Protein AF-0000000072269799 (afdb_homodimer)

Foldseek 3Di:
DPPLQAFDPCQLVLLLVLLCCLLPQDAEEEEWEFPPDDLLNQLLLQLLLVLSVLVVHHYAYADDHDPLCVVQDDPPSHDHADPDDDPSYEYEYEAYLQPDQVRIPRYRVVPDDHFYEYQHQGSSHPPPGPGYHYHVLDLGSLLSSVSSSVSNVGDFALSNLQSSLSRLCVSCVNVPHPSRDPSSVVSVVVSVVRPHDNVVSCVSNVDDDQLLVQLVVVFVVQWDQDDPNQEIETEDEPVSCVRSVHDPVSQVVCQVVRCPGPNHFKGWYWYFDQQKIKIKMAGHPPFFPQQLQVQQVWGDGRGITMHMHGHGPVVSVVSSVVSRVVRVVVRVVVVVVD/DPPLQAFDPCQLVLLLVLLVVLLPQDAEEEEWEFAPDDLLNQLLLQLLLVLSVLVVHHYAYADDHDPLCVVQDDPPSYDHADPDDDPSYEYEYFAYLDLDLVGITRYRVVPDDHFYEYQHQGSSHPPDGPGYHYHVLDLGSLLSSVSSSVSNVGDFAQSNLQSSLSRLCVSCVNVPHPSRDPSSVVSVVVSVVRPHDNVVSVVSNVDDDQLLVQLVVVFVVQWDQDDPNQEIETEDEPVSCVRSVHDPVSQVVCQVVRCPGPNHQKGWYWYFDQQKIKIKMAGHPPFFPQQLQVQQVWGDGRGITMHMHGHGPVVSVVSSVVSRVVRVVVRVVVVVVD

Structure (mmCIF, N/CA/C/O backbone):
data_AF-0000000072269799-model_v1
#
loop_
_entity.id
_entity.type
_entity.pdbx_description
1 polymer 'Uncharacterized protein'
#
loop_
_atom_site.group_PDB
_atom_site.id
_atom_site.type_symbol
_atom_site.label_atom_id
_atom_site.label_alt_id
_atom_site.label_comp_id
_atom_site.label_asym_id
_atom_site.label_entity_id
_atom_site.label_seq_id
_atom_site.pdbx_PDB_ins_code
_atom_site.Cartn_x
_atom_site.Cartn_y
_atom_site.Cartn_z
_atom_site.occupancy
_atom_site.B_iso_or_equiv
_atom_site.auth_seq_id
_atom_site.auth_comp_id
_atom_site.auth_asym_id
_atom_site.auth_atom_id
_atom_site.pdbx_PDB_model_num
ATOM 1 N N . MET A 1 1 ? 5.895 14.289 -19.797 1 28.48 1 MET A N 1
ATOM 2 C CA . MET A 1 1 ? 6.48 15.117 -18.734 1 28.48 1 MET A CA 1
ATOM 3 C C . MET A 1 1 ? 6.516 16.578 -19.141 1 28.48 1 MET A C 1
ATOM 5 O O . MET A 1 1 ? 7.148 16.938 -20.141 1 28.48 1 MET A O 1
ATOM 9 N N . THR A 1 2 ? 5.469 17.297 -18.812 1 33.81 2 THR A N 1
ATOM 10 C CA . THR A 1 2 ? 5.625 18.703 -19.109 1 33.81 2 THR A CA 1
ATOM 11 C C . THR A 1 2 ? 6.953 19.234 -18.562 1 33.81 2 THR A C 1
ATOM 13 O O . THR A 1 2 ? 7.508 18.672 -17.625 1 33.81 2 THR A O 1
ATOM 16 N N . ALA A 1 3 ? 7.602 20.25 -19.094 1 40.06 3 ALA A N 1
ATOM 17 C CA . ALA A 1 3 ? 8.773 21.062 -18.781 1 40.06 3 ALA A CA 1
ATOM 18 C C . ALA A 1 3 ? 8.844 21.359 -17.281 1 40.06 3 ALA A C 1
ATOM 20 O O . ALA A 1 3 ? 9.93 21.609 -16.75 1 40.06 3 ALA A O 1
ATOM 21 N N . GLU A 1 4 ? 7.695 21.375 -16.391 1 47.56 4 GLU A N 1
ATOM 22 C CA . GLU A 1 4 ? 7.469 21.906 -15.047 1 47.56 4 GLU A CA 1
ATOM 23 C C . GLU A 1 4 ? 7.934 20.906 -13.984 1 47.56 4 GLU A C 1
ATOM 25 O O . GLU A 1 4 ? 8.164 21.281 -12.828 1 47.56 4 GLU A O 1
ATOM 30 N N . ASN A 1 5 ? 8.117 19.594 -14.25 1 58.75 5 ASN A N 1
ATOM 31 C CA . ASN A 1 5 ? 8.555 18.594 -13.289 1 58.75 5 ASN A CA 1
ATOM 32 C C . ASN A 1 5 ? 10.023 18.219 -13.492 1 58.75 5 ASN A C 1
ATOM 34 O O . ASN A 1 5 ? 10.438 17.109 -13.148 1 58.75 5 ASN A O 1
ATOM 38 N N . SER A 1 6 ? 10.828 19.203 -13.977 1 69 6 SER A N 1
ATOM 39 C CA . SER A 1 6 ? 12.211 18.844 -14.273 1 69 6 SER A CA 1
ATOM 40 C C . SER A 1 6 ? 13.102 19 -13.047 1 69 6 SER A C 1
ATOM 42 O O . SER A 1 6 ? 12.844 19.844 -12.188 1 69 6 SER A O 1
ATOM 44 N N . ALA A 1 7 ? 14.172 18.188 -13.023 1 72.81 7 ALA A N 1
ATOM 45 C CA . ALA A 1 7 ? 15.18 18.25 -11.969 1 72.81 7 ALA A CA 1
ATOM 46 C C . ALA A 1 7 ? 15.93 19.578 -11.992 1 72.81 7 ALA A C 1
ATOM 48 O O . ALA A 1 7 ? 16.125 20.172 -13.055 1 72.81 7 ALA A O 1
ATOM 49 N N . THR A 1 8 ? 16.203 20.047 -10.766 1 76.94 8 THR A N 1
ATOM 50 C CA . THR A 1 8 ? 17.016 21.266 -10.68 1 76.94 8 THR A CA 1
ATOM 51 C C . THR A 1 8 ? 18.5 20.938 -10.844 1 76.94 8 THR A C 1
ATOM 53 O O . THR A 1 8 ? 19 20.016 -10.211 1 76.94 8 THR A O 1
ATOM 56 N N . PRO A 1 9 ? 19.203 21.594 -11.742 1 78.19 9 PRO A N 1
ATOM 57 C CA . PRO A 1 9 ? 20.625 21.297 -11.992 1 78.19 9 PRO A CA 1
ATOM 58 C C . PRO A 1 9 ? 21.516 21.625 -10.797 1 78.19 9 PRO A C 1
ATOM 60 O O . PRO A 1 9 ? 22.594 21.062 -10.656 1 78.19 9 PRO A O 1
ATOM 63 N N . ASP A 1 10 ? 21.109 22.469 -9.906 1 91.12 10 ASP A N 1
ATOM 64 C CA . ASP A 1 10 ? 21.922 22.906 -8.781 1 91.12 10 ASP A CA 1
ATOM 65 C C . ASP A 1 10 ? 21.422 22.297 -7.469 1 91.12 10 ASP A C 1
ATOM 67 O O . ASP A 1 10 ? 21.516 22.938 -6.418 1 91.12 10 ASP A O 1
ATOM 71 N N . TYR A 1 11 ? 21.031 21.141 -7.566 1 94.75 11 TYR A N 1
ATOM 72 C CA . TYR A 1 11 ? 20.359 20.516 -6.438 1 94.75 11 TYR A CA 1
ATOM 73 C C . TYR A 1 11 ? 21.281 20.422 -5.227 1 94.75 11 TYR A C 1
ATOM 75 O O . TYR A 1 11 ? 20.938 20.922 -4.148 1 94.75 11 TYR A O 1
ATOM 83 N N . ARG A 1 12 ? 22.469 19.844 -5.398 1 95.06 12 ARG A N 1
ATOM 84 C CA . ARG A 1 12 ? 23.391 19.656 -4.281 1 95.06 12 ARG A CA 1
ATOM 85 C C . ARG A 1 12 ? 23.828 20.984 -3.693 1 95.06 12 ARG A C 1
ATOM 87 O O . ARG A 1 12 ? 23.938 21.141 -2.475 1 95.06 12 ARG A O 1
ATOM 94 N N . ARG A 1 13 ? 24.062 21.891 -4.539 1 96.69 13 ARG A N 1
ATOM 95 C CA . ARG A 1 13 ? 24.453 23.234 -4.094 1 96.69 13 ARG A CA 1
ATOM 96 C C . ARG A 1 13 ? 23.328 23.891 -3.293 1 96.69 13 ARG A C 1
ATOM 98 O O . ARG A 1 13 ? 23.578 24.484 -2.24 1 96.69 13 ARG A O 1
ATOM 105 N N . ASN A 1 14 ? 22.141 23.781 -3.789 1 96.62 14 ASN A N 1
ATOM 106 C CA . ASN A 1 14 ? 20.984 24.391 -3.123 1 96.62 14 ASN A CA 1
ATOM 107 C C . ASN A 1 14 ? 20.719 23.734 -1.767 1 96.62 14 ASN A C 1
ATOM 109 O O . ASN A 1 14 ? 20.406 24.422 -0.795 1 96.62 14 ASN A O 1
ATOM 113 N N . VAL A 1 15 ? 20.875 22.422 -1.742 1 97.88 15 VAL A N 1
ATOM 114 C CA . VAL A 1 15 ? 20.734 21.703 -0.483 1 97.88 15 VAL A CA 1
ATOM 115 C C . VAL A 1 15 ? 21.781 22.203 0.517 1 97.88 15 VAL A C 1
ATOM 117 O O . VAL A 1 15 ? 21.453 22.484 1.673 1 97.88 15 VAL A O 1
ATOM 120 N N . GLY A 1 16 ? 22.953 22.328 0.044 1 98 16 GLY A N 1
ATOM 121 C CA . GLY A 1 16 ? 24.016 22.844 0.887 1 98 16 GLY A CA 1
ATOM 122 C C . GLY A 1 16 ? 23.734 24.25 1.393 1 98 16 GLY A C 1
ATOM 123 O O . GLY A 1 16 ? 24.016 24.562 2.555 1 98 16 GLY A O 1
ATOM 124 N N . ALA A 1 17 ? 23.203 25.078 0.55 1 97.81 17 ALA A N 1
ATOM 125 C CA . ALA A 1 17 ? 22.891 26.469 0.917 1 97.81 17 ALA A CA 1
ATOM 126 C C . ALA A 1 17 ? 21.844 26.516 2.016 1 97.81 17 ALA A C 1
ATOM 128 O O . ALA A 1 17 ? 21.938 27.328 2.945 1 97.81 17 ALA A O 1
ATOM 129 N N . VAL A 1 18 ? 20.875 25.719 1.897 1 98 18 VAL A N 1
ATOM 130 C CA . VAL A 1 18 ? 19.828 25.641 2.914 1 98 18 VAL A CA 1
ATOM 131 C C . VAL A 1 18 ? 20.422 25.203 4.242 1 98 18 VAL A C 1
ATOM 133 O O . VAL A 1 18 ? 20.203 25.828 5.281 1 98 18 VAL A O 1
ATOM 136 N N . ALA A 1 19 ? 21.219 24.141 4.18 1 98.69 19 ALA A N 1
ATOM 137 C CA . ALA A 1 19 ? 21.859 23.609 5.383 1 98.69 19 ALA A CA 1
ATOM 138 C C . ALA A 1 19 ? 22.75 24.672 6.035 1 98.69 19 ALA A C 1
ATOM 140 O O . ALA A 1 19 ? 22.688 24.875 7.254 1 98.69 19 ALA A O 1
ATOM 141 N N . ASP A 1 20 ? 23.484 25.391 5.211 1 98.5 20 ASP A N 1
ATOM 142 C CA . ASP A 1 20 ? 24.391 26.422 5.715 1 98.5 20 ASP A CA 1
ATOM 143 C C . ASP A 1 20 ? 23.609 27.547 6.406 1 98.5 20 ASP A C 1
ATOM 145 O O . ASP A 1 20 ? 24.016 28.016 7.469 1 98.5 20 ASP A O 1
ATOM 149 N N . ALA A 1 21 ? 22.547 27.922 5.781 1 98.44 21 ALA A N 1
ATOM 150 C CA . ALA A 1 21 ? 21.719 28.984 6.352 1 98.44 21 ALA A CA 1
ATOM 151 C C . ALA A 1 21 ? 21.172 28.578 7.719 1 98.44 21 ALA A C 1
ATOM 153 O O . ALA A 1 21 ? 21.203 29.375 8.656 1 98.44 21 ALA A O 1
ATOM 154 N N . LEU A 1 22 ? 20.734 27.375 7.832 1 98.62 22 LEU A N 1
ATOM 155 C CA . LEU A 1 22 ? 20.188 26.859 9.086 1 98.62 22 LEU A CA 1
ATOM 156 C C . LEU A 1 22 ? 21.266 26.75 10.156 1 98.62 22 LEU A C 1
ATOM 158 O O . LEU A 1 22 ? 21.047 27.172 11.297 1 98.62 22 LEU A O 1
ATOM 162 N N . LEU A 1 23 ? 22.406 26.297 9.742 1 98.12 23 LEU A N 1
ATOM 163 C CA . LEU A 1 23 ? 23.5 26.094 10.688 1 98.12 23 LEU A CA 1
ATOM 164 C C . LEU A 1 23 ? 24.016 27.422 11.219 1 98.12 23 LEU A C 1
ATOM 166 O O . LEU A 1 23 ? 24.344 27.547 12.406 1 98.12 23 LEU A O 1
ATOM 170 N N . ALA A 1 24 ? 24.047 28.359 10.344 1 98 24 ALA A N 1
ATOM 171 C CA . ALA A 1 24 ? 24.688 29.625 10.672 1 98 24 ALA A CA 1
ATOM 172 C C . ALA A 1 24 ? 23.75 30.516 11.492 1 98 24 ALA A C 1
ATOM 174 O O . ALA A 1 24 ? 24.188 31.469 12.125 1 98 24 ALA A O 1
ATOM 175 N N . HIS A 1 25 ? 22.516 30.203 11.438 1 98.12 25 HIS A N 1
ATOM 176 C CA . HIS A 1 25 ? 21.547 31.109 12.055 1 98.12 25 HIS A CA 1
ATOM 177 C C . HIS A 1 25 ? 21.625 31.047 13.578 1 98.12 25 HIS A C 1
ATOM 179 O O . HIS A 1 25 ? 21.469 29.969 14.156 1 98.12 25 HIS A O 1
ATOM 185 N N . PRO A 1 26 ? 21.734 32.125 14.258 1 97.19 26 PRO A N 1
ATOM 186 C CA . PRO A 1 26 ? 21.938 32.125 15.703 1 97.19 26 PRO A CA 1
ATOM 187 C C . PRO A 1 26 ? 20.625 32.094 16.484 1 97.19 26 PRO A C 1
ATOM 189 O O . PRO A 1 26 ? 20.594 31.734 17.656 1 97.19 26 PRO A O 1
ATOM 192 N N . GLY A 1 27 ? 19.547 32.594 15.883 1 97.81 27 GLY A N 1
ATOM 193 C CA . GLY A 1 27 ? 18.266 32.719 16.578 1 97.81 27 GLY A CA 1
ATOM 194 C C . GLY A 1 27 ? 17.375 31.5 16.406 1 97.81 27 GLY A C 1
ATOM 195 O O . GLY A 1 27 ? 17.828 30.438 15.977 1 97.81 27 GLY A O 1
ATOM 196 N N . PRO A 1 28 ? 16.156 31.672 16.875 1 98.31 28 PRO A N 1
ATOM 197 C CA . PRO A 1 28 ? 15.188 30.578 16.734 1 98.31 28 PRO A CA 1
ATOM 198 C C . PRO A 1 28 ? 14.859 30.281 15.273 1 98.31 28 PRO A C 1
ATOM 200 O O . PRO A 1 28 ? 14.844 31.188 14.438 1 98.31 28 PRO A O 1
ATOM 203 N N . ILE A 1 29 ? 14.688 29 15.008 1 98.56 29 ILE A N 1
ATOM 204 C CA . ILE A 1 29 ? 14.242 28.562 13.688 1 98.56 29 ILE A CA 1
ATOM 205 C C . ILE A 1 29 ? 12.781 28.109 13.758 1 98.56 29 ILE A C 1
ATOM 207 O O . ILE A 1 29 ? 12.438 27.234 14.547 1 98.56 29 ILE A O 1
ATOM 211 N N . VAL A 1 30 ? 11.938 28.781 12.969 1 97.88 30 VAL A N 1
ATOM 212 C CA . VAL A 1 30 ? 10.531 28.422 12.891 1 97.88 30 VAL A CA 1
ATOM 213 C C . VAL A 1 30 ? 10.281 27.578 11.648 1 97.88 30 VAL A C 1
ATOM 215 O O . VAL A 1 30 ? 10.43 28.047 10.523 1 97.88 30 VAL A O 1
ATOM 218 N N . VAL A 1 31 ? 9.922 26.297 11.883 1 97.69 31 VAL A N 1
ATOM 219 C CA . VAL A 1 31 ? 9.703 25.359 10.781 1 97.69 31 VAL A CA 1
ATOM 220 C C . VAL A 1 31 ? 8.219 25.297 10.445 1 97.69 31 VAL A C 1
ATOM 222 O O . VAL A 1 31 ? 7.395 24.953 11.305 1 97.69 31 VAL A O 1
ATOM 225 N N . LEU A 1 32 ? 7.91 25.594 9.18 1 94.94 32 LEU A N 1
ATOM 226 C CA . LEU A 1 32 ? 6.527 25.766 8.758 1 94.94 32 LEU A CA 1
ATOM 227 C C . LEU A 1 32 ? 6.215 24.875 7.559 1 94.94 32 LEU A C 1
ATOM 229 O O . LEU A 1 32 ? 7.121 24.453 6.836 1 94.94 32 LEU A O 1
ATOM 233 N N . SER A 1 33 ? 4.965 24.5 7.43 1 93.19 33 SER A N 1
ATOM 234 C CA . SER A 1 33 ? 4.418 23.844 6.246 1 93.19 33 SER A CA 1
ATOM 235 C C . SER A 1 33 ? 3.045 24.406 5.887 1 93.19 33 SER A C 1
ATOM 237 O O . SER A 1 33 ? 2.639 25.453 6.402 1 93.19 33 SER A O 1
ATOM 239 N N . HIS A 1 34 ? 2.436 23.859 4.953 1 88.81 34 HIS A N 1
ATOM 240 C CA . HIS A 1 34 ? 1.171 24.375 4.449 1 88.81 34 HIS A CA 1
ATOM 241 C C . HIS A 1 34 ? 0.022 24.047 5.395 1 88.81 34 HIS A C 1
ATOM 243 O O . HIS A 1 34 ? 0.169 23.203 6.285 1 88.81 34 HIS A O 1
ATOM 249 N N . GLU A 1 35 ? -1.068 24.734 5.238 1 87.31 35 GLU A N 1
ATOM 250 C CA . GLU A 1 35 ? -2.291 24.438 5.977 1 87.31 35 GLU A CA 1
ATOM 251 C C . GLU A 1 35 ? -2.807 23.047 5.664 1 87.31 35 GLU A C 1
ATOM 253 O O . GLU A 1 35 ? -2.529 22.5 4.59 1 87.31 35 GLU A O 1
ATOM 258 N N . ASN A 1 36 ? -3.482 22.391 6.621 1 85.75 36 ASN A N 1
ATOM 259 C CA . ASN A 1 36 ? -3.994 21.031 6.477 1 85.75 36 ASN A CA 1
ATOM 260 C C . ASN A 1 36 ? -2.887 20.047 6.098 1 85.75 36 ASN A C 1
ATOM 262 O O . ASN A 1 36 ? -2.953 19.406 5.047 1 85.75 36 ASN A O 1
ATOM 266 N N . PRO A 1 37 ? -1.962 20.016 6.988 1 91.56 37 PRO A N 1
ATOM 267 C CA . PRO A 1 37 ? -0.767 19.219 6.68 1 91.56 37 PRO A CA 1
ATOM 268 C C . PRO A 1 37 ? -1.08 17.75 6.43 1 91.56 37 PRO A C 1
ATOM 270 O O . PRO A 1 37 ? -1.953 17.172 7.09 1 91.56 37 PRO A O 1
ATOM 273 N N . ASP A 1 38 ? -0.414 17.203 5.422 1 91.94 38 ASP A N 1
ATOM 274 C CA . ASP A 1 38 ? -0.456 15.766 5.172 1 91.94 38 ASP A CA 1
ATOM 275 C C . ASP A 1 38 ? 0.775 15.07 5.746 1 91.94 38 ASP A C 1
ATOM 277 O O . ASP A 1 38 ? 1.5 15.648 6.559 1 91.94 38 ASP A O 1
ATOM 281 N N . GLY A 1 39 ? 0.956 13.844 5.398 1 95.44 39 GLY A N 1
ATOM 282 C CA . GLY A 1 39 ? 2.07 13.078 5.934 1 95.44 39 GLY A CA 1
ATOM 283 C C . GLY A 1 39 ? 3.424 13.641 5.551 1 95.44 39 GLY A C 1
ATOM 284 O O . GLY A 1 39 ? 4.367 13.602 6.34 1 95.44 39 GLY A O 1
ATOM 285 N N . ASP A 1 40 ? 3.547 14.125 4.336 1 96.38 40 ASP A N 1
ATOM 286 C CA . ASP A 1 40 ? 4.809 14.703 3.885 1 96.38 40 ASP A CA 1
ATOM 287 C C . ASP A 1 40 ? 5.125 15.992 4.641 1 96.38 40 ASP A C 1
ATOM 289 O O . ASP A 1 40 ? 6.266 16.203 5.062 1 96.38 40 ASP A O 1
ATOM 293 N N . ALA A 1 41 ? 4.094 16.781 4.801 1 95.19 41 ALA A N 1
ATOM 294 C CA . ALA A 1 41 ? 4.273 18.016 5.562 1 95.19 41 ALA A CA 1
ATOM 295 C C . ALA A 1 41 ? 4.719 17.703 6.992 1 95.19 41 ALA A C 1
ATOM 297 O O . ALA A 1 41 ? 5.754 18.203 7.445 1 95.19 41 ALA A O 1
ATOM 298 N N . LEU A 1 42 ? 3.963 16.906 7.684 1 96.94 42 LEU A N 1
ATOM 299 C CA . LEU A 1 42 ? 4.293 16.562 9.062 1 96.94 42 LEU A CA 1
ATOM 300 C C . LEU A 1 42 ? 5.656 15.891 9.141 1 96.94 42 LEU A C 1
ATOM 302 O O . LEU A 1 42 ? 6.473 16.234 10 1 96.94 42 LEU A O 1
ATOM 306 N N . GLY A 1 43 ? 5.867 14.922 8.258 1 98.19 43 GLY A N 1
ATOM 307 C CA . GLY A 1 43 ? 7.129 14.203 8.25 1 98.19 43 GLY A CA 1
ATOM 308 C C . GLY A 1 43 ? 8.336 15.109 8.07 1 98.19 43 GLY A C 1
ATOM 309 O O . GLY A 1 43 ? 9.344 14.961 8.758 1 98.19 43 GLY A O 1
ATOM 310 N N . SER A 1 44 ? 8.219 15.992 7.145 1 97.94 44 SER A N 1
ATOM 311 C CA . SER A 1 44 ? 9.297 16.938 6.867 1 97.94 44 SER A CA 1
ATOM 312 C C . SER A 1 44 ? 9.547 17.859 8.055 1 97.94 44 SER A C 1
ATOM 314 O O . SER A 1 44 ? 10.695 18.062 8.453 1 97.94 44 SER A O 1
ATOM 316 N N . VAL A 1 45 ? 8.484 18.391 8.633 1 97.88 45 VAL A N 1
ATOM 317 C CA . VAL A 1 45 ? 8.602 19.328 9.758 1 97.88 45 VAL A CA 1
ATOM 318 C C . VAL A 1 45 ? 9.219 18.609 10.961 1 97.88 45 VAL A C 1
ATOM 320 O O . VAL A 1 45 ? 10.172 19.109 11.562 1 97.88 45 VAL A O 1
ATOM 323 N N . LEU A 1 46 ? 8.711 17.422 11.289 1 98.56 46 LEU A N 1
ATOM 324 C CA . LEU A 1 46 ? 9.219 16.688 12.438 1 98.56 46 LEU A CA 1
ATOM 325 C C . LEU A 1 46 ? 10.664 16.25 12.203 1 98.56 46 LEU A C 1
ATOM 327 O O . LEU A 1 46 ? 11.508 16.406 13.094 1 98.56 46 LEU A O 1
ATOM 331 N N . GLY A 1 47 ? 10.922 15.695 10.984 1 98.56 47 GLY A N 1
ATOM 332 C CA . GLY A 1 47 ? 12.273 15.258 10.68 1 98.56 47 GLY A CA 1
ATOM 333 C C . GLY A 1 47 ? 13.305 16.359 10.828 1 98.56 47 GLY A C 1
ATOM 334 O O . GLY A 1 47 ? 14.312 16.188 11.516 1 98.56 47 GLY A O 1
ATOM 335 N N . LEU A 1 48 ? 13.031 17.5 10.227 1 98.69 48 LEU A N 1
ATOM 336 C CA . LEU A 1 48 ? 13.984 18.609 10.289 1 98.69 48 LEU A CA 1
ATOM 337 C C . LEU A 1 48 ? 14.086 19.156 11.703 1 98.69 48 LEU A C 1
ATOM 339 O O . LEU A 1 48 ? 15.188 19.422 12.195 1 98.69 48 LEU A O 1
ATOM 343 N N . SER A 1 49 ? 12.93 19.375 12.344 1 98.69 49 SER A N 1
ATOM 344 C CA . SER A 1 49 ? 12.922 19.922 13.695 1 98.69 49 SER A CA 1
ATOM 345 C C . SER A 1 49 ? 13.742 19.062 14.648 1 98.69 49 SER A C 1
ATOM 347 O O . SER A 1 49 ? 14.562 19.578 15.406 1 98.69 49 SER A O 1
ATOM 349 N N . ARG A 1 50 ? 13.516 17.766 14.609 1 98.69 50 ARG A N 1
ATOM 350 C CA . ARG A 1 50 ? 14.242 16.859 15.484 1 98.69 50 ARG A CA 1
ATOM 351 C C . ARG A 1 50 ? 15.742 16.891 15.195 1 98.69 50 ARG A C 1
ATOM 353 O O . ARG A 1 50 ? 16.562 16.922 16.109 1 98.69 50 ARG A O 1
ATOM 360 N N . ALA A 1 51 ? 16.094 16.906 13.914 1 98.75 51 ALA A N 1
ATOM 361 C CA . ALA A 1 51 ? 17.5 16.969 13.523 1 98.75 51 ALA A CA 1
ATOM 362 C C . ALA A 1 51 ? 18.156 18.25 14.031 1 98.75 51 ALA A C 1
ATOM 364 O O . ALA A 1 51 ? 19.234 18.203 14.609 1 98.75 51 ALA A O 1
ATOM 365 N N . LEU A 1 52 ? 17.484 19.375 13.852 1 98.75 52 LEU A N 1
ATOM 366 C CA . LEU A 1 52 ? 18.031 20.656 14.266 1 98.75 52 LEU A CA 1
ATOM 367 C C . LEU A 1 52 ? 18.203 20.719 15.781 1 98.75 52 LEU A C 1
ATOM 369 O O . LEU A 1 52 ? 19.172 21.266 16.281 1 98.75 52 LEU A O 1
ATOM 373 N N . ARG A 1 53 ? 17.25 20.156 16.484 1 98.25 53 ARG A N 1
ATOM 374 C CA . ARG A 1 53 ? 17.328 20.141 17.938 1 98.25 53 ARG A CA 1
ATOM 375 C C . ARG A 1 53 ? 18.531 19.344 18.422 1 98.25 53 ARG A C 1
ATOM 377 O O . ARG A 1 53 ? 19.156 19.688 19.422 1 98.25 53 ARG A O 1
ATOM 384 N N . THR A 1 54 ? 18.875 18.266 17.734 1 98 54 THR A N 1
ATOM 385 C CA . THR A 1 54 ? 20.062 17.5 18.094 1 98 54 THR A CA 1
ATOM 386 C C . THR A 1 54 ? 21.328 18.328 17.906 1 98 54 THR A C 1
ATOM 388 O O . THR A 1 54 ? 22.375 18.016 18.484 1 98 54 THR A O 1
ATOM 391 N N . LEU A 1 55 ? 21.266 19.359 17.078 1 98.12 55 LEU A N 1
ATOM 392 C CA . LEU A 1 55 ? 22.406 20.234 16.828 1 98.12 55 LEU A CA 1
ATOM 393 C C . LEU A 1 55 ? 22.391 21.422 17.781 1 98.12 55 LEU A C 1
ATOM 395 O O . LEU A 1 55 ? 23.203 22.344 17.625 1 98.12 55 LEU A O 1
ATOM 399 N N . GLY A 1 56 ? 21.453 21.484 18.609 1 97.88 56 GLY A N 1
ATOM 400 C CA . GLY A 1 56 ? 21.406 22.516 19.641 1 97.88 56 GLY A CA 1
ATOM 401 C C . GLY A 1 56 ? 20.625 23.75 19.219 1 97.88 56 GLY A C 1
ATOM 402 O O . GLY A 1 56 ? 20.672 24.781 19.891 1 97.88 56 GLY A O 1
ATOM 403 N N . LYS A 1 57 ? 19.938 23.656 18.156 1 98.31 57 LYS A N 1
ATOM 404 C CA . LYS A 1 57 ? 19.156 24.797 17.672 1 98.31 57 LYS A CA 1
ATOM 405 C C . LYS A 1 57 ? 17.859 24.938 18.453 1 98.31 57 LYS A C 1
ATOM 407 O O . LYS A 1 57 ? 17.281 23.938 18.891 1 98.31 57 LYS A O 1
ATOM 412 N N . THR A 1 58 ? 17.469 26.172 18.641 1 98.19 58 THR A N 1
ATOM 413 C CA . THR A 1 58 ? 16.125 26.453 19.125 1 98.19 58 THR A CA 1
ATOM 414 C C . THR A 1 58 ? 15.102 26.406 17.984 1 98.19 58 THR A C 1
ATOM 416 O O . THR A 1 58 ? 15.18 27.203 17.062 1 98.19 58 THR A O 1
ATOM 419 N N . VAL A 1 59 ? 14.164 25.438 18.109 1 98.44 59 VAL A N 1
ATOM 420 C CA . VAL A 1 59 ? 13.242 25.203 17 1 98.44 59 VAL A CA 1
ATOM 421 C C . VAL A 1 59 ? 11.805 25.328 17.484 1 98.44 59 VAL A C 1
ATOM 423 O O . VAL A 1 59 ? 11.445 24.781 18.531 1 98.44 59 VAL A O 1
ATOM 426 N N . LEU A 1 60 ? 11.055 26.125 16.797 1 98.25 60 LEU A N 1
ATOM 427 C CA . LEU A 1 60 ? 9.602 26.156 16.938 1 98.25 60 LEU A CA 1
ATOM 428 C C . LEU A 1 60 ? 8.922 25.562 15.703 1 98.25 60 LEU A C 1
ATOM 430 O O . LEU A 1 60 ? 9.289 25.891 14.57 1 98.25 60 LEU A O 1
ATOM 434 N N . ALA A 1 61 ? 7.992 24.656 15.938 1 97.94 61 ALA A N 1
ATOM 435 C CA . ALA A 1 61 ? 7.273 24 14.844 1 97.94 61 ALA A CA 1
ATOM 436 C C . ALA A 1 61 ? 5.766 24.094 15.039 1 97.94 61 ALA A C 1
ATOM 438 O O . ALA A 1 61 ? 5.125 23.141 15.477 1 97.94 61 ALA A O 1
ATOM 439 N N . PRO A 1 62 ? 5.207 25.25 14.695 1 97.25 62 PRO A N 1
ATOM 440 C CA . PRO A 1 62 ? 3.758 25.391 14.836 1 97.25 62 PRO A CA 1
ATOM 441 C C . PRO A 1 62 ? 2.982 24.594 13.781 1 97.25 62 PRO A C 1
ATOM 443 O O . PRO A 1 62 ? 3.158 24.828 12.578 1 97.25 62 PRO A O 1
ATOM 446 N N . MET A 1 63 ? 2.145 23.719 14.25 1 95.5 63 MET A N 1
ATOM 447 C CA . MET A 1 63 ? 1.344 22.906 13.336 1 95.5 63 MET A CA 1
ATOM 448 C C . MET A 1 63 ? 0.147 22.297 14.055 1 95.5 63 MET A C 1
ATOM 450 O O . MET A 1 63 ? 0.285 21.766 15.164 1 95.5 63 MET A O 1
ATOM 454 N N . THR A 1 64 ? -1.001 22.375 13.391 1 93.81 64 THR A N 1
ATOM 455 C CA . THR A 1 64 ? -2.172 21.609 13.812 1 93.81 64 THR A CA 1
ATOM 456 C C . THR A 1 64 ? -2.266 20.297 13.039 1 93.81 64 THR A C 1
ATOM 458 O O . THR A 1 64 ? -2.545 20.297 11.836 1 93.81 64 THR A O 1
ATOM 461 N N . VAL A 1 65 ? -2.084 19.234 13.742 1 93.94 65 VAL A N 1
ATOM 462 C CA . VAL A 1 65 ? -1.959 17.922 13.102 1 93.94 65 VAL A CA 1
ATOM 463 C C . VAL A 1 65 ? -3.33 17.25 13.016 1 93.94 65 VAL A C 1
ATOM 465 O O . VAL A 1 65 ? -4.066 17.203 14 1 93.94 65 VAL A O 1
ATOM 468 N N . PRO A 1 66 ? -3.709 16.797 11.844 1 90.44 66 PRO A N 1
ATOM 469 C CA . PRO A 1 66 ? -4.953 16.016 11.766 1 90.44 66 PRO A CA 1
ATOM 470 C C . PRO A 1 66 ? -4.902 14.742 12.602 1 90.44 66 PRO A C 1
ATOM 472 O O . PRO A 1 66 ? -3.816 14.219 12.867 1 90.44 66 PRO A O 1
ATOM 475 N N . HIS A 1 67 ? -6.055 14.25 12.922 1 87.62 67 HIS A N 1
ATOM 476 C CA . HIS A 1 67 ? -6.199 13.125 13.836 1 87.62 67 HIS A CA 1
ATOM 477 C C . HIS A 1 67 ? -5.441 11.898 13.328 1 87.62 67 HIS A C 1
ATOM 479 O O . HIS A 1 67 ? -4.734 11.242 14.094 1 87.62 67 HIS A O 1
ATOM 485 N N . TYR A 1 68 ? -5.48 11.641 12.047 1 88.5 68 TYR A N 1
ATOM 486 C CA . TYR A 1 68 ? -4.93 10.406 11.5 1 88.5 68 TYR A CA 1
ATOM 487 C C . TYR A 1 68 ? -3.406 10.438 11.516 1 88.5 68 TYR A C 1
ATOM 489 O O . TYR A 1 68 ? -2.756 9.414 11.312 1 88.5 68 TYR A O 1
ATOM 497 N N . LEU A 1 69 ? -2.781 11.594 11.852 1 95.19 69 LEU A N 1
ATOM 498 C CA . LEU A 1 69 ? -1.329 11.711 11.914 1 95.19 69 LEU A CA 1
ATOM 499 C C . LEU A 1 69 ? -0.862 11.953 13.344 1 95.19 69 LEU A C 1
ATOM 501 O O . LEU A 1 69 ? 0.341 12.031 13.602 1 95.19 69 LEU A O 1
ATOM 505 N N . SER A 1 70 ? -1.779 12.023 14.258 1 94.62 70 SER A N 1
ATOM 506 C CA . SER A 1 70 ? -1.482 12.469 15.617 1 94.62 70 SER A CA 1
ATOM 507 C C . SER A 1 70 ? -0.649 11.438 16.359 1 94.62 70 SER A C 1
ATOM 509 O O . SER A 1 70 ? -0.097 11.727 17.422 1 94.62 70 SER A O 1
ATOM 511 N N . PHE A 1 71 ? -0.488 10.273 15.797 1 94.5 71 PHE A N 1
ATOM 512 C CA . PHE A 1 71 ? 0.233 9.188 16.453 1 94.5 71 PHE A CA 1
ATOM 513 C C . PHE A 1 71 ? 1.734 9.445 16.438 1 94.5 71 PHE A C 1
ATOM 515 O O . PHE A 1 71 ? 2.488 8.812 17.188 1 94.5 71 PHE A O 1
ATOM 522 N N . LEU A 1 72 ? 2.236 10.391 15.656 1 97.25 72 LEU A N 1
ATOM 523 C CA . LEU A 1 72 ? 3.664 10.484 15.367 1 97.25 72 LEU A CA 1
ATOM 524 C C . LEU A 1 72 ? 4.324 11.547 16.234 1 97.25 72 LEU A C 1
ATOM 526 O O . LEU A 1 72 ? 5.383 11.312 16.828 1 97.25 72 LEU A O 1
ATOM 530 N N . PRO A 1 73 ? 3.709 12.773 16.391 1 97.75 73 PRO A N 1
ATOM 531 C CA . PRO A 1 73 ? 4.355 13.797 17.219 1 97.75 73 PRO A CA 1
ATOM 532 C C . PRO A 1 73 ? 4.395 13.414 18.703 1 97.75 73 PRO A C 1
ATOM 534 O O . PRO A 1 73 ? 3.463 12.781 19.203 1 97.75 73 PRO A O 1
ATOM 537 N N . GLN A 1 74 ? 5.43 13.789 19.297 1 96.44 74 GLN A N 1
ATOM 538 C CA . GLN A 1 74 ? 5.52 13.656 20.75 1 96.44 74 GLN A CA 1
ATOM 539 C C . GLN A 1 74 ? 4.863 14.844 21.453 1 96.44 74 GLN A C 1
ATOM 541 O O . GLN A 1 74 ? 4.754 15.93 20.875 1 96.44 74 GLN A O 1
ATOM 546 N N . PRO A 1 75 ? 4.422 14.57 22.656 1 94 75 PRO A N 1
ATOM 547 C CA . PRO A 1 75 ? 3.832 15.688 23.391 1 94 75 PRO A CA 1
ATOM 548 C C . PRO A 1 75 ? 4.773 16.875 23.516 1 94 75 PRO A C 1
ATOM 550 O O . PRO A 1 75 ? 5.949 16.719 23.844 1 94 75 PRO A O 1
ATOM 553 N N . GLY A 1 76 ? 4.316 18.062 23.172 1 93.31 76 GLY A N 1
ATOM 554 C CA . GLY A 1 76 ? 5.074 19.281 23.344 1 93.31 76 GLY A CA 1
ATOM 555 C C . GLY A 1 76 ? 6.023 19.578 22.188 1 93.31 76 GLY A C 1
ATOM 556 O O . GLY A 1 76 ? 6.68 20.609 22.172 1 93.31 76 GLY A O 1
ATOM 557 N N . GLU A 1 77 ? 6.098 18.625 21.266 1 95 77 GLU A N 1
ATOM 558 C CA . GLU A 1 77 ? 7.035 18.75 20.156 1 95 77 GLU A CA 1
ATOM 559 C C . GLU A 1 77 ? 6.578 19.812 19.156 1 95 77 GLU A C 1
ATOM 561 O O . GLU A 1 77 ? 7.398 20.531 18.578 1 95 77 GLU A O 1
ATOM 566 N N . LEU A 1 78 ? 5.309 19.891 18.922 1 96.81 78 LEU A N 1
ATOM 567 C CA . LEU A 1 78 ? 4.668 20.875 18.062 1 96.81 78 LEU A CA 1
ATOM 568 C C . LEU A 1 78 ? 4 21.969 18.891 1 96.81 78 LEU A C 1
ATOM 570 O O . LEU A 1 78 ? 3.645 21.75 20.047 1 96.81 78 LEU A O 1
ATOM 574 N N . THR A 1 79 ? 3.992 23.172 18.328 1 95.88 79 THR A N 1
ATOM 575 C CA . THR A 1 79 ? 3.398 24.281 19.047 1 95.88 79 THR A CA 1
ATOM 576 C C . THR A 1 79 ? 2.146 24.797 18.344 1 95.88 79 THR A C 1
ATOM 578 O O . THR A 1 79 ? 1.9 24.438 17.188 1 95.88 79 THR A O 1
ATOM 581 N N . ALA A 1 80 ? 1.339 25.547 19.078 1 94.88 80 ALA A N 1
ATOM 582 C CA . ALA A 1 80 ? 0.226 26.281 18.469 1 94.88 80 ALA A CA 1
ATOM 583 C C . ALA A 1 80 ? 0.73 27.359 17.516 1 94.88 80 ALA A C 1
ATOM 585 O O . ALA A 1 80 ? 1.902 27.734 17.562 1 94.88 80 ALA A O 1
ATOM 586 N N . PRO A 1 81 ? -0.176 27.797 16.609 1 95 81 PRO A N 1
ATOM 587 C CA . PRO A 1 81 ? 0.23 28.891 15.719 1 95 81 PRO A CA 1
ATOM 588 C C . PRO A 1 81 ? 0.806 30.078 16.469 1 95 81 PRO A C 1
ATOM 590 O O . PRO A 1 81 ? 0.316 30.438 17.547 1 95 81 PRO A O 1
ATOM 593 N N . LEU A 1 82 ? 1.848 30.656 15.844 1 95.44 82 LEU A N 1
ATOM 594 C CA . LEU A 1 82 ? 2.512 31.797 16.469 1 95.44 82 LEU A CA 1
ATOM 595 C C . LEU A 1 82 ? 1.71 33.062 16.266 1 95.44 82 LEU A C 1
ATOM 597 O O . LEU A 1 82 ? 1.311 33.375 15.141 1 95.44 82 LEU A O 1
ATOM 601 N N . GLU A 1 83 ? 1.51 33.75 17.328 1 93.69 83 GLU A N 1
ATOM 602 C CA . GLU A 1 83 ? 0.847 35.062 17.25 1 93.69 83 GLU A CA 1
ATOM 603 C C . GLU A 1 83 ? 1.806 36.125 16.75 1 93.69 83 GLU A C 1
ATOM 605 O O . GLU A 1 83 ? 1.386 37.094 16.094 1 93.69 83 GLU A O 1
ATOM 610 N N . SER A 1 84 ? 3.018 36.062 17.141 1 94.88 84 SER A N 1
ATOM 611 C CA . SER A 1 84 ? 4.09 36.938 16.719 1 94.88 84 SER A CA 1
ATOM 612 C C . SER A 1 84 ? 5.387 36.188 16.484 1 94.88 84 SER A C 1
ATOM 614 O O . SER A 1 84 ? 5.59 35.094 17.047 1 94.88 84 SER A O 1
ATOM 616 N N . TRP A 1 85 ? 6.172 36.688 15.641 1 96.56 85 TRP A N 1
ATOM 617 C CA . TRP A 1 85 ? 7.453 36.062 15.344 1 96.56 85 TRP A CA 1
ATOM 618 C C . TRP A 1 85 ? 8.445 36.281 16.484 1 96.56 85 TRP A C 1
ATOM 620 O O . TRP A 1 85 ? 8.523 37.375 17.047 1 96.56 85 TRP A O 1
ATOM 630 N N . PRO A 1 86 ? 9.18 35.25 16.812 1 96.12 86 PRO A N 1
ATOM 631 C CA . PRO A 1 86 ? 10.281 35.469 17.75 1 96.12 86 PRO A CA 1
ATOM 632 C C . PRO A 1 86 ? 11.344 36.406 17.203 1 96.12 86 PRO A C 1
ATOM 634 O O . PRO A 1 86 ? 11.609 36.406 15.992 1 96.12 86 PRO A O 1
ATOM 637 N N . GLN A 1 87 ? 11.961 37.125 18.125 1 96.44 87 GLN A N 1
ATOM 638 C CA . GLN A 1 87 ? 13.031 38.031 17.719 1 96.44 87 GLN A CA 1
ATOM 639 C C . GLN A 1 87 ? 14.203 37.281 17.109 1 96.44 87 GLN A C 1
ATOM 641 O O . GLN A 1 87 ? 14.641 36.25 17.672 1 96.44 87 GLN A O 1
ATOM 646 N N . GLY A 1 88 ? 14.633 37.719 15.93 1 97.38 88 GLY A N 1
ATOM 647 C CA . GLY A 1 88 ? 15.805 37.125 15.289 1 97.38 88 GLY A CA 1
ATOM 648 C C . GLY A 1 88 ? 15.531 35.781 14.672 1 97.38 88 GLY A C 1
ATOM 649 O O . GLY A 1 88 ? 16.453 35 14.445 1 97.38 88 GLY A O 1
ATOM 650 N N . ALA A 1 89 ? 14.32 35.5 14.344 1 98.06 89 ALA A N 1
ATOM 651 C CA . ALA A 1 89 ? 13.945 34.188 13.859 1 98.06 89 ALA A CA 1
ATOM 652 C C . ALA A 1 89 ? 14.344 34 12.398 1 98.06 89 ALA A C 1
ATOM 654 O O . ALA A 1 89 ? 14.547 34.969 11.672 1 98.06 89 ALA A O 1
ATOM 655 N N . LEU A 1 90 ? 14.555 32.781 11.977 1 98.06 90 LEU A N 1
ATOM 656 C CA . LEU A 1 90 ? 14.594 32.281 10.602 1 98.06 90 LEU A CA 1
ATOM 657 C C . LEU A 1 90 ? 13.383 31.406 10.305 1 98.06 90 LEU A C 1
ATOM 659 O O . LEU A 1 90 ? 12.992 30.594 11.133 1 98.06 90 LEU A O 1
ATOM 663 N N . ALA A 1 91 ? 12.734 31.656 9.133 1 96.06 91 ALA A N 1
ATOM 664 C CA . ALA A 1 91 ? 11.617 30.812 8.711 1 96.06 91 ALA A CA 1
ATOM 665 C C . ALA A 1 91 ? 12.086 29.719 7.766 1 96.06 91 ALA A C 1
ATOM 667 O O . ALA A 1 91 ? 12.703 30 6.73 1 96.06 91 ALA A O 1
ATOM 668 N N . ALA A 1 92 ? 11.906 28.484 8.203 1 96.56 92 ALA A N 1
ATOM 669 C CA . ALA A 1 92 ? 12.102 27.344 7.312 1 96.56 92 ALA A CA 1
ATOM 670 C C . ALA A 1 92 ? 10.758 26.812 6.793 1 96.56 92 ALA A C 1
ATOM 672 O O . ALA A 1 92 ? 10.008 26.172 7.527 1 96.56 92 ALA A O 1
ATOM 673 N N . VAL A 1 93 ? 10.461 27.047 5.543 1 94.38 93 VAL A N 1
ATOM 674 C CA . VAL A 1 93 ? 9.18 26.672 4.945 1 94.38 93 VAL A CA 1
ATOM 675 C C . VAL A 1 93 ? 9.344 25.406 4.113 1 94.38 93 VAL A C 1
ATOM 677 O O . VAL A 1 93 ? 10.039 25.406 3.092 1 94.38 93 VAL A O 1
ATOM 680 N N . LEU A 1 94 ? 8.641 24.375 4.668 1 93.69 94 LEU A N 1
ATOM 681 C CA . LEU A 1 94 ? 8.742 23.062 4.023 1 93.69 94 LEU A CA 1
ATOM 682 C C . LEU A 1 94 ? 7.465 22.75 3.252 1 93.69 94 LEU A C 1
ATOM 684 O O . LEU A 1 94 ? 6.367 22.828 3.801 1 93.69 94 LEU A O 1
ATOM 688 N N . ASP A 1 95 ? 7.574 22.234 1.96 1 77.38 95 ASP A N 1
ATOM 689 C CA . ASP A 1 95 ? 6.504 21.719 1.115 1 77.38 95 ASP A CA 1
ATOM 690 C C . ASP A 1 95 ? 5.418 22.766 0.9 1 77.38 95 ASP A C 1
ATOM 692 O O . ASP A 1 95 ? 4.23 22.484 1.066 1 77.38 95 ASP A O 1
ATOM 696 N N . VAL A 1 96 ? 5.676 23.969 0.64 1 63.72 96 VAL A N 1
ATOM 697 C CA . VAL A 1 96 ? 4.645 24.969 0.37 1 63.72 96 VAL A CA 1
ATOM 698 C C . VAL A 1 96 ? 4.523 25.188 -1.136 1 63.72 96 VAL A C 1
ATOM 700 O O . VAL A 1 96 ? 5.523 25.172 -1.854 1 63.72 96 VAL A O 1
ATOM 703 N N . ASP A 1 97 ? 3.465 24.656 -1.662 1 57.22 97 ASP A N 1
ATOM 704 C CA . ASP A 1 97 ? 3.166 25.062 -3.031 1 57.22 97 ASP A CA 1
ATOM 705 C C . ASP A 1 97 ? 3.266 26.578 -3.18 1 57.22 97 ASP A C 1
ATOM 707 O O . ASP A 1 97 ? 2.285 27.297 -2.967 1 57.22 97 ASP A O 1
ATOM 711 N N . ASN A 1 98 ? 4.383 27.141 -2.729 1 54 98 ASN A N 1
ATOM 712 C CA . ASN A 1 98 ? 4.859 28.469 -2.326 1 54 98 ASN A CA 1
ATOM 713 C C . ASN A 1 98 ? 4.215 29.578 -3.158 1 54 98 ASN A C 1
ATOM 715 O O . ASN A 1 98 ? 4.594 30.734 -3.043 1 54 98 ASN A O 1
ATOM 719 N N . ASN A 1 99 ? 3.377 29.297 -4.082 1 56.09 99 ASN A N 1
ATOM 720 C CA . ASN A 1 99 ? 3.049 30.531 -4.789 1 56.09 99 ASN A CA 1
ATOM 721 C C . ASN A 1 99 ? 2.139 31.438 -3.953 1 56.09 99 ASN A C 1
ATOM 723 O O . ASN A 1 99 ? 1.851 32.562 -4.344 1 56.09 99 ASN A O 1
ATOM 727 N N . ASP A 1 100 ? 1.94 30.875 -2.658 1 64.81 100 ASP A N 1
ATOM 728 C CA . ASP A 1 100 ? 0.981 31.688 -1.911 1 64.81 100 ASP A CA 1
ATOM 729 C C . ASP A 1 100 ? 1.287 31.656 -0.416 1 64.81 100 ASP A C 1
ATOM 731 O O . ASP A 1 100 ? 0.91 30.719 0.283 1 64.81 100 ASP A O 1
ATOM 735 N N . PRO A 1 101 ? 1.971 32.719 0.023 1 69.25 101 PRO A N 1
ATOM 736 C CA . PRO A 1 101 ? 2.285 32.781 1.452 1 69.25 101 PRO A CA 1
ATOM 737 C C . PRO A 1 101 ? 1.06 32.562 2.336 1 69.25 101 PRO A C 1
ATOM 739 O O . PRO A 1 101 ? 1.19 32.125 3.482 1 69.25 101 PRO A O 1
ATOM 742 N N . VAL A 1 102 ? -0.113 32.75 1.765 1 69.06 102 VAL A N 1
ATOM 743 C CA . VAL A 1 102 ? -1.349 32.656 2.533 1 69.06 102 VAL A CA 1
ATOM 744 C C . VAL A 1 102 ? -1.647 31.188 2.82 1 69.06 102 VAL A C 1
ATOM 746 O O . VAL A 1 102 ? -2.377 30.859 3.764 1 69.06 102 VAL A O 1
ATOM 749 N N . ARG A 1 103 ? -0.913 30.312 2.17 1 77.38 103 ARG A N 1
ATOM 750 C CA . ARG A 1 103 ? -1.179 28.891 2.35 1 77.38 103 ARG A CA 1
ATOM 751 C C . ARG A 1 103 ? -0.223 28.281 3.369 1 77.38 103 ARG A C 1
ATOM 753 O O . ARG A 1 103 ? -0.354 27.109 3.727 1 77.38 103 ARG A O 1
ATOM 760 N N . VAL A 1 104 ? 0.68 29.109 3.789 1 80.81 104 VAL A N 1
ATOM 761 C CA . VAL A 1 104 ? 1.556 28.672 4.871 1 80.81 104 VAL A CA 1
ATOM 762 C C . VAL A 1 104 ? 0.835 28.812 6.207 1 80.81 104 VAL A C 1
ATOM 764 O O . VAL A 1 104 ? 0.248 29.859 6.5 1 80.81 104 VAL A O 1
ATOM 767 N N . ALA A 1 105 ? 0.802 27.75 6.984 1 84.56 105 ALA A N 1
ATOM 768 C CA . ALA A 1 105 ? 0.114 27.781 8.273 1 84.56 105 ALA A CA 1
ATOM 769 C C . ALA A 1 105 ? 1.112 27.812 9.422 1 84.56 105 ALA A C 1
ATOM 771 O O . ALA A 1 105 ? 2.303 27.547 9.227 1 84.56 105 ALA A O 1
ATOM 772 N N . GLY A 1 106 ? 0.676 28.281 10.562 1 89.94 106 GLY A N 1
ATOM 773 C CA . GLY A 1 106 ? 1.454 28.25 11.797 1 89.94 106 GLY A CA 1
ATOM 774 C C . GLY A 1 106 ? 1.989 29.609 12.188 1 89.94 106 GLY A C 1
ATOM 775 O O . GLY A 1 106 ? 2.246 29.859 13.367 1 89.94 106 GLY A O 1
ATOM 776 N N . ALA A 1 107 ? 2.373 30.438 11.148 1 90.44 107 ALA A N 1
ATOM 777 C CA . ALA A 1 107 ? 2.82 31.812 11.375 1 90.44 107 ALA A CA 1
ATOM 778 C C . ALA A 1 107 ? 2.537 32.688 10.164 1 90.44 107 ALA A C 1
ATOM 780 O O . ALA A 1 107 ? 2.447 32.188 9.039 1 90.44 107 ALA A O 1
ATOM 781 N N . ASP A 1 108 ? 2.41 33.906 10.391 1 89.75 108 ASP A N 1
ATOM 782 C CA . ASP A 1 108 ? 2.102 34.844 9.297 1 89.75 108 ASP A CA 1
ATOM 783 C C . ASP A 1 108 ? 3.375 35.281 8.578 1 89.75 108 ASP A C 1
ATOM 785 O O . ASP A 1 108 ? 4.043 36.219 9.016 1 89.75 108 ASP A O 1
ATOM 789 N N . LEU A 1 109 ? 3.57 34.688 7.484 1 88.62 109 LEU A N 1
ATOM 790 C CA . LEU A 1 109 ? 4.785 34.969 6.723 1 88.62 109 LEU A CA 1
ATOM 791 C C . LEU A 1 109 ? 4.734 36.375 6.109 1 88.62 109 LEU A C 1
ATOM 793 O O . LEU A 1 109 ? 5.773 36.938 5.75 1 88.62 109 LEU A O 1
ATOM 797 N N . THR A 1 110 ? 3.559 36.875 5.922 1 85.62 110 THR A N 1
ATOM 798 C CA . THR A 1 110 ? 3.43 38.188 5.297 1 85.62 110 THR A CA 1
ATOM 799 C C . THR A 1 110 ? 4 39.281 6.199 1 85.62 110 THR A C 1
ATOM 801 O O . THR A 1 110 ? 4.352 40.375 5.727 1 85.62 110 THR A O 1
ATOM 804 N N . GLN A 1 111 ? 4.113 38.969 7.457 1 87.31 111 GLN A N 1
ATOM 805 C CA . GLN A 1 111 ? 4.613 39.969 8.422 1 87.31 111 GLN A CA 1
ATOM 806 C C . GLN A 1 111 ? 6.055 39.656 8.82 1 87.31 111 GLN A C 1
ATOM 808 O O . GLN A 1 111 ? 6.609 40.281 9.719 1 87.31 111 GLN A O 1
ATOM 813 N N . PHE A 1 112 ? 6.57 38.688 8.188 1 91.94 112 PHE A N 1
ATOM 814 C CA . PHE A 1 112 ? 7.91 38.25 8.562 1 91.94 112 PHE A CA 1
ATOM 815 C C . PHE A 1 112 ? 8.969 38.938 7.719 1 91.94 112 PHE A C 1
ATOM 817 O O . PHE A 1 112 ? 8.844 39.031 6.496 1 91.94 112 PHE A O 1
ATOM 824 N N . ASP A 1 113 ? 10.047 39.469 8.383 1 92 113 ASP A N 1
ATOM 825 C CA . ASP A 1 113 ? 11.078 40.219 7.672 1 92 113 ASP A CA 1
ATOM 826 C C . ASP A 1 113 ? 12.453 39.594 7.859 1 92 113 ASP A C 1
ATOM 828 O O . ASP A 1 113 ? 13.461 40.156 7.445 1 92 113 ASP A O 1
ATOM 832 N N . GLY A 1 114 ? 12.531 38.406 8.508 1 94.56 114 GLY A N 1
ATOM 833 C CA . GLY A 1 114 ? 13.789 37.719 8.688 1 94.56 114 GLY A CA 1
ATOM 834 C C . GLY A 1 114 ? 14.133 36.812 7.516 1 94.56 114 GLY A C 1
ATOM 835 O O . GLY A 1 114 ? 13.484 36.844 6.473 1 94.56 114 GLY A O 1
ATOM 836 N N . PRO A 1 115 ? 15.234 36.062 7.602 1 96.38 115 PRO A N 1
ATOM 837 C CA . PRO A 1 115 ? 15.641 35.156 6.531 1 96.38 115 PRO A CA 1
ATOM 838 C C . PRO A 1 115 ? 14.688 33.969 6.363 1 96.38 115 PRO A C 1
ATOM 840 O O . PRO A 1 115 ? 14.156 33.469 7.348 1 96.38 115 PRO A O 1
ATOM 843 N N . VAL A 1 116 ? 14.516 33.594 5.078 1 94.44 116 VAL A N 1
ATOM 844 C CA . VAL A 1 116 ? 13.633 32.469 4.746 1 94.44 116 VAL A CA 1
ATOM 845 C C . VAL A 1 116 ? 14.406 31.422 3.961 1 94.44 116 VAL A C 1
ATOM 847 O O . VAL A 1 116 ? 15.133 31.734 3.02 1 94.44 116 VAL A O 1
ATOM 850 N N . VAL A 1 117 ? 14.352 30.156 4.441 1 95.38 117 VAL A N 1
ATOM 851 C CA . VAL A 1 117 ? 14.781 29.031 3.619 1 95.38 117 VAL A CA 1
ATOM 852 C C . VAL A 1 117 ? 13.562 28.234 3.17 1 95.38 117 VAL A C 1
ATOM 854 O O . VAL A 1 117 ? 12.547 28.188 3.869 1 95.38 117 VAL A O 1
ATOM 857 N N . ASN A 1 118 ? 13.641 27.625 1.976 1 93.88 118 ASN A N 1
ATOM 858 C CA . ASN A 1 118 ? 12.5 26.922 1.389 1 93.88 118 ASN A CA 1
ATOM 859 C C . ASN A 1 118 ? 12.914 25.594 0.767 1 93.88 118 ASN A C 1
ATOM 861 O O . ASN A 1 118 ? 13.922 25.516 0.063 1 93.88 118 ASN A O 1
ATOM 865 N N . VAL A 1 119 ? 12.234 24.5 1.179 1 94.38 119 VAL A N 1
ATOM 866 C CA . VAL A 1 119 ? 12.367 23.188 0.564 1 94.38 119 VAL A CA 1
ATOM 867 C C . VAL A 1 119 ? 11.016 22.734 0.016 1 94.38 119 VAL A C 1
ATOM 869 O O . VAL A 1 119 ? 10.047 22.594 0.768 1 94.38 119 VAL A O 1
ATOM 872 N N . ASP A 1 120 ? 10.969 22.469 -1.268 1 89.75 120 ASP A N 1
ATOM 873 C CA . ASP A 1 120 ? 9.688 22.172 -1.887 1 89.75 120 ASP A CA 1
ATOM 874 C C . ASP A 1 120 ? 9.867 21.312 -3.137 1 89.75 120 ASP A C 1
ATOM 876 O O . ASP A 1 120 ? 10.906 21.375 -3.801 1 89.75 120 ASP A O 1
ATOM 880 N N . HIS A 1 121 ? 8.82 20.484 -3.418 1 87.94 121 HIS A N 1
ATOM 881 C CA . HIS A 1 121 ? 8.891 19.672 -4.629 1 87.94 121 HIS A CA 1
ATOM 882 C C . HIS A 1 121 ? 7.789 20.062 -5.613 1 87.94 121 HIS A C 1
ATOM 884 O O . HIS A 1 121 ? 7.641 19.422 -6.66 1 87.94 121 HIS A O 1
ATOM 890 N N . HIS A 1 122 ? 7.113 21.094 -5.363 1 80.88 122 HIS A N 1
ATOM 891 C CA . HIS A 1 122 ? 6.074 21.531 -6.289 1 80.88 122 HIS A CA 1
ATOM 892 C C . HIS A 1 122 ? 6.645 22.453 -7.367 1 80.88 122 HIS A C 1
ATOM 894 O O . HIS A 1 122 ? 7.359 23.406 -7.059 1 80.88 122 HIS A O 1
ATOM 900 N N . GLY A 1 123 ? 6.203 22.219 -8.57 1 77.38 123 GLY A N 1
ATOM 901 C CA . GLY A 1 123 ? 6.676 23.016 -9.688 1 77.38 123 GLY A CA 1
ATOM 902 C C . GLY A 1 123 ? 6.133 24.422 -9.688 1 77.38 123 GLY A C 1
ATOM 903 O O . GLY A 1 123 ? 6.723 25.328 -10.297 1 77.38 123 GLY A O 1
ATOM 904 N N . THR A 1 124 ? 5.066 24.703 -8.953 1 75.38 124 THR A N 1
ATOM 905 C CA . THR A 1 124 ? 4.398 26 -8.922 1 75.38 124 THR A CA 1
ATOM 906 C C . THR A 1 124 ? 5.07 26.938 -7.914 1 75.38 124 THR A C 1
ATOM 908 O O . THR A 1 124 ? 4.703 28.109 -7.801 1 75.38 124 THR A O 1
ATOM 911 N N . ASN A 1 125 ? 6.074 26.438 -7.23 1 79.5 125 ASN A N 1
ATOM 912 C CA . ASN A 1 125 ? 6.793 27.234 -6.238 1 79.5 125 ASN A CA 1
ATOM 913 C C . ASN A 1 125 ? 7.441 28.469 -6.867 1 79.5 125 ASN A C 1
ATOM 915 O O . ASN A 1 125 ? 8.055 28.375 -7.93 1 79.5 125 ASN A O 1
ATOM 919 N N . LEU A 1 126 ? 7.328 29.688 -6.184 1 77.81 126 LEU A N 1
ATOM 920 C CA . LEU A 1 126 ? 7.793 30.953 -6.727 1 77.81 126 LEU A CA 1
ATOM 921 C C . LEU A 1 126 ? 9.273 31.156 -6.43 1 77.81 126 LEU A C 1
ATOM 923 O O . LEU A 1 126 ? 9.891 32.094 -6.941 1 77.81 126 LEU A O 1
ATOM 927 N N . ARG A 1 127 ? 9.812 30.344 -5.648 1 77.69 127 ARG A N 1
ATOM 928 C CA . ARG A 1 127 ? 11.25 30.344 -5.371 1 77.69 127 ARG A CA 1
ATOM 929 C C . ARG A 1 127 ? 11.695 31.688 -4.785 1 77.69 127 ARG A C 1
ATOM 931 O O . ARG A 1 127 ? 12.68 32.281 -5.238 1 77.69 127 ARG A O 1
ATOM 938 N N . ARG A 1 128 ? 10.867 32.188 -3.771 1 81.69 128 ARG A N 1
ATOM 939 C CA . ARG A 1 128 ? 11.156 33.438 -3.1 1 81.69 128 ARG A CA 1
ATOM 940 C C . ARG A 1 128 ? 11.758 33.188 -1.718 1 81.69 128 ARG A C 1
ATOM 942 O O . ARG A 1 128 ? 11.023 33 -0.746 1 81.69 128 ARG A O 1
ATOM 949 N N . ALA A 1 129 ? 12.914 32.656 -1.601 1 89.56 129 ALA A N 1
ATOM 950 C CA . ALA A 1 129 ? 13.578 32.438 -0.319 1 89.56 129 ALA A CA 1
ATOM 951 C C . ALA A 1 129 ? 15.039 32.875 -0.371 1 89.56 129 ALA A C 1
ATOM 953 O O . ALA A 1 129 ? 15.594 33.094 -1.453 1 89.56 129 ALA A O 1
ATOM 954 N N . ASP A 1 130 ? 15.562 33.188 0.754 1 93.44 130 ASP A N 1
ATOM 955 C CA . ASP A 1 130 ? 16.984 33.531 0.822 1 93.44 130 ASP A CA 1
ATOM 956 C C . ASP A 1 130 ? 17.859 32.344 0.413 1 93.44 130 ASP A C 1
ATOM 958 O O . ASP A 1 130 ? 18.875 32.531 -0.254 1 93.44 130 ASP A O 1
ATOM 962 N N . ALA A 1 131 ? 17.5 31.203 0.76 1 94.12 131 ALA A N 1
ATOM 963 C CA . ALA A 1 131 ? 18.047 29.922 0.309 1 94.12 131 ALA A CA 1
ATOM 964 C C . ALA A 1 131 ? 16.938 28.906 0.109 1 94.12 131 ALA A C 1
ATOM 966 O O . ALA A 1 131 ? 15.984 28.859 0.882 1 94.12 131 ALA A O 1
ATOM 967 N N . GLY A 1 132 ? 17.047 28.188 -1.024 1 93.31 132 GLY A N 1
ATOM 968 C CA . GLY A 1 132 ? 15.984 27.234 -1.254 1 93.31 132 GLY A CA 1
ATOM 969 C C . GLY A 1 132 ? 16.375 26.125 -2.215 1 93.31 132 GLY A C 1
ATOM 970 O O . GLY A 1 132 ? 17.312 26.281 -3.004 1 93.31 132 GLY A O 1
ATOM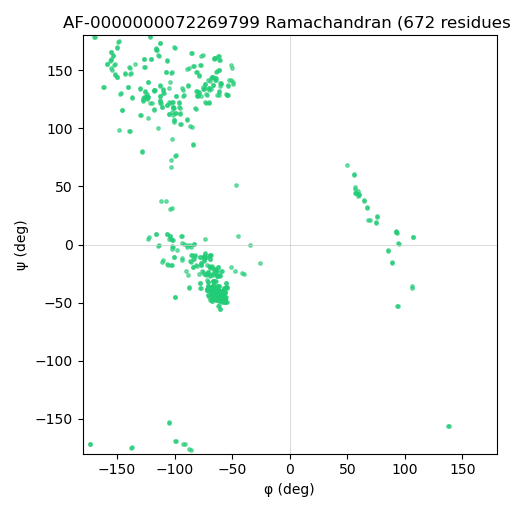 971 N N . VAL A 1 133 ? 15.711 25.016 -2.088 1 93.56 133 VAL A N 1
ATOM 972 C CA . VAL A 1 133 ? 15.812 23.906 -3.023 1 93.56 133 VAL A CA 1
ATOM 973 C C . VAL A 1 133 ? 14.414 23.469 -3.459 1 93.56 133 VAL A C 1
ATOM 975 O O . VAL A 1 133 ? 13.609 23.031 -2.635 1 93.56 133 VAL A O 1
ATOM 978 N N . VAL A 1 134 ? 14.094 23.703 -4.676 1 90.62 134 VAL A N 1
ATOM 979 C CA . VAL A 1 134 ? 12.828 23.312 -5.293 1 90.62 134 VAL A CA 1
ATOM 980 C C . VAL A 1 134 ? 13.086 22.344 -6.438 1 90.62 134 VAL A C 1
ATOM 982 O O . VAL A 1 134 ? 13.797 22.672 -7.391 1 90.62 134 VAL A O 1
ATOM 985 N N . ASP A 1 135 ? 12.609 21.141 -6.309 1 92.19 135 ASP A N 1
ATOM 986 C CA . ASP A 1 135 ? 12.828 20.109 -7.328 1 92.19 135 ASP A CA 1
ATOM 987 C C . ASP A 1 135 ? 11.562 19.281 -7.559 1 92.19 135 ASP A C 1
ATOM 989 O O . ASP A 1 135 ? 11.312 18.312 -6.848 1 92.19 135 ASP A O 1
ATOM 993 N N . PRO A 1 136 ? 10.797 19.594 -8.555 1 89.56 136 PRO A N 1
ATOM 994 C CA . PRO A 1 136 ? 9.523 18.922 -8.82 1 89.56 136 PRO A CA 1
ATOM 995 C C . PRO A 1 136 ? 9.695 17.469 -9.266 1 89.56 136 PRO A C 1
ATOM 997 O O . PRO A 1 136 ? 8.719 16.719 -9.336 1 89.56 136 PRO A O 1
ATOM 1000 N N . SER A 1 137 ? 10.93 17.047 -9.539 1 90.38 137 SER A N 1
ATOM 1001 C CA . SER A 1 137 ? 11.156 15.656 -9.93 1 90.38 137 SER A CA 1
ATOM 1002 C C . SER A 1 137 ? 11.109 14.727 -8.719 1 90.38 137 SER A C 1
ATOM 1004 O O . SER A 1 137 ? 11.016 13.508 -8.875 1 90.38 137 SER A O 1
ATOM 1006 N N . LYS A 1 138 ? 11.242 15.328 -7.531 1 94.19 138 LYS A N 1
ATOM 1007 C CA . LYS A 1 138 ? 11.125 14.547 -6.305 1 94.19 138 LYS A CA 1
ATOM 1008 C C . LYS A 1 138 ? 9.656 14.336 -5.93 1 94.19 138 LYS A C 1
ATOM 1010 O O . LYS A 1 138 ? 8.875 15.289 -5.906 1 94.19 138 LYS A O 1
ATOM 1015 N N . PRO A 1 139 ? 9.328 13.148 -5.637 1 93.62 139 PRO A N 1
ATOM 1016 C CA . PRO A 1 139 ? 7.91 12.906 -5.363 1 93.62 139 PRO A CA 1
ATOM 1017 C C . PRO A 1 139 ? 7.488 13.359 -3.971 1 93.62 139 PRO A C 1
ATOM 1019 O O . PRO A 1 139 ? 6.293 13.422 -3.674 1 93.62 139 PRO A O 1
ATOM 1022 N N . ALA A 1 140 ? 8.445 13.688 -3.131 1 95.06 140 ALA A N 1
ATOM 1023 C CA . ALA A 1 140 ? 8.133 14.102 -1.764 1 95.06 140 ALA A CA 1
ATOM 1024 C C . ALA A 1 140 ? 9.172 15.086 -1.235 1 95.06 140 ALA A C 1
ATOM 1026 O O . ALA A 1 140 ? 10.367 14.922 -1.486 1 95.06 140 ALA A O 1
ATOM 1027 N N . ALA A 1 141 ? 8.711 16.016 -0.459 1 95.62 141 ALA A N 1
ATOM 1028 C CA . ALA A 1 141 ? 9.617 16.969 0.175 1 95.62 141 ALA A CA 1
ATOM 1029 C C . ALA A 1 141 ? 10.531 16.266 1.178 1 95.62 141 ALA A C 1
ATOM 1031 O O . ALA A 1 141 ? 11.688 16.672 1.353 1 95.62 141 ALA A O 1
ATOM 1032 N N . ALA A 1 142 ? 10.023 15.219 1.788 1 97.62 142 ALA A N 1
ATOM 1033 C CA . ALA A 1 142 ? 10.766 14.469 2.799 1 97.62 142 ALA A CA 1
ATOM 1034 C C . ALA A 1 142 ? 12.109 13.992 2.252 1 97.62 142 ALA A C 1
ATOM 1036 O O . ALA A 1 142 ? 13.102 13.922 2.988 1 97.62 142 ALA A O 1
ATOM 1037 N N . MET A 1 143 ? 12.172 13.68 0.986 1 97.75 143 MET A N 1
ATOM 1038 C CA . MET A 1 143 ? 13.43 13.258 0.372 1 97.75 143 MET A CA 1
ATOM 1039 C C . MET A 1 143 ? 14.461 14.375 0.415 1 97.75 143 MET A C 1
ATOM 1041 O O . MET A 1 143 ? 15.633 14.133 0.727 1 97.75 143 MET A O 1
ATOM 1045 N N . MET A 1 144 ? 14.008 15.539 0.115 1 97.62 144 MET A N 1
ATOM 1046 C CA . MET A 1 144 ? 14.891 16.703 0.081 1 97.62 144 MET A CA 1
ATOM 1047 C C . MET A 1 144 ? 15.305 17.109 1.49 1 97.62 144 MET A C 1
ATOM 1049 O O . MET A 1 144 ? 16.453 17.5 1.717 1 97.62 144 MET A O 1
ATOM 1053 N N . VAL A 1 145 ? 14.367 17.016 2.414 1 98.44 145 VAL A N 1
ATOM 1054 C CA . VAL A 1 145 ? 14.688 17.312 3.809 1 98.44 145 VAL A CA 1
ATOM 1055 C C . VAL A 1 145 ? 15.742 16.328 4.32 1 98.44 145 VAL A C 1
ATOM 1057 O O . VAL A 1 145 ? 16.641 16.719 5.062 1 98.44 145 VAL A O 1
ATOM 1060 N N . ALA A 1 146 ? 15.641 15.062 3.926 1 98.69 146 ALA A N 1
ATOM 1061 C CA . ALA A 1 146 ? 16.656 14.078 4.289 1 98.69 146 ALA A CA 1
ATOM 1062 C C . ALA A 1 146 ? 18.031 14.508 3.793 1 98.69 146 ALA A C 1
ATOM 1064 O O . ALA A 1 146 ? 19.031 14.391 4.516 1 98.69 146 ALA A O 1
ATOM 1065 N N . ASP A 1 147 ? 18.094 15 2.605 1 98.5 147 ASP A N 1
ATOM 1066 C CA . ASP A 1 147 ? 19.359 15.469 2.045 1 98.5 147 ASP A CA 1
ATOM 1067 C C . ASP A 1 147 ? 19.891 16.688 2.812 1 98.5 147 ASP A C 1
ATOM 1069 O O . ASP A 1 147 ? 21.094 16.812 3.031 1 98.5 147 ASP A O 1
ATOM 1073 N N . VAL A 1 148 ? 18.984 17.594 3.182 1 98.62 148 VAL A N 1
ATOM 1074 C CA . VAL A 1 148 ? 19.359 18.75 3.982 1 98.62 148 VAL A CA 1
ATOM 1075 C C . VAL A 1 148 ? 19.953 18.281 5.316 1 98.62 148 VAL A C 1
ATOM 1077 O O . VAL A 1 148 ? 20.953 18.812 5.777 1 98.62 148 VAL A O 1
ATOM 1080 N N . ILE A 1 149 ? 19.344 17.297 5.926 1 98.75 149 ILE A N 1
ATOM 1081 C CA . ILE A 1 149 ? 19.781 16.781 7.211 1 98.75 149 ILE A CA 1
ATOM 1082 C C . ILE A 1 149 ? 21.188 16.188 7.066 1 98.75 149 ILE A C 1
ATOM 1084 O O . ILE A 1 149 ? 22.047 16.375 7.934 1 98.75 149 ILE A O 1
ATOM 1088 N N . ASP A 1 150 ? 21.422 15.461 5.973 1 98.56 150 ASP A N 1
ATOM 1089 C CA . ASP A 1 150 ? 22.766 14.977 5.68 1 98.56 150 ASP A CA 1
ATOM 1090 C C . ASP A 1 150 ? 23.766 16.141 5.602 1 98.56 150 ASP A C 1
ATOM 1092 O O . ASP A 1 150 ? 24.844 16.078 6.191 1 98.56 150 ASP A O 1
ATOM 1096 N N . ALA A 1 151 ? 23.359 17.156 4.883 1 98.44 151 ALA A N 1
ATOM 1097 C CA . ALA A 1 151 ? 24.234 18.312 4.68 1 98.44 151 ALA A CA 1
ATOM 1098 C C . ALA A 1 151 ? 24.484 19.047 5.992 1 98.44 151 ALA A C 1
ATOM 1100 O O . ALA A 1 151 ? 25.547 19.641 6.184 1 98.44 151 ALA A O 1
ATOM 1101 N N . LEU A 1 152 ? 23.531 19.047 6.891 1 98.44 152 LEU A N 1
ATOM 1102 C CA . LEU A 1 152 ? 23.672 19.641 8.219 1 98.44 152 LEU A CA 1
ATOM 1103 C C . LEU A 1 152 ? 24.719 18.891 9.047 1 98.44 152 LEU A C 1
ATOM 1105 O O . LEU A 1 152 ? 25.25 19.438 10.008 1 98.44 152 LEU A O 1
ATOM 1109 N N . GLY A 1 153 ? 24.906 17.609 8.672 1 98.12 153 GLY A N 1
ATOM 1110 C CA . GLY A 1 153 ? 25.734 16.75 9.5 1 98.12 153 GLY A CA 1
ATOM 1111 C C . GLY A 1 153 ? 25.047 16.312 10.781 1 98.12 153 GLY A C 1
ATOM 1112 O O . GLY A 1 153 ? 25.719 15.977 11.766 1 98.12 153 GLY A O 1
ATOM 1113 N N . ALA A 1 154 ? 23.75 16.391 10.844 1 98.19 154 ALA A N 1
ATOM 1114 C CA . ALA A 1 154 ? 23 15.961 12.016 1 98.19 154 ALA A CA 1
ATOM 1115 C C . ALA A 1 154 ? 23.016 14.445 12.156 1 98.19 154 ALA A C 1
ATOM 1117 O O . ALA A 1 154 ? 22.953 13.719 11.156 1 98.19 154 ALA A O 1
ATOM 1118 N N . PRO A 1 155 ? 23.125 13.969 13.398 1 98.06 155 PRO A N 1
ATOM 1119 C CA . PRO A 1 155 ? 23.094 12.516 13.57 1 98.06 155 PRO A CA 1
ATOM 1120 C C . PRO A 1 155 ? 21.734 11.906 13.227 1 98.06 155 PRO A C 1
ATOM 1122 O O . PRO A 1 155 ? 20.703 12.438 13.617 1 98.06 155 PRO A O 1
ATOM 1125 N N . TRP A 1 156 ? 21.781 10.82 12.539 1 98.44 156 TRP A N 1
ATOM 1126 C CA . TRP A 1 156 ? 20.562 10.078 12.227 1 98.44 156 TRP A CA 1
ATOM 1127 C C . TRP A 1 156 ? 20.141 9.211 13.406 1 98.44 156 TRP A C 1
ATOM 1129 O O . TRP A 1 156 ? 20.969 8.797 14.219 1 98.44 156 TRP A O 1
ATOM 1139 N N . SER A 1 157 ? 18.875 9.039 13.531 1 98.5 157 SER A N 1
ATOM 1140 C CA . SER A 1 157 ? 18.234 8.172 14.508 1 98.5 157 SER A CA 1
ATOM 1141 C C . SER A 1 157 ? 16.859 7.723 14.023 1 98.5 157 SER A C 1
ATOM 1143 O O . SER A 1 157 ? 16.344 8.242 13.031 1 98.5 157 SER A O 1
ATOM 1145 N N . GLU A 1 158 ? 16.344 6.723 14.695 1 98.62 158 GLU A N 1
ATOM 1146 C CA . GLU A 1 158 ? 14.977 6.293 14.414 1 98.62 158 GLU A CA 1
ATOM 1147 C C . GLU A 1 158 ? 14 7.461 14.531 1 98.62 158 GLU A C 1
ATOM 1149 O O . GLU A 1 158 ? 13.102 7.602 13.703 1 98.62 158 GLU A O 1
ATOM 1154 N N . ALA A 1 159 ? 14.242 8.32 15.469 1 98.38 159 ALA A N 1
ATOM 1155 C CA . ALA A 1 159 ? 13.352 9.445 15.75 1 98.38 159 ALA A CA 1
ATOM 1156 C C . ALA A 1 159 ? 13.344 10.445 14.602 1 98.38 159 ALA A C 1
ATOM 1158 O O . ALA A 1 159 ? 12.328 11.078 14.32 1 98.38 159 ALA A O 1
ATOM 1159 N N . VAL A 1 160 ? 14.484 10.57 13.883 1 98.75 160 VAL A N 1
ATOM 1160 C CA . VAL A 1 160 ? 14.609 11.508 12.773 1 98.75 160 VAL A CA 1
ATOM 1161 C C . VAL A 1 160 ? 14.141 10.836 11.484 1 98.75 160 VAL A C 1
ATOM 1163 O O . VAL A 1 160 ? 13.43 11.445 10.68 1 98.75 160 VAL A O 1
ATOM 1166 N N . ALA A 1 161 ? 14.43 9.547 11.352 1 98.88 161 ALA A N 1
ATOM 1167 C CA . ALA A 1 161 ? 14.203 8.836 10.102 1 98.88 161 ALA A CA 1
ATOM 1168 C C . ALA A 1 161 ? 12.727 8.484 9.938 1 98.88 161 ALA A C 1
ATOM 1170 O O . ALA A 1 161 ? 12.195 8.516 8.82 1 98.88 161 ALA A O 1
ATOM 1171 N N . THR A 1 162 ? 12.008 8.203 11 1 98.88 162 THR A N 1
ATOM 1172 C CA . THR A 1 162 ? 10.656 7.668 10.945 1 98.88 162 THR A CA 1
ATOM 1173 C C . THR A 1 162 ? 9.688 8.703 10.383 1 98.88 162 THR A C 1
ATOM 1175 O O . THR A 1 162 ? 8.914 8.406 9.469 1 98.88 162 THR A O 1
ATOM 1178 N N . PRO A 1 163 ? 9.766 9.969 10.82 1 98.75 163 PRO A N 1
ATOM 1179 C CA . PRO A 1 163 ? 8.844 10.945 10.227 1 98.75 163 PRO A CA 1
ATOM 1180 C C . PRO A 1 163 ? 9.125 11.195 8.75 1 98.75 163 PRO A C 1
ATOM 1182 O O . PRO A 1 163 ? 8.195 11.414 7.973 1 98.75 163 PRO A O 1
ATOM 1185 N N . LEU A 1 164 ? 10.375 11.18 8.391 1 98.81 164 LEU A N 1
ATOM 1186 C CA . LEU A 1 164 ? 10.695 11.375 6.984 1 98.81 164 LEU A CA 1
ATOM 1187 C C . LEU A 1 164 ? 10.18 10.211 6.145 1 98.81 164 LEU A C 1
ATOM 1189 O O . LEU A 1 164 ? 9.695 10.414 5.027 1 98.81 164 LEU A O 1
ATOM 1193 N N . MET A 1 165 ? 10.219 9.008 6.672 1 98.81 165 MET A N 1
ATOM 1194 C CA . MET A 1 165 ? 9.633 7.855 5.996 1 98.81 165 MET A CA 1
ATOM 1195 C C . MET A 1 165 ? 8.133 8.031 5.832 1 98.81 165 MET A C 1
ATOM 1197 O O . MET A 1 165 ? 7.566 7.656 4.801 1 98.81 165 MET A O 1
ATOM 1201 N N . LEU A 1 166 ? 7.48 8.578 6.84 1 98.38 166 LEU A N 1
ATOM 1202 C CA . LEU A 1 166 ? 6.055 8.875 6.727 1 98.38 166 LEU A CA 1
ATOM 1203 C C . LEU A 1 166 ? 5.781 9.781 5.527 1 98.38 166 LEU A C 1
ATOM 1205 O O . LEU A 1 166 ? 4.855 9.523 4.754 1 98.38 166 LEU A O 1
ATOM 1209 N N . GLY A 1 167 ? 6.566 10.828 5.426 1 97.69 167 GLY A N 1
ATOM 1210 C CA . GLY A 1 167 ? 6.395 11.734 4.305 1 97.69 167 GLY A CA 1
ATOM 1211 C C . GLY A 1 167 ? 6.562 11.062 2.955 1 97.69 167 GLY A C 1
ATOM 1212 O O . GLY A 1 167 ? 5.719 11.211 2.07 1 97.69 167 GLY A O 1
ATOM 1213 N N . LEU A 1 168 ? 7.641 10.32 2.85 1 97.44 168 LEU A N 1
ATOM 1214 C CA . LEU A 1 168 ? 7.91 9.578 1.621 1 97.44 168 LEU A CA 1
ATOM 1215 C C . LEU A 1 168 ? 6.773 8.602 1.316 1 97.44 168 LEU A C 1
ATOM 1217 O O . LEU A 1 168 ? 6.281 8.555 0.187 1 97.44 168 LEU A O 1
ATOM 1221 N N . ASN A 1 169 ? 6.363 7.91 2.266 1 96.81 169 ASN A N 1
ATOM 1222 C CA . ASN A 1 169 ? 5.316 6.902 2.162 1 96.81 169 ASN A CA 1
ATOM 1223 C C . ASN A 1 169 ? 4 7.508 1.687 1 96.81 169 ASN A C 1
ATOM 1225 O O . ASN A 1 169 ? 3.395 7.016 0.732 1 96.81 169 ASN A O 1
ATOM 1229 N N . THR A 1 170 ? 3.596 8.562 2.264 1 95.12 170 THR A N 1
ATOM 1230 C CA . THR A 1 170 ? 2.287 9.141 1.979 1 95.12 170 THR A CA 1
ATOM 1231 C C . THR A 1 170 ? 2.26 9.758 0.583 1 95.12 170 THR A C 1
ATOM 1233 O O . THR A 1 170 ? 1.351 9.484 -0.203 1 95.12 170 THR A O 1
ATOM 1236 N N . ASP A 1 171 ? 3.289 10.469 0.195 1 94.06 171 ASP A N 1
ATOM 1237 C CA . ASP A 1 171 ? 3.268 11.188 -1.076 1 94.06 171 ASP A CA 1
ATOM 1238 C C . ASP A 1 171 ? 3.506 10.234 -2.248 1 94.06 171 ASP A C 1
ATOM 1240 O O . ASP A 1 171 ? 3.254 10.594 -3.4 1 94.06 171 ASP A O 1
ATOM 1244 N N . THR A 1 172 ? 4.004 9.062 -1.938 1 95.62 172 THR A N 1
ATOM 1245 C CA . THR A 1 172 ? 4.23 8.094 -3.004 1 95.62 172 THR A CA 1
ATOM 1246 C C . THR A 1 172 ? 3.152 7.012 -2.99 1 95.62 172 THR A C 1
ATOM 1248 O O . THR A 1 172 ? 3.26 6.012 -3.703 1 95.62 172 THR A O 1
ATOM 1251 N N . GLY A 1 173 ? 2.123 7.176 -2.148 1 94 173 GLY A N 1
ATOM 1252 C CA . GLY A 1 173 ? 1.103 6.148 -2.033 1 94 173 GLY A CA 1
ATOM 1253 C C . GLY A 1 173 ? 1.652 4.812 -1.574 1 94 173 GLY A C 1
ATOM 1254 O O . GLY A 1 173 ? 1.321 3.77 -2.145 1 94 173 GLY A O 1
ATOM 1255 N N . ASN A 1 174 ? 2.529 4.91 -0.579 1 96 174 ASN A N 1
ATOM 1256 C CA . ASN A 1 174 ? 3.242 3.717 -0.138 1 96 174 ASN A CA 1
ATOM 1257 C C . ASN A 1 174 ? 4.004 3.062 -1.287 1 96 174 ASN A C 1
ATOM 1259 O O . ASN A 1 174 ? 3.879 1.859 -1.518 1 96 174 ASN A O 1
ATOM 1263 N N . PHE A 1 175 ? 4.652 3.84 -2.057 1 97.38 175 PHE A N 1
ATOM 1264 C CA . PHE A 1 175 ? 5.535 3.463 -3.152 1 97.38 175 PHE A CA 1
ATOM 1265 C C . PHE A 1 175 ? 4.75 2.814 -4.285 1 97.38 175 PHE A C 1
ATOM 1267 O O . PHE A 1 175 ? 5.27 1.95 -4.996 1 97.38 175 PHE A O 1
ATOM 1274 N N . ALA A 1 176 ? 3.523 3.242 -4.445 1 95.56 176 ALA A N 1
ATOM 1275 C CA . ALA A 1 176 ? 2.664 2.584 -5.426 1 95.56 176 ALA A CA 1
ATOM 1276 C C . ALA A 1 176 ? 2.551 3.416 -6.699 1 95.56 176 ALA A C 1
ATOM 1278 O O . ALA A 1 176 ? 2.092 2.92 -7.73 1 95.56 176 ALA A O 1
ATOM 1279 N N . PHE A 1 177 ? 2.881 4.672 -6.652 1 92.25 177 PHE A N 1
ATOM 1280 C CA . PHE A 1 177 ? 2.596 5.582 -7.754 1 92.25 177 PHE A CA 1
ATOM 1281 C C . PHE A 1 177 ? 3.699 5.523 -8.805 1 92.25 177 PHE A C 1
ATOM 1283 O O . PHE A 1 177 ? 4.816 5.09 -8.516 1 92.25 177 PHE A O 1
ATOM 1290 N N . ASP A 1 178 ? 3.416 6.035 -9.953 1 90.19 178 ASP A N 1
ATOM 1291 C CA . ASP A 1 178 ? 4.359 6.062 -11.07 1 90.19 178 ASP A CA 1
ATOM 1292 C C . ASP A 1 178 ? 5.516 7.02 -10.789 1 90.19 178 ASP A C 1
ATOM 1294 O O . ASP A 1 178 ? 6.582 6.91 -11.391 1 90.19 178 ASP A O 1
ATOM 1298 N N . SER A 1 179 ? 5.301 7.914 -9.875 1 91.62 179 SER A N 1
ATOM 1299 C CA . SER A 1 179 ? 6.309 8.922 -9.547 1 91.62 179 SER A CA 1
ATOM 1300 C C . SER A 1 179 ? 7.461 8.312 -8.758 1 91.62 179 SER A C 1
ATOM 1302 O O . SER A 1 179 ? 8.508 8.945 -8.586 1 91.62 179 SER A O 1
ATOM 1304 N N . VAL A 1 180 ? 7.289 7.094 -8.297 1 96.62 180 VAL A N 1
ATOM 1305 C CA . VAL A 1 180 ? 8.328 6.414 -7.531 1 96.62 180 VAL A CA 1
ATOM 1306 C C . VAL A 1 180 ? 9.492 6.051 -8.445 1 96.62 180 VAL A C 1
ATOM 1308 O O . VAL A 1 180 ? 9.312 5.371 -9.453 1 96.62 180 VAL A O 1
ATOM 1311 N N . SER A 1 181 ? 10.664 6.523 -8.109 1 97.25 181 SER A N 1
ATOM 1312 C CA . SER A 1 181 ? 11.875 6.277 -8.883 1 97.25 181 SER A CA 1
ATOM 1313 C C . SER A 1 181 ? 12.859 5.41 -8.109 1 97.25 181 SER A C 1
ATOM 1315 O O . SER A 1 181 ? 12.609 5.059 -6.953 1 97.25 181 SER A O 1
ATOM 1317 N N . ALA A 1 182 ? 13.945 5.027 -8.836 1 98.19 182 ALA A N 1
ATOM 1318 C CA . ALA A 1 182 ? 15.023 4.324 -8.141 1 98.19 182 ALA A CA 1
ATOM 1319 C C . ALA A 1 182 ? 15.555 5.148 -6.973 1 98.19 182 ALA A C 1
ATOM 1321 O O . ALA A 1 182 ? 15.812 4.609 -5.895 1 98.19 182 ALA A O 1
ATOM 1322 N N . GLU A 1 183 ? 15.617 6.426 -7.168 1 97.69 183 GLU A N 1
ATOM 1323 C CA . GLU A 1 183 ? 16.094 7.336 -6.133 1 97.69 183 GLU A CA 1
ATOM 1324 C C . GLU A 1 183 ? 15.164 7.34 -4.926 1 97.69 183 GLU A C 1
ATOM 1326 O O . GLU A 1 183 ? 15.609 7.453 -3.785 1 97.69 183 GLU A O 1
ATOM 1331 N N . THR A 1 184 ? 13.844 7.262 -5.188 1 98.25 184 THR A N 1
ATOM 1332 C CA . THR A 1 184 ? 12.867 7.191 -4.109 1 98.25 184 THR A CA 1
ATOM 1333 C C . THR A 1 184 ? 13.141 5.988 -3.207 1 98.25 184 THR A C 1
ATOM 1335 O O . THR A 1 184 ? 13.195 6.125 -1.983 1 98.25 184 THR A O 1
ATOM 1338 N N . PHE A 1 185 ? 13.391 4.867 -3.854 1 98.69 185 PHE A N 1
ATOM 1339 C CA . PHE A 1 185 ? 13.664 3.652 -3.1 1 98.69 185 PHE A CA 1
ATOM 1340 C C . PHE A 1 185 ? 15.008 3.758 -2.379 1 98.69 185 PHE A C 1
ATOM 1342 O O . PHE A 1 185 ? 15.164 3.24 -1.271 1 98.69 185 PHE A O 1
ATOM 1349 N N . GLU A 1 186 ? 16 4.367 -3.002 1 98.62 186 GLU A N 1
ATOM 1350 C CA . GLU A 1 186 ? 17.297 4.574 -2.344 1 98.62 186 GLU A CA 1
ATOM 1351 C C . GLU A 1 186 ? 17.141 5.418 -1.083 1 98.62 186 GLU A C 1
ATOM 1353 O O . GLU A 1 186 ? 17.75 5.129 -0.057 1 98.62 186 GLU A O 1
ATOM 1358 N N . CYS A 1 187 ? 16.297 6.449 -1.211 1 98.62 187 CYS A N 1
ATOM 1359 C CA . CYS A 1 187 ? 16.016 7.27 -0.04 1 98.62 187 CYS A CA 1
ATOM 1360 C C . CYS A 1 187 ? 15.344 6.449 1.056 1 98.62 187 CYS A C 1
ATOM 1362 O O . CYS A 1 187 ? 15.734 6.535 2.225 1 98.62 187 CYS A O 1
ATOM 1364 N N . ALA A 1 188 ? 14.383 5.637 0.646 1 98.81 188 ALA A N 1
ATOM 1365 C CA . ALA A 1 188 ? 13.703 4.773 1.608 1 98.81 188 ALA A CA 1
ATOM 1366 C C . ALA A 1 188 ? 14.688 3.812 2.273 1 98.81 188 ALA A C 1
ATOM 1368 O O . ALA A 1 188 ? 14.602 3.568 3.479 1 98.81 188 ALA A O 1
ATOM 1369 N N . ALA A 1 189 ? 15.609 3.27 1.463 1 98.75 189 ALA A N 1
ATOM 1370 C CA . ALA A 1 189 ? 16.625 2.381 2 1 98.75 189 ALA A CA 1
ATOM 1371 C C . ALA A 1 189 ? 17.469 3.09 3.055 1 98.75 189 ALA A C 1
ATOM 1373 O O . ALA A 1 189 ? 17.75 2.535 4.125 1 98.75 189 ALA A O 1
ATOM 1374 N N . ARG A 1 190 ? 17.859 4.297 2.729 1 98.69 190 ARG A N 1
ATOM 1375 C CA . ARG A 1 190 ? 18.641 5.105 3.648 1 98.69 190 ARG A CA 1
ATOM 1376 C C . ARG A 1 190 ? 17.906 5.336 4.957 1 98.69 190 ARG A C 1
ATOM 1378 O O . ARG A 1 190 ? 18.438 5.102 6.039 1 98.69 190 ARG A O 1
ATOM 1385 N N . LEU A 1 191 ? 16.656 5.723 4.867 1 98.88 191 LEU A N 1
ATOM 1386 C CA . LEU A 1 191 ? 15.852 5.992 6.059 1 98.88 191 LEU A CA 1
ATOM 1387 C C . LEU A 1 191 ? 15.648 4.719 6.875 1 98.88 191 LEU A C 1
ATOM 1389 O O . LEU A 1 191 ? 15.742 4.742 8.102 1 98.88 191 LEU A O 1
ATOM 1393 N N . ARG A 1 192 ? 15.359 3.635 6.18 1 98.75 192 ARG A N 1
ATOM 1394 C CA . ARG A 1 192 ? 15.172 2.357 6.859 1 98.75 192 ARG A CA 1
ATOM 1395 C C . ARG A 1 192 ? 16.453 1.923 7.566 1 98.75 192 ARG A C 1
ATOM 1397 O O . ARG A 1 192 ? 16.406 1.396 8.68 1 98.75 192 ARG A O 1
ATOM 1404 N N . ALA A 1 193 ? 17.594 2.125 6.91 1 98.5 193 ALA A N 1
ATOM 1405 C CA . ALA A 1 193 ? 18.875 1.782 7.5 1 98.5 193 ALA A CA 1
ATOM 1406 C C . ALA A 1 193 ? 19.125 2.561 8.789 1 98.5 193 ALA A C 1
ATOM 1408 O O . ALA A 1 193 ? 19.828 2.09 9.688 1 98.5 193 ALA A O 1
ATOM 1409 N N . HIS A 1 194 ? 18.516 3.699 8.891 1 98.56 194 HIS A N 1
ATOM 1410 C CA . HIS A 1 194 ? 18.656 4.527 10.086 1 98.56 194 HIS A CA 1
ATOM 1411 C C . HIS A 1 194 ? 17.531 4.266 11.07 1 98.56 194 HIS A C 1
ATOM 1413 O O . HIS A 1 194 ? 17.328 5.047 12 1 98.56 194 HIS A O 1
ATOM 1419 N N . GLY A 1 195 ? 16.703 3.271 10.805 1 98.25 195 GLY A N 1
ATOM 1420 C CA . GLY A 1 195 ? 15.789 2.781 11.828 1 98.25 195 GLY A CA 1
ATOM 1421 C C . GLY A 1 195 ? 14.352 3.178 11.586 1 98.25 195 GLY A C 1
ATOM 1422 O O . GLY A 1 195 ? 13.477 2.92 12.422 1 98.25 195 GLY A O 1
ATOM 1423 N N . ALA A 1 196 ? 14.039 3.795 10.445 1 98.69 196 ALA A N 1
ATOM 1424 C CA . ALA A 1 196 ? 12.656 4.191 10.188 1 98.69 196 ALA A CA 1
ATOM 1425 C C . ALA A 1 196 ? 11.703 3.008 10.352 1 98.69 196 ALA A C 1
ATOM 1427 O O . ALA A 1 196 ? 11.977 1.91 9.859 1 98.69 196 ALA A O 1
ATOM 1428 N N . ARG A 1 197 ? 10.602 3.207 10.969 1 97.94 197 ARG A N 1
ATOM 1429 C CA . ARG A 1 197 ? 9.672 2.141 11.32 1 97.94 197 ARG A CA 1
ATOM 1430 C C . ARG A 1 197 ? 8.523 2.061 10.32 1 97.94 197 ARG A C 1
ATOM 1432 O O . ARG A 1 197 ? 7.371 2.326 10.664 1 97.94 197 ARG A O 1
ATOM 1439 N N . ILE A 1 198 ? 8.805 1.524 9.219 1 97.12 198 ILE A N 1
ATOM 1440 C CA . ILE A 1 198 ? 7.855 1.536 8.109 1 97.12 198 ILE A CA 1
ATOM 1441 C C . ILE A 1 198 ? 6.652 0.659 8.453 1 97.12 198 ILE A C 1
ATOM 1443 O O . ILE A 1 198 ? 5.508 1.029 8.18 1 97.12 198 ILE A O 1
ATOM 1447 N N . GLY A 1 199 ? 6.805 -0.546 9.023 1 95.31 199 GLY A N 1
ATOM 1448 C CA . GLY A 1 199 ? 5.688 -1.386 9.43 1 95.31 199 GLY A CA 1
ATOM 1449 C C . GLY A 1 199 ? 4.75 -0.703 10.406 1 95.31 199 GLY A C 1
ATOM 1450 O O . GLY A 1 199 ? 3.529 -0.729 10.227 1 95.31 199 GLY A O 1
ATOM 1451 N N . TRP A 1 200 ? 5.316 -0.082 11.406 1 94.88 200 TRP A N 1
ATOM 1452 C CA . TRP A 1 200 ? 4.543 0.633 12.414 1 94.88 200 TRP A CA 1
ATOM 1453 C C . TRP A 1 200 ? 3.773 1.792 11.789 1 94.88 200 TRP A C 1
ATOM 1455 O O . TRP A 1 200 ? 2.592 1.991 12.086 1 94.88 200 TRP A O 1
ATOM 1465 N N . LEU A 1 201 ? 4.461 2.588 10.93 1 97.25 201 LEU A N 1
ATOM 1466 C CA . LEU A 1 201 ? 3.807 3.699 10.25 1 97.25 201 LEU A CA 1
ATOM 1467 C C . LEU A 1 201 ? 2.574 3.219 9.484 1 97.25 201 LEU A C 1
ATOM 1469 O O . LEU A 1 201 ? 1.497 3.805 9.609 1 97.25 201 LEU A O 1
ATOM 1473 N N . ASN A 1 202 ? 2.746 2.188 8.727 1 95.69 202 ASN A N 1
ATOM 1474 C CA . ASN A 1 202 ? 1.647 1.702 7.898 1 95.69 202 ASN A CA 1
ATOM 1475 C C . ASN A 1 202 ? 0.521 1.118 8.75 1 95.69 202 ASN A C 1
ATOM 1477 O O . ASN A 1 202 ? -0.655 1.26 8.406 1 95.69 202 ASN A O 1
ATOM 1481 N N . ASP A 1 203 ? 0.856 0.451 9.805 1 91.81 203 ASP A N 1
ATOM 1482 C CA . ASP A 1 203 ? -0.165 -0.054 10.719 1 91.81 203 ASP A CA 1
ATOM 1483 C C . ASP A 1 203 ? -0.992 1.089 11.305 1 91.81 203 ASP A C 1
ATOM 1485 O O . ASP A 1 203 ? -2.219 0.991 11.391 1 91.81 203 ASP A O 1
ATOM 1489 N N . GLN A 1 204 ? -0.342 2.174 11.688 1 93.38 204 GLN A N 1
ATOM 1490 C CA . GLN A 1 204 ? -1.033 3.332 12.25 1 93.38 204 GLN A CA 1
ATOM 1491 C C . GLN A 1 204 ? -1.89 4.023 11.188 1 93.38 204 GLN A C 1
ATOM 1493 O O . GLN A 1 204 ? -3.041 4.379 11.453 1 93.38 204 GLN A O 1
ATOM 1498 N N . MET A 1 205 ? -1.336 4.137 10.008 1 93.81 205 MET A N 1
ATOM 1499 C CA . MET A 1 205 ? -1.979 4.898 8.945 1 93.81 205 MET A CA 1
ATOM 1500 C C . MET A 1 205 ? -3.195 4.156 8.398 1 93.81 205 MET A C 1
ATOM 1502 O O . MET A 1 205 ? -4.094 4.77 7.824 1 93.81 205 MET A O 1
ATOM 1506 N N . ARG A 1 206 ? -3.238 2.869 8.508 1 91.94 206 ARG A N 1
ATOM 1507 C CA . ARG A 1 206 ? -4.297 2.064 7.906 1 91.94 206 ARG A CA 1
ATOM 1508 C C . ARG A 1 206 ? -5.539 2.045 8.797 1 91.94 206 ARG A C 1
ATOM 1510 O O . ARG A 1 206 ? -6.602 1.585 8.375 1 91.94 206 ARG A O 1
ATOM 1517 N N . GLN A 1 207 ? -5.438 2.543 9.961 1 92.75 207 GLN A N 1
ATOM 1518 C CA . GLN A 1 207 ? -6.543 2.455 10.906 1 92.75 207 GLN A CA 1
ATOM 1519 C C . GLN A 1 207 ? -7.652 3.441 10.555 1 92.75 207 GLN A C 1
ATOM 1521 O O . GLN A 1 207 ? -7.375 4.582 10.172 1 92.75 207 GLN A O 1
ATOM 1526 N N . ASN A 1 208 ? -8.852 2.955 10.578 1 93.19 208 ASN A N 1
ATOM 1527 C CA . ASN A 1 208 ? -10.039 3.764 10.328 1 93.19 208 ASN A CA 1
ATOM 1528 C C . ASN A 1 208 ? -11.016 3.701 11.5 1 93.19 208 ASN A C 1
ATOM 1530 O O . ASN A 1 208 ? -11.164 2.654 12.133 1 93.19 208 ASN A O 1
ATOM 1534 N N . PRO A 1 209 ? -11.617 4.867 11.828 1 93.44 209 PRO A N 1
ATOM 1535 C CA . PRO A 1 209 ? -12.648 4.812 12.867 1 93.44 209 PRO A CA 1
ATOM 1536 C C . PRO A 1 209 ? -13.828 3.93 12.477 1 93.44 209 PRO A C 1
ATOM 1538 O O . PRO A 1 209 ? -13.992 3.596 11.297 1 93.44 209 PRO A O 1
ATOM 1541 N N . GLN A 1 210 ? -14.625 3.533 13.484 1 95.44 210 GLN A N 1
ATOM 1542 C CA . GLN A 1 210 ? -15.797 2.697 13.242 1 95.44 210 GLN A CA 1
ATOM 1543 C C . GLN A 1 210 ? -16.719 3.34 12.219 1 95.44 210 GLN A C 1
ATOM 1545 O O . GLN A 1 210 ? -17.297 2.65 11.375 1 95.44 210 GLN A O 1
ATOM 1550 N N . SER A 1 211 ? -16.828 4.656 12.273 1 96 211 SER A N 1
ATOM 1551 C CA . SER A 1 211 ? -17.734 5.379 11.383 1 96 211 SER A CA 1
ATOM 1552 C C . SER A 1 211 ? -17.328 5.203 9.922 1 96 211 SER A C 1
ATOM 1554 O O . SER A 1 211 ? -18.156 5.289 9.023 1 96 211 SER A O 1
ATOM 1556 N N . TYR A 1 212 ? -16.094 4.977 9.672 1 95.06 212 TYR A N 1
ATOM 1557 C CA . TYR A 1 212 ? -15.609 4.723 8.32 1 95.06 212 TYR A CA 1
ATOM 1558 C C . TYR A 1 212 ? -16.328 3.531 7.699 1 95.06 212 TYR A C 1
ATOM 1560 O O . TYR A 1 212 ? -16.812 3.607 6.566 1 95.06 212 TYR A O 1
ATOM 1568 N N . TYR A 1 213 ? -16.438 2.412 8.375 1 96.81 213 TYR A N 1
ATOM 1569 C CA . TYR A 1 213 ? -17.016 1.174 7.887 1 96.81 213 TYR A CA 1
ATOM 1570 C C . TYR A 1 213 ? -18.531 1.302 7.77 1 96.81 213 TYR A C 1
ATOM 1572 O O . TYR A 1 213 ? -19.141 0.797 6.82 1 96.81 213 TYR A O 1
ATOM 1580 N N . LEU A 1 214 ? -19.078 1.982 8.75 1 97.38 214 LEU A N 1
ATOM 1581 C CA . LEU A 1 214 ? -20.516 2.182 8.719 1 97.38 214 LEU A CA 1
ATOM 1582 C C . LEU A 1 214 ? -20.922 3.07 7.547 1 97.38 214 LEU A C 1
ATOM 1584 O O . LEU A 1 214 ? -21.922 2.797 6.871 1 97.38 214 LEU A O 1
ATOM 1588 N N . LEU A 1 215 ? -20.141 4.098 7.324 1 97.69 215 LEU A N 1
ATOM 1589 C CA . LEU A 1 215 ? -20.438 4.961 6.18 1 97.69 215 LEU A CA 1
ATOM 1590 C C . LEU A 1 215 ? -20.172 4.227 4.871 1 97.69 215 LEU A C 1
ATOM 1592 O O . LEU A 1 215 ? -20.906 4.41 3.895 1 97.69 215 LEU A O 1
ATOM 1596 N N . LEU A 1 216 ? -19.094 3.447 4.848 1 97.31 216 LEU A N 1
ATOM 1597 C CA . LEU A 1 216 ? -18.812 2.662 3.652 1 97.31 216 LEU A CA 1
ATOM 1598 C C . LEU A 1 216 ? -20 1.771 3.291 1 97.31 216 LEU A C 1
ATOM 1600 O O . LEU A 1 216 ? -20.328 1.628 2.113 1 97.31 216 LEU A O 1
ATOM 1604 N N . ARG A 1 217 ? -20.609 1.189 4.262 1 97.31 217 ARG A N 1
ATOM 1605 C CA . ARG A 1 217 ? -21.812 0.384 4.039 1 97.31 217 ARG A CA 1
ATOM 1606 C C . ARG A 1 217 ? -22.891 1.193 3.328 1 97.31 217 ARG A C 1
ATOM 1608 O O . ARG A 1 217 ? -23.469 0.728 2.35 1 97.31 217 ARG A O 1
ATOM 1615 N N . GLU A 1 218 ? -23.109 2.412 3.818 1 97.69 218 GLU A N 1
ATOM 1616 C CA . GLU A 1 218 ? -24.094 3.295 3.207 1 97.69 218 GLU A CA 1
ATOM 1617 C C . GLU A 1 218 ? -23.719 3.645 1.773 1 97.69 218 GLU A C 1
ATOM 1619 O O . GLU A 1 218 ? -24.562 3.607 0.873 1 97.69 218 GLU A O 1
ATOM 1624 N N . VAL A 1 219 ? -22.469 3.979 1.567 1 97.88 219 VAL A N 1
ATOM 1625 C CA . VAL A 1 219 ? -21.938 4.375 0.27 1 97.88 219 VAL A CA 1
ATOM 1626 C C . VAL A 1 219 ? -22.125 3.244 -0.737 1 97.88 219 VAL A C 1
ATOM 1628 O O . VAL A 1 219 ? -22.625 3.467 -1.841 1 97.88 219 VAL A O 1
ATOM 1631 N N . LEU A 1 220 ? -21.797 2.051 -0.339 1 97.69 220 LEU A N 1
ATOM 1632 C CA . LEU A 1 220 ? -21.906 0.895 -1.222 1 97.69 220 LEU A CA 1
ATOM 1633 C C . LEU A 1 220 ? -23.375 0.553 -1.493 1 97.69 220 LEU A C 1
ATOM 1635 O O . LEU A 1 220 ? -23.688 -0.025 -2.533 1 97.69 220 LEU A O 1
ATOM 1639 N N . GLY A 1 221 ? -24.219 0.912 -0.559 1 97.25 221 GLY A N 1
ATOM 1640 C CA . GLY A 1 221 ? -25.641 0.721 -0.752 1 97.25 221 GLY A CA 1
ATOM 1641 C C . GLY A 1 221 ? -26.203 1.54 -1.898 1 97.25 221 GLY A C 1
ATOM 1642 O O . GLY A 1 221 ? -27.25 1.202 -2.455 1 97.25 221 GLY A O 1
ATOM 1643 N N . LYS A 1 222 ? -25.531 2.598 -2.256 1 97.56 222 LYS A N 1
ATOM 1644 C CA . LYS A 1 222 ? -25.969 3.488 -3.324 1 97.56 222 LYS A CA 1
ATOM 1645 C C . LYS A 1 222 ? -25.125 3.311 -4.578 1 97.56 222 LYS A C 1
ATOM 1647 O O . LYS A 1 222 ? -25.281 4.039 -5.555 1 97.56 222 LYS A O 1
ATOM 1652 N N . LEU A 1 223 ? -24.312 2.328 -4.574 1 97.69 223 LEU A N 1
ATOM 1653 C CA . LEU A 1 223 ? -23.328 2.123 -5.633 1 97.69 223 LEU A CA 1
ATOM 1654 C C . LEU A 1 223 ? -24.016 1.718 -6.934 1 97.69 223 LEU A C 1
ATOM 1656 O O . LEU A 1 223 ? -24.922 0.878 -6.934 1 97.69 223 LEU A O 1
ATOM 1660 N N . GLU A 1 224 ? -23.578 2.355 -8.039 1 97.75 224 GLU A N 1
ATOM 1661 C CA . GLU A 1 224 ? -24.047 2.02 -9.383 1 97.75 224 GLU A CA 1
ATOM 1662 C C . GLU A 1 224 ? -22.891 1.816 -10.344 1 97.75 224 GLU A C 1
ATOM 1664 O O . GLU A 1 224 ? -21.906 2.564 -10.312 1 97.75 224 GLU A O 1
ATOM 1669 N N . PHE A 1 225 ? -23.016 0.764 -11.07 1 97.81 225 PHE A N 1
ATOM 1670 C CA . PHE A 1 225 ? -22.125 0.551 -12.203 1 97.81 225 PHE A CA 1
ATOM 1671 C C . PHE A 1 225 ? -22.828 0.922 -13.508 1 97.81 225 PHE A C 1
ATOM 1673 O O . PHE A 1 225 ? -23.828 0.309 -13.883 1 97.81 225 PHE A O 1
ATOM 1680 N N . LEU A 1 226 ? -22.234 1.928 -14.164 1 98 226 LEU A N 1
ATOM 1681 C CA . LEU A 1 226 ? -22.906 2.488 -15.336 1 98 226 LEU A CA 1
ATOM 1682 C C . LEU A 1 226 ? -22.031 2.354 -16.578 1 98 226 LEU A C 1
ATOM 1684 O O . LEU A 1 226 ? -20.812 2.125 -16.469 1 98 226 LEU A O 1
ATOM 1688 N N . HIS A 1 227 ? -22.719 2.438 -17.797 1 97.75 227 HIS A N 1
ATOM 1689 C CA . HIS A 1 227 ? -22.016 2.424 -19.078 1 97.75 227 HIS A CA 1
ATOM 1690 C C . HIS A 1 227 ? -21.156 1.173 -19.234 1 97.75 227 HIS A C 1
ATOM 1692 O O . HIS A 1 227 ? -19.969 1.264 -19.547 1 97.75 227 HIS A O 1
ATOM 1698 N N . GLY A 1 228 ? -21.766 0.052 -18.938 1 95.75 228 GLY A N 1
ATOM 1699 C CA . GLY A 1 228 ? -21.078 -1.223 -19.078 1 95.75 228 GLY A CA 1
ATOM 1700 C C . GLY A 1 228 ? -19.969 -1.418 -18.062 1 95.75 228 GLY A C 1
ATOM 1701 O O . GLY A 1 228 ? -19 -2.131 -18.328 1 95.75 228 GLY A O 1
ATOM 1702 N N . GLY A 1 229 ? -20.031 -0.675 -16.938 1 96.38 229 GLY A N 1
ATOM 1703 C CA . GLY A 1 229 ? -19.031 -0.814 -15.891 1 96.38 229 GLY A CA 1
ATOM 1704 C C . GLY A 1 229 ? -17.891 0.192 -16.016 1 96.38 229 GLY A C 1
ATOM 1705 O O . GLY A 1 229 ? -17 0.241 -15.156 1 96.38 229 GLY A O 1
ATOM 1706 N N . ARG A 1 230 ? -17.953 1.046 -17 1 97.31 230 ARG A N 1
ATOM 1707 C CA . ARG A 1 230 ? -16.891 2.029 -17.234 1 97.31 230 ARG A CA 1
ATOM 1708 C C . ARG A 1 230 ? -16.969 3.168 -16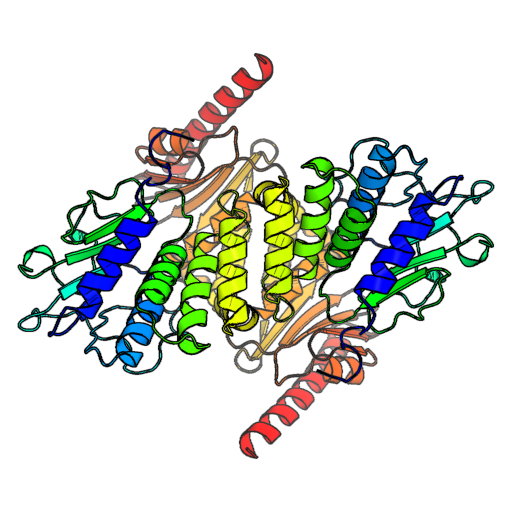.234 1 97.31 230 ARG A C 1
ATOM 1710 O O . ARG A 1 230 ? -16 3.893 -16.016 1 97.31 230 ARG A O 1
ATOM 1717 N N . VAL A 1 231 ? -18.172 3.322 -15.711 1 98.25 231 VAL A N 1
ATOM 1718 C CA . VAL A 1 231 ? -18.406 4.375 -14.727 1 98.25 231 VAL A CA 1
ATOM 1719 C C . VAL A 1 231 ? -18.969 3.764 -13.445 1 98.25 231 VAL A C 1
ATOM 1721 O O . VAL A 1 231 ? -19.906 2.963 -13.492 1 98.25 231 VAL A O 1
ATOM 1724 N N . VAL A 1 232 ? -18.344 4.043 -12.344 1 98.12 232 VAL A N 1
ATOM 1725 C CA . VAL A 1 232 ? -18.844 3.676 -11.023 1 98.12 232 VAL A CA 1
ATOM 1726 C C . VAL A 1 232 ? -19.219 4.938 -10.242 1 98.12 232 VAL A C 1
ATOM 1728 O O . VAL A 1 232 ? -18.422 5.879 -10.172 1 98.12 232 VAL A O 1
ATOM 1731 N N . GLN A 1 233 ? -20.391 4.969 -9.742 1 97.94 233 GLN A N 1
ATOM 1732 C CA . GLN A 1 233 ? -20.844 6.195 -9.094 1 97.94 233 GLN A CA 1
ATOM 1733 C C . GLN A 1 233 ? -21.609 5.887 -7.812 1 97.94 233 GLN A C 1
ATOM 1735 O O . GLN A 1 233 ? -22.234 4.824 -7.691 1 97.94 233 GLN A O 1
ATOM 1740 N N . THR A 1 234 ? -21.484 6.766 -6.852 1 97.94 234 THR A N 1
ATOM 1741 C CA . THR A 1 234 ? -22.266 6.688 -5.625 1 97.94 234 THR A CA 1
ATOM 1742 C C . THR A 1 234 ? -22.547 8.086 -5.07 1 97.94 234 THR A C 1
ATOM 1744 O O . THR A 1 234 ? -22.219 9.086 -5.711 1 97.94 234 THR A O 1
ATOM 1747 N N . ARG A 1 235 ? -23.359 8.125 -3.994 1 97.81 235 ARG A N 1
ATOM 1748 C CA . ARG A 1 235 ? -23.766 9.383 -3.379 1 97.81 235 ARG A CA 1
ATOM 1749 C C . ARG A 1 235 ? -23.844 9.25 -1.861 1 97.81 235 ARG A C 1
ATOM 1751 O O . ARG A 1 235 ? -24.094 8.164 -1.336 1 97.81 235 ARG A O 1
ATOM 1758 N N . VAL A 1 236 ? -23.531 10.305 -1.229 1 98.44 236 VAL A N 1
ATOM 1759 C CA . VAL A 1 236 ? -23.672 10.414 0.218 1 98.44 236 VAL A CA 1
ATOM 1760 C C . VAL A 1 236 ? -24.516 11.641 0.555 1 98.44 236 VAL A C 1
ATOM 1762 O O . VAL A 1 236 ? -24.359 12.703 -0.048 1 98.44 236 VAL A O 1
ATOM 1765 N N . ASP A 1 237 ? -25.484 11.531 1.375 1 98.38 237 ASP A N 1
ATOM 1766 C CA . ASP A 1 237 ? -26.266 12.664 1.872 1 98.38 237 ASP A CA 1
ATOM 1767 C C . ASP A 1 237 ? -26.203 12.75 3.395 1 98.38 237 ASP A C 1
ATOM 1769 O O . ASP A 1 237 ? -25.531 11.93 4.039 1 98.38 237 ASP A O 1
ATOM 1773 N N . GLU A 1 238 ? -26.844 13.719 3.846 1 97.75 238 GLU A N 1
ATOM 1774 C CA . GLU A 1 238 ? -26.781 14.008 5.273 1 97.75 238 GLU A CA 1
ATOM 1775 C C . GLU A 1 238 ? -27.359 12.859 6.094 1 97.75 238 GLU A C 1
ATOM 1777 O O . GLU A 1 238 ? -26.891 12.57 7.195 1 97.75 238 GLU A O 1
ATOM 1782 N N . GLU A 1 239 ? -28.406 12.258 5.629 1 98.06 239 GLU A N 1
ATOM 1783 C CA . GLU A 1 239 ? -29.047 11.164 6.352 1 98.06 239 GLU A CA 1
ATOM 1784 C C . GLU A 1 239 ? -28.094 9.977 6.5 1 98.06 239 GLU A C 1
ATOM 1786 O O . GLU A 1 239 ? -28.047 9.344 7.559 1 98.06 239 GLU A O 1
ATOM 1791 N N . MET A 1 240 ? -27.422 9.664 5.477 1 97.94 240 MET A N 1
ATOM 1792 C CA . MET A 1 240 ? -26.438 8.586 5.512 1 97.94 240 MET A CA 1
ATOM 1793 C C . MET A 1 240 ? -25.359 8.875 6.547 1 97.94 240 MET A C 1
ATOM 1795 O O . MET A 1 240 ? -24.938 7.973 7.281 1 97.94 240 MET A O 1
ATOM 1799 N N . LEU A 1 241 ? -24.844 10.148 6.605 1 98 241 LEU A N 1
ATOM 1800 C CA . LEU A 1 241 ? -23.828 10.539 7.582 1 98 241 LEU A CA 1
ATOM 1801 C C . LEU A 1 241 ? -24.359 10.352 9.008 1 98 241 LEU A C 1
ATOM 1803 O O . LEU A 1 241 ? -23.641 9.844 9.875 1 98 241 LEU A O 1
ATOM 1807 N N . ALA A 1 242 ? -25.578 10.742 9.141 1 97.88 242 ALA A N 1
ATOM 1808 C CA . ALA A 1 242 ? -26.188 10.625 10.461 1 97.88 242 ALA A CA 1
ATOM 1809 C C . ALA A 1 242 ? -26.297 9.164 10.891 1 97.88 242 ALA A C 1
ATOM 1811 O O . ALA A 1 242 ? -25.969 8.82 12.031 1 97.88 242 ALA A O 1
ATOM 1812 N N . ARG A 1 243 ? -26.688 8.312 10.016 1 97 243 ARG A N 1
ATOM 1813 C CA . ARG A 1 243 ? -26.828 6.895 10.312 1 97 243 ARG A CA 1
ATOM 1814 C C . ARG A 1 243 ? -25.469 6.266 10.633 1 97 243 ARG A C 1
ATOM 1816 O O . ARG A 1 243 ? -25.375 5.363 11.461 1 97 243 ARG A O 1
ATOM 1823 N N . ALA A 1 244 ? -24.469 6.777 10.031 1 96.81 244 ALA A N 1
ATOM 1824 C CA . ALA A 1 244 ? -23.141 6.184 10.172 1 96.81 244 ALA A CA 1
ATOM 1825 C C . ALA A 1 244 ? -22.359 6.863 11.297 1 96.81 244 ALA A C 1
ATOM 1827 O O . ALA A 1 244 ? -21.312 6.367 11.711 1 96.81 244 ALA A O 1
ATOM 1828 N N . GLY A 1 245 ? -22.844 7.98 11.789 1 96.94 245 GLY A N 1
ATOM 1829 C CA . GLY A 1 245 ? -22.047 8.773 12.719 1 96.94 245 GLY A CA 1
ATOM 1830 C C . GLY A 1 245 ? -20.781 9.336 12.102 1 96.94 245 GLY A C 1
ATOM 1831 O O . GLY A 1 245 ? -19.734 9.359 12.75 1 96.94 245 GLY A O 1
ATOM 1832 N N . ALA A 1 246 ? -20.891 9.734 10.867 1 96.12 246 ALA A N 1
ATOM 1833 C CA . ALA A 1 246 ? -19.719 10.188 10.109 1 96.12 246 ALA A CA 1
ATOM 1834 C C . ALA A 1 246 ? -19.859 11.664 9.734 1 96.12 246 ALA A C 1
ATOM 1836 O O . ALA A 1 246 ? -20.891 12.289 10 1 96.12 246 ALA A O 1
ATOM 1837 N N . THR A 1 247 ? -18.75 12.25 9.25 1 94 247 THR A N 1
ATOM 1838 C CA . THR A 1 247 ? -18.719 13.641 8.812 1 94 247 THR A CA 1
ATOM 1839 C C . THR A 1 247 ? -18.438 13.727 7.312 1 94 247 THR A C 1
ATOM 1841 O O . THR A 1 247 ? -18.031 12.734 6.695 1 94 247 THR A O 1
ATOM 1844 N N . TRP A 1 248 ? -18.641 14.922 6.746 1 94.25 248 TRP A N 1
ATOM 1845 C CA . TRP A 1 248 ? -18.422 15.148 5.324 1 94.25 248 TRP A CA 1
ATOM 1846 C C . TRP A 1 248 ? -16.953 14.922 4.957 1 94.25 248 TRP A C 1
ATOM 1848 O O . TRP A 1 248 ? -16.641 14.516 3.838 1 94.25 248 TRP A O 1
ATOM 1858 N N . GLU A 1 249 ? -16.078 15.094 5.852 1 87.56 249 GLU A N 1
ATOM 1859 C CA . GLU A 1 249 ? -14.641 14.938 5.617 1 87.56 249 GLU A CA 1
ATOM 1860 C C . GLU A 1 249 ? -14.289 13.477 5.324 1 87.56 249 GLU A C 1
ATOM 1862 O O . GLU A 1 249 ? -13.344 13.203 4.586 1 87.56 249 GLU A O 1
ATOM 1867 N N . GLN A 1 250 ? -15.047 12.594 5.793 1 89.12 250 GLN A N 1
ATOM 1868 C CA . GLN A 1 250 ? -14.758 11.164 5.664 1 89.12 250 GLN A CA 1
ATOM 1869 C C . GLN A 1 250 ? -15.219 10.633 4.309 1 89.12 250 GLN A C 1
ATOM 1871 O O . GLN A 1 250 ? -14.805 9.547 3.891 1 89.12 250 GLN A O 1
ATOM 1876 N N . VAL A 1 251 ? -15.984 11.406 3.637 1 92.31 251 VAL A N 1
ATOM 1877 C CA . VAL A 1 251 ? -16.609 10.945 2.402 1 92.31 251 VAL A CA 1
ATOM 1878 C C . VAL A 1 251 ? -15.555 10.812 1.305 1 92.31 251 VAL A C 1
ATOM 1880 O O . VAL A 1 251 ? -15.625 9.906 0.472 1 92.31 251 VAL A O 1
ATOM 1883 N N . GLU A 1 252 ? -14.562 11.625 1.319 1 86.81 252 GLU A N 1
ATOM 1884 C CA . GLU A 1 252 ? -13.555 11.672 0.264 1 86.81 252 GLU A CA 1
ATOM 1885 C C . GLU A 1 252 ? -12.688 10.414 0.268 1 86.81 252 GLU A C 1
ATOM 1887 O O . GLU A 1 252 ? -12.031 10.109 -0.727 1 86.81 252 GLU A O 1
ATOM 1892 N N . ASN A 1 253 ? -12.758 9.648 1.254 1 85.44 253 ASN A N 1
ATOM 1893 C CA . ASN A 1 253 ? -11.859 8.516 1.456 1 85.44 253 ASN A CA 1
ATOM 1894 C C . ASN A 1 253 ? -12.203 7.355 0.533 1 85.44 253 ASN A C 1
ATOM 1896 O O . ASN A 1 253 ? -11.391 6.441 0.348 1 85.44 253 ASN A O 1
ATOM 1900 N N . TYR A 1 254 ? -13.375 7.438 -0.155 1 94.25 254 TYR A N 1
ATOM 1901 C CA . TYR A 1 254 ? -13.859 6.215 -0.787 1 94.25 254 TYR A CA 1
ATOM 1902 C C . TYR A 1 254 ? -13.68 6.273 -2.299 1 94.25 254 TYR A C 1
ATOM 1904 O O . TYR A 1 254 ? -13.766 5.25 -2.98 1 94.25 254 TYR A O 1
ATOM 1912 N N . VAL A 1 255 ? -13.469 7.43 -2.855 1 92.38 255 VAL A N 1
ATOM 1913 C CA . VAL A 1 255 ? -13.531 7.605 -4.305 1 92.38 255 VAL A CA 1
ATOM 1914 C C . VAL A 1 255 ? -12.453 6.766 -4.977 1 92.38 255 VAL A C 1
ATOM 1916 O O . VAL A 1 255 ? -12.688 6.141 -6.012 1 92.38 255 VAL A O 1
ATOM 1919 N N . SER A 1 256 ? -11.32 6.758 -4.379 1 88.06 256 SER A N 1
ATOM 1920 C CA . SER A 1 256 ? -10.227 5.988 -4.957 1 88.06 256 SER A CA 1
ATOM 1921 C C . SER A 1 256 ? -10.531 4.492 -4.941 1 88.06 256 SER A C 1
ATOM 1923 O O . SER A 1 256 ? -10.188 3.773 -5.879 1 88.06 256 SER A O 1
ATOM 1925 N N . MET A 1 257 ? -11.086 4.062 -3.883 1 92 257 MET A N 1
ATOM 1926 C CA . MET A 1 257 ? -11.5 2.662 -3.797 1 92 257 MET A CA 1
ATOM 1927 C C . MET A 1 257 ? -12.469 2.309 -4.918 1 92 257 MET A C 1
ATOM 1929 O O . MET A 1 257 ? -12.352 1.253 -5.539 1 92 257 MET A O 1
ATOM 1933 N N . LEU A 1 258 ? -13.367 3.193 -5.25 1 94.81 258 LEU A N 1
ATOM 1934 C CA . LEU A 1 258 ? -14.367 2.949 -6.281 1 94.81 258 LEU A CA 1
ATOM 1935 C C . LEU A 1 258 ? -13.727 2.93 -7.664 1 94.81 258 LEU A C 1
ATOM 1937 O O . LEU A 1 258 ? -14.133 2.141 -8.523 1 94.81 258 LEU A O 1
ATOM 1941 N N . ARG A 1 259 ? -12.797 3.744 -7.805 1 93.19 259 ARG A N 1
ATOM 1942 C CA . ARG A 1 259 ? -12.086 3.805 -9.078 1 93.19 259 ARG A CA 1
ATOM 1943 C C . ARG A 1 259 ? -11.391 2.482 -9.383 1 93.19 259 ARG A C 1
ATOM 1945 O O . ARG A 1 259 ? -11.117 2.172 -10.539 1 93.19 259 ARG A O 1
ATOM 1952 N N . ASN A 1 260 ? -11.18 1.664 -8.367 1 94.06 260 ASN A N 1
ATOM 1953 C CA . ASN A 1 260 ? -10.453 0.411 -8.516 1 94.06 260 ASN A CA 1
ATOM 1954 C C . ASN A 1 260 ? -11.352 -0.708 -9.031 1 94.06 260 ASN A C 1
ATOM 1956 O O . ASN A 1 260 ? -10.891 -1.824 -9.266 1 94.06 260 ASN A O 1
ATOM 1960 N N . ALA A 1 261 ? -12.625 -0.412 -9.273 1 95.5 261 ALA A N 1
ATOM 1961 C CA . ALA A 1 261 ? -13.492 -1.409 -9.891 1 95.5 261 ALA A CA 1
ATOM 1962 C C . ALA A 1 261 ? -12.984 -1.797 -11.273 1 95.5 261 ALA A C 1
ATOM 1964 O O . ALA A 1 261 ? -12.625 -0.931 -12.078 1 95.5 261 ALA A O 1
ATOM 1965 N N . GLU A 1 262 ? -12.922 -3.107 -11.469 1 94.19 262 GLU A N 1
ATOM 1966 C CA . GLU A 1 262 ? -12.445 -3.609 -12.758 1 94.19 262 GLU A CA 1
ATOM 1967 C C . GLU A 1 262 ? -13.234 -3.008 -13.914 1 94.19 262 GLU A C 1
ATOM 1969 O O . GLU A 1 262 ? -14.469 -3.016 -13.898 1 94.19 262 GLU A O 1
ATOM 1974 N N . GLY A 1 263 ? -12.547 -2.482 -14.859 1 93.06 263 GLY A N 1
ATOM 1975 C CA . GLY A 1 263 ? -13.18 -1.925 -16.047 1 93.06 263 GLY A CA 1
ATOM 1976 C C . GLY A 1 263 ? -13.547 -0.461 -15.891 1 93.06 263 GLY A C 1
ATOM 1977 O O . GLY A 1 263 ? -13.82 0.223 -16.875 1 93.06 263 GLY A O 1
ATOM 1978 N N . ALA A 1 264 ? -13.555 0.032 -14.688 1 96.19 264 ALA A N 1
ATOM 1979 C CA . ALA A 1 264 ? -13.961 1.415 -14.453 1 96.19 264 ALA A CA 1
ATOM 1980 C C . ALA A 1 264 ? -12.93 2.393 -15 1 96.19 264 ALA A C 1
ATOM 1982 O O . ALA A 1 264 ? -11.719 2.203 -14.812 1 96.19 264 ALA A O 1
ATOM 1983 N N . GLN A 1 265 ? -13.414 3.359 -15.688 1 96.62 265 GLN A N 1
ATOM 1984 C CA . GLN A 1 265 ? -12.57 4.43 -16.203 1 96.62 265 GLN A CA 1
ATOM 1985 C C . GLN A 1 265 ? -12.844 5.746 -15.484 1 96.62 265 GLN A C 1
ATOM 1987 O O . GLN A 1 265 ? -12.055 6.688 -15.57 1 96.62 265 GLN A O 1
ATOM 1992 N N . LEU A 1 266 ? -13.953 5.738 -14.766 1 97.94 266 LEU A N 1
ATOM 1993 C CA . LEU A 1 266 ? -14.359 6.918 -14.008 1 97.94 266 LEU A CA 1
ATOM 1994 C C . LEU A 1 266 ? -15.086 6.52 -12.727 1 97.94 266 LEU A C 1
ATOM 1996 O O . LEU A 1 266 ? -15.984 5.672 -12.75 1 97.94 266 LEU A O 1
ATOM 2000 N N . ALA A 1 267 ? -14.648 7.09 -11.648 1 98.19 267 ALA A N 1
ATOM 2001 C CA . ALA A 1 267 ? -15.367 7 -10.383 1 98.19 267 ALA A CA 1
ATOM 2002 C C . ALA A 1 267 ? -15.922 8.359 -9.961 1 98.19 267 ALA A C 1
ATOM 2004 O O . ALA A 1 267 ? -15.242 9.383 -10.109 1 98.19 267 ALA A O 1
ATOM 2005 N N . VAL A 1 268 ? -17.141 8.359 -9.5 1 98.44 268 VAL A N 1
ATOM 2006 C CA . VAL A 1 268 ? -17.812 9.594 -9.102 1 98.44 268 VAL A CA 1
ATOM 2007 C C . VAL A 1 268 ? -18.359 9.453 -7.68 1 98.44 268 VAL A C 1
ATOM 2009 O O . VAL A 1 268 ? -19.109 8.516 -7.387 1 98.44 268 VAL A O 1
ATOM 2012 N N . MET A 1 269 ? -17.984 10.297 -6.848 1 98.31 269 MET A N 1
ATOM 2013 C CA . MET A 1 269 ? -18.578 10.453 -5.523 1 98.31 269 MET A CA 1
ATOM 2014 C C . MET A 1 269 ? -19.359 11.766 -5.426 1 98.31 269 MET A C 1
ATOM 2016 O O . MET A 1 269 ? -18.781 12.844 -5.582 1 98.31 269 MET A O 1
ATOM 2020 N N . ALA A 1 270 ? -20.625 11.68 -5.195 1 98.44 270 ALA A N 1
ATOM 2021 C CA . ALA A 1 270 ? -21.469 12.859 -5.043 1 98.44 270 ALA A CA 1
ATOM 2022 C C . ALA A 1 270 ? -21.766 13.148 -3.57 1 98.44 270 ALA A C 1
ATOM 2024 O O . ALA A 1 270 ? -22.297 12.289 -2.861 1 98.44 270 ALA A O 1
ATOM 2025 N N . LYS A 1 271 ? -21.344 14.234 -3.104 1 98.38 271 LYS A N 1
ATOM 2026 C CA . LYS A 1 271 ? -21.781 14.758 -1.812 1 98.38 271 LYS A CA 1
ATOM 2027 C C . LYS A 1 271 ? -23.031 15.625 -1.963 1 98.38 271 LYS A C 1
ATOM 2029 O O . LYS A 1 271 ? -22.953 16.734 -2.504 1 98.38 271 LYS A O 1
ATOM 2034 N N . ASP A 1 272 ? -24.141 15.102 -1.53 1 98.56 272 ASP A N 1
ATOM 2035 C CA . ASP A 1 272 ? -25.438 15.75 -1.66 1 98.56 272 ASP A CA 1
ATOM 2036 C C . ASP A 1 272 ? -25.781 16.547 -0.404 1 98.56 272 ASP A C 1
ATOM 2038 O O . ASP A 1 272 ? -26.312 15.992 0.562 1 98.56 272 ASP A O 1
ATOM 2042 N N . TYR A 1 273 ? -25.641 17.859 -0.504 1 97.75 273 TYR A N 1
ATOM 2043 C CA . TYR A 1 273 ? -25.891 18.75 0.626 1 97.75 273 TYR A CA 1
ATOM 2044 C C . TYR A 1 273 ? -27.359 19.172 0.665 1 97.75 273 TYR A C 1
ATOM 2046 O O . TYR A 1 273 ? -27.766 19.891 1.579 1 97.75 273 TYR A O 1
ATOM 2054 N N . GLY A 1 274 ? -28.109 18.766 -0.229 1 96.69 274 GLY A N 1
ATOM 2055 C CA . GLY A 1 274 ? -29.5 19.188 -0.337 1 96.69 274 GLY A CA 1
ATOM 2056 C C . GLY A 1 274 ? -29.688 20.375 -1.266 1 96.69 274 GLY A C 1
ATOM 2057 O O . GLY A 1 274 ? -30.391 20.266 -2.275 1 96.69 274 GLY A O 1
ATOM 2058 N N . ASP A 1 275 ? -28.922 21.484 -1.048 1 96.44 275 ASP A N 1
ATOM 2059 C CA . ASP A 1 275 ? -29.047 22.703 -1.846 1 96.44 275 ASP A CA 1
ATOM 2060 C C . ASP A 1 275 ? -27.938 22.781 -2.895 1 96.44 275 ASP A C 1
ATOM 2062 O O . ASP A 1 275 ? -27.969 23.641 -3.771 1 96.44 275 ASP A O 1
ATOM 2066 N N . ARG A 1 276 ? -27.047 21.969 -2.771 1 98.12 276 ARG A N 1
ATOM 2067 C CA . ARG A 1 276 ? -25.953 21.859 -3.729 1 98.12 276 ARG A CA 1
ATOM 2068 C C . ARG A 1 276 ? -25.359 20.469 -3.709 1 98.12 276 ARG A C 1
ATOM 2070 O O . ARG A 1 276 ? -25.547 19.703 -2.752 1 98.12 276 ARG A O 1
ATOM 2077 N N . VAL A 1 277 ? -24.672 20.125 -4.801 1 98.56 277 VAL A N 1
ATOM 2078 C CA . VAL A 1 277 ? -24.016 18.844 -4.918 1 98.56 277 VAL A CA 1
ATOM 2079 C C . VAL A 1 277 ? -22.547 19.047 -5.301 1 98.56 277 VAL A C 1
ATOM 2081 O O . VAL A 1 277 ? -22.234 19.797 -6.23 1 98.56 277 VAL A O 1
ATOM 2084 N N . LYS A 1 278 ? -21.656 18.484 -4.543 1 98.44 278 LYS A N 1
ATOM 2085 C CA . LYS A 1 278 ? -20.234 18.453 -4.898 1 98.44 278 LYS A CA 1
ATOM 2086 C C . LYS A 1 278 ? -19.828 17.094 -5.461 1 98.44 278 LYS A C 1
ATOM 2088 O O . LYS A 1 278 ? -20.047 16.062 -4.82 1 98.44 278 LYS A O 1
ATOM 2093 N N . PHE A 1 279 ? -19.297 17.094 -6.676 1 98.5 279 PHE A N 1
ATOM 2094 C CA . PHE A 1 279 ? -18.812 15.875 -7.312 1 98.5 279 PHE A CA 1
ATOM 2095 C C . PHE A 1 279 ? -17.297 15.75 -7.164 1 98.5 279 PHE A C 1
ATOM 2097 O O . PHE A 1 279 ? -16.562 16.703 -7.426 1 98.5 279 PHE A O 1
ATOM 2104 N N . SER A 1 280 ? -16.828 14.664 -6.691 1 97.94 280 SER A N 1
ATOM 2105 C CA . SER A 1 280 ? -15.422 14.258 -6.75 1 97.94 280 SER A CA 1
ATOM 2106 C C . SER A 1 280 ? -15.203 13.18 -7.805 1 97.94 280 SER A C 1
ATOM 2108 O O . SER A 1 280 ? -15.836 12.125 -7.762 1 97.94 280 SER A O 1
ATOM 2110 N N . LEU A 1 281 ? -14.328 13.484 -8.727 1 97.88 281 LEU A N 1
ATOM 2111 C CA . LEU A 1 281 ? -14.125 12.609 -9.883 1 97.88 281 LEU A CA 1
ATOM 2112 C C . LEU A 1 281 ? -12.703 12.062 -9.906 1 97.88 281 LEU A C 1
ATOM 2114 O O . LEU A 1 281 ? -11.75 12.797 -9.641 1 97.88 281 LEU A O 1
ATOM 2118 N N . ARG A 1 282 ? -12.547 10.797 -10.109 1 96.31 282 ARG A N 1
ATOM 2119 C CA . ARG A 1 282 ? -11.281 10.125 -10.359 1 96.31 282 ARG A CA 1
ATOM 2120 C C . ARG A 1 282 ? -11.344 9.305 -11.648 1 96.31 282 ARG A C 1
ATOM 2122 O O . ARG A 1 282 ? -12.273 8.523 -11.844 1 96.31 282 ARG A O 1
ATOM 2129 N N . SER A 1 283 ? -10.414 9.531 -12.516 1 95.75 283 SER A N 1
ATOM 2130 C CA . SER A 1 283 ? -10.484 8.828 -13.789 1 95.75 283 SER A CA 1
ATOM 2131 C C . SER A 1 283 ? -9.188 8.094 -14.094 1 95.75 283 SER A C 1
ATOM 2133 O O . SER A 1 283 ? -8.172 8.32 -13.43 1 95.75 283 SER A O 1
ATOM 2135 N N . ARG A 1 284 ? -9.281 7.145 -14.945 1 90 284 ARG A N 1
ATOM 2136 C CA . ARG A 1 284 ? -8.188 6.441 -15.602 1 90 284 ARG A CA 1
ATOM 2137 C C . ARG A 1 284 ? -8.234 6.645 -17.109 1 90 284 ARG A C 1
ATOM 2139 O O . ARG A 1 284 ? -9.312 6.723 -17.703 1 90 284 ARG A O 1
ATOM 2146 N N . GLY A 1 285 ? -6.965 6.992 -17.672 1 84 285 GLY A N 1
ATOM 2147 C CA . GLY A 1 285 ? -6.973 7.18 -19.125 1 84 285 GLY A CA 1
ATOM 2148 C C . GLY A 1 285 ? -7.641 6.039 -19.859 1 84 285 GLY A C 1
ATOM 2149 O O . GLY A 1 285 ? -7.652 4.902 -19.391 1 84 285 GLY A O 1
ATOM 2150 N N . PRO A 1 286 ? -8.336 6.512 -20.812 1 92.38 286 PRO A N 1
ATOM 2151 C CA . PRO A 1 286 ? -8.32 7.758 -21.578 1 92.38 286 PRO A CA 1
ATOM 2152 C C . PRO A 1 286 ? -9.398 8.742 -21.125 1 92.38 286 PRO A C 1
ATOM 2154 O O . PRO A 1 286 ? -9.461 9.867 -21.641 1 92.38 286 PRO A O 1
ATOM 2157 N N . VAL A 1 287 ? -10.242 8.422 -20.172 1 96.69 287 VAL A N 1
ATOM 2158 C CA . VAL A 1 287 ? -11.305 9.305 -19.688 1 96.69 287 VAL A CA 1
ATOM 2159 C C . VAL A 1 287 ? -10.711 10.414 -18.844 1 96.69 287 VAL A C 1
ATOM 2161 O O . VAL A 1 287 ? -9.828 10.172 -18.016 1 96.69 287 VAL A O 1
ATOM 2164 N N . SER A 1 288 ? -11.141 11.641 -19.062 1 97.25 288 SER A N 1
ATOM 2165 C CA . SER A 1 288 ? -10.648 12.805 -18.344 1 97.25 288 SER A CA 1
ATOM 2166 C C . SER A 1 288 ? -11.664 13.281 -17.312 1 97.25 288 SER A C 1
ATOM 2168 O O . SER A 1 288 ? -12.719 13.812 -17.672 1 97.25 288 SER A O 1
ATOM 2170 N N . ALA A 1 289 ? -11.305 13.133 -16.031 1 97.88 289 ALA A N 1
ATOM 2171 C CA . ALA A 1 289 ? -12.133 13.711 -14.969 1 97.88 289 ALA A CA 1
ATOM 2172 C C . ALA A 1 289 ? -12.219 15.227 -15.109 1 97.88 289 ALA A C 1
ATOM 2174 O O . ALA A 1 289 ? -13.266 15.82 -14.852 1 97.88 289 ALA A O 1
ATOM 2175 N N . GLN A 1 290 ? -11.125 15.789 -15.539 1 97.31 290 GLN A N 1
ATOM 2176 C CA . GLN A 1 290 ? -11.062 17.234 -15.711 1 97.31 290 GLN A CA 1
ATOM 2177 C C . GLN A 1 290 ? -12.109 17.719 -16.703 1 97.31 290 GLN A C 1
ATOM 2179 O O . GLN A 1 290 ? -12.828 18.688 -16.438 1 97.31 290 GLN A O 1
ATOM 2184 N N . ASN A 1 291 ? -12.188 17.062 -17.828 1 98 291 ASN A N 1
ATOM 2185 C CA . ASN A 1 291 ? -13.164 17.453 -18.844 1 98 291 ASN A CA 1
ATOM 2186 C C . ASN A 1 291 ? -14.578 17.453 -18.297 1 98 291 ASN A C 1
ATOM 2188 O O . ASN A 1 291 ? -15.359 18.375 -18.547 1 98 291 ASN A O 1
ATOM 2192 N N . ILE A 1 292 ? -14.883 16.484 -17.531 1 98.56 292 ILE A N 1
ATOM 2193 C CA . ILE A 1 292 ? -16.219 16.328 -16.969 1 98.56 292 ILE A CA 1
ATOM 2194 C C . ILE A 1 292 ? -16.469 17.422 -15.938 1 98.56 292 ILE A C 1
ATOM 2196 O O . ILE A 1 292 ? -17.516 18.062 -15.938 1 98.56 292 ILE A O 1
ATOM 2200 N N . ALA A 1 293 ? -15.5 17.594 -15.078 1 98.5 293 ALA A N 1
ATOM 2201 C CA . ALA A 1 293 ? -15.625 18.625 -14.039 1 98.5 293 ALA A CA 1
ATOM 2202 C C . ALA A 1 293 ? -15.812 20 -14.648 1 98.5 293 ALA A C 1
ATOM 2204 O O . ALA A 1 293 ? -16.641 20.797 -14.18 1 98.5 293 ALA A O 1
ATOM 2205 N N . VAL A 1 294 ? -15.039 20.328 -15.672 1 98.06 294 VAL A N 1
ATOM 2206 C CA . VAL A 1 294 ? -15.117 21.625 -16.344 1 98.06 294 VAL A CA 1
ATOM 2207 C C . VAL A 1 294 ? -16.5 21.828 -16.938 1 98.06 294 VAL A C 1
ATOM 2209 O O . VAL A 1 294 ? -17.078 22.906 -16.828 1 98.06 294 VAL A O 1
ATOM 2212 N N . ALA A 1 295 ? -17.062 20.828 -17.531 1 98.19 295 ALA A N 1
ATOM 2213 C CA . ALA A 1 295 ? -18.406 20.891 -18.094 1 98.19 295 ALA A CA 1
ATOM 2214 C C . ALA A 1 295 ? -19.438 21.234 -17.031 1 98.19 295 ALA A C 1
ATOM 2216 O O . ALA A 1 295 ? -20.516 21.75 -17.344 1 98.19 295 ALA A O 1
ATOM 2217 N N . LEU A 1 296 ? -19.156 20.984 -15.789 1 98.38 296 LEU A N 1
ATOM 2218 C CA . LEU A 1 296 ? -20.078 21.219 -14.68 1 98.38 296 LEU A CA 1
ATOM 2219 C C . LEU A 1 296 ? -19.719 22.484 -13.93 1 98.38 296 LEU A C 1
ATOM 2221 O O . LEU A 1 296 ? -20.297 22.781 -12.875 1 98.38 296 LEU A O 1
ATOM 2225 N N . GLY A 1 297 ? -18.703 23.234 -14.414 1 97.31 297 GLY A N 1
ATOM 2226 C CA . GLY A 1 297 ? -18.312 24.484 -13.797 1 97.31 297 GLY A CA 1
ATOM 2227 C C . GLY A 1 297 ? -17.203 24.328 -12.766 1 97.31 297 GLY A C 1
ATOM 2228 O O . GLY A 1 297 ? -16.953 25.234 -11.977 1 97.31 297 GLY A O 1
ATOM 2229 N N . GLY A 1 298 ? -16.641 23.141 -12.734 1 97.44 298 GLY A N 1
ATOM 2230 C CA . GLY A 1 298 ? -15.547 22.875 -11.82 1 97.44 298 GLY A CA 1
ATOM 2231 C C . GLY A 1 298 ? -14.188 22.828 -12.5 1 97.44 298 GLY A C 1
ATOM 2232 O O . GLY A 1 298 ? -13.938 23.578 -13.445 1 97.44 298 GLY A O 1
ATOM 2233 N N . GLY A 1 299 ? -13.312 22.078 -11.883 1 94.88 299 GLY A N 1
ATOM 2234 C CA . GLY A 1 299 ? -11.969 21.953 -12.414 1 94.88 299 GLY A CA 1
ATOM 2235 C C . GLY A 1 299 ? -11.117 20.938 -11.672 1 94.88 299 GLY A C 1
ATOM 2236 O O . GLY A 1 299 ? -11.648 20.094 -10.938 1 94.88 299 GLY A O 1
ATOM 2237 N N . GLY A 1 300 ? -9.82 20.938 -12.039 1 92 300 GLY A N 1
ATOM 2238 C CA . GLY A 1 300 ? -8.859 20 -11.477 1 92 300 GLY A CA 1
ATOM 2239 C C . GLY A 1 300 ? -7.914 19.422 -12.516 1 92 300 GLY A C 1
ATOM 2240 O O . GLY A 1 300 ? -7.59 20.094 -13.5 1 92 300 GLY A O 1
ATOM 2241 N N . HIS A 1 301 ? -7.387 18.281 -12.203 1 90.44 301 HIS A N 1
ATOM 2242 C CA . HIS A 1 301 ? -6.453 17.609 -13.094 1 90.44 301 HIS A CA 1
ATOM 2243 C C . HIS A 1 301 ? -7.152 16.5 -13.883 1 90.44 301 HIS A C 1
ATOM 2245 O O . HIS A 1 301 ? -8.297 16.156 -13.586 1 90.44 301 HIS A O 1
ATOM 2251 N N . VAL A 1 302 ? -6.414 16.031 -14.828 1 92.19 302 VAL A N 1
ATOM 2252 C CA . VAL A 1 302 ? -6.98 15.031 -15.734 1 92.19 302 VAL A CA 1
ATOM 2253 C C . VAL A 1 302 ? -7.465 13.82 -14.938 1 92.19 302 VAL A C 1
ATOM 2255 O O . VAL A 1 302 ? -8.617 13.398 -15.07 1 92.19 302 VAL A O 1
ATOM 2258 N N . PRO A 1 303 ? -6.707 13.258 -14.078 1 92.88 303 PRO A N 1
ATOM 2259 C CA . PRO A 1 303 ? -7.172 12.047 -13.406 1 92.88 303 PRO A CA 1
ATOM 2260 C C . PRO A 1 303 ? -8.008 12.344 -12.164 1 92.88 303 PRO A C 1
ATOM 2262 O O . PRO A 1 303 ? -8.617 11.438 -11.594 1 92.88 303 PRO A O 1
ATOM 2265 N N . ALA A 1 304 ? -7.98 13.594 -11.656 1 93.25 304 ALA A N 1
ATOM 2266 C CA . ALA A 1 304 ? -8.664 13.953 -10.414 1 93.25 304 ALA A CA 1
ATOM 2267 C C . ALA A 1 304 ? -9.195 15.383 -10.477 1 93.25 304 ALA A C 1
ATOM 2269 O O . ALA A 1 304 ? -8.422 16.344 -10.555 1 93.25 304 ALA A O 1
ATOM 2270 N N . ALA A 1 305 ? -10.516 15.469 -10.422 1 95.88 305 ALA A N 1
ATOM 2271 C CA . ALA A 1 305 ? -11.172 16.766 -10.555 1 95.88 305 ALA A CA 1
ATOM 2272 C C . ALA A 1 305 ? -12.484 16.797 -9.773 1 95.88 305 ALA A C 1
ATOM 2274 O O . ALA A 1 305 ? -12.875 15.797 -9.164 1 95.88 305 ALA A O 1
ATOM 2275 N N . GLY A 1 306 ? -13.055 17.953 -9.641 1 97.12 306 GLY A N 1
ATOM 2276 C CA . GLY A 1 306 ? -14.312 18.125 -8.93 1 97.12 306 GLY A CA 1
ATOM 2277 C C . GLY A 1 306 ? -15.109 19.328 -9.398 1 97.12 306 GLY A C 1
ATOM 2278 O O . GLY A 1 306 ? -14.594 20.172 -10.141 1 97.12 306 GLY A O 1
ATOM 2279 N N . ALA A 1 307 ? -16.359 19.312 -9.055 1 98.12 307 ALA A N 1
ATOM 2280 C CA . ALA A 1 307 ? -17.266 20.391 -9.375 1 98.12 307 ALA A CA 1
ATOM 2281 C C . ALA A 1 307 ? -18.391 20.5 -8.336 1 98.12 307 ALA A C 1
ATOM 2283 O O . ALA A 1 307 ? -18.781 19.484 -7.742 1 98.12 307 ALA A O 1
ATOM 2284 N N . THR A 1 308 ? -18.781 21.703 -8.125 1 98.38 308 THR A N 1
ATOM 2285 C CA . THR A 1 308 ? -19.953 21.953 -7.297 1 98.38 308 THR A CA 1
ATOM 2286 C C . THR A 1 308 ? -21.078 22.531 -8.133 1 98.38 308 THR A C 1
ATOM 2288 O O . THR A 1 308 ? -20.906 23.531 -8.836 1 98.38 308 THR A O 1
ATOM 2291 N N . VAL A 1 309 ? -22.203 21.875 -8.078 1 98.25 309 VAL A N 1
ATOM 2292 C CA . VAL A 1 309 ? -23.391 22.312 -8.805 1 98.25 309 VAL A CA 1
ATOM 2293 C C . VAL A 1 309 ? -24.453 22.766 -7.812 1 98.25 309 VAL A C 1
ATOM 2295 O O . VAL A 1 309 ? -24.875 21.984 -6.945 1 98.25 309 VAL A O 1
ATOM 2298 N N . ILE A 1 310 ? -24.859 24 -7.957 1 98.19 310 ILE A N 1
ATOM 2299 C CA . ILE A 1 310 ? -25.875 24.562 -7.066 1 98.19 310 ILE A CA 1
ATOM 2300 C C . ILE A 1 310 ? -27.266 24.188 -7.57 1 98.19 310 ILE A C 1
ATOM 2302 O O . ILE A 1 310 ? -27.906 24.953 -8.281 1 98.19 310 ILE A O 1
ATOM 2306 N N . SER A 1 311 ? -27.766 23.078 -7.234 1 97.19 311 SER A N 1
ATOM 2307 C CA . SER A 1 311 ? -29.078 22.562 -7.594 1 97.19 311 SER A CA 1
ATOM 2308 C C . SER A 1 311 ? -29.406 21.312 -6.785 1 97.19 311 SER A C 1
ATOM 2310 O O . SER A 1 311 ? -28.656 20.922 -5.891 1 97.19 311 SER A O 1
ATOM 2312 N N . SER A 1 312 ? -30.625 20.75 -7.008 1 97.19 312 SER A N 1
ATOM 2313 C CA . SER A 1 312 ? -30.969 19.469 -6.426 1 97.19 312 SER A CA 1
ATOM 2314 C C . SER A 1 312 ? -30.109 18.344 -7 1 97.19 312 SER A C 1
ATOM 2316 O O . SER A 1 312 ? -29.516 18.5 -8.062 1 97.19 312 SER A O 1
ATOM 2318 N N . TYR A 1 313 ? -30.062 17.266 -6.27 1 97.88 313 TYR A N 1
ATOM 2319 C CA . TYR A 1 313 ? -29.281 16.125 -6.727 1 97.88 313 TYR A CA 1
ATOM 2320 C C . TYR A 1 313 ? -29.766 15.641 -8.086 1 97.88 313 TYR A C 1
ATOM 2322 O O . TYR A 1 313 ? -28.953 15.305 -8.961 1 97.88 313 TYR A O 1
ATOM 2330 N N . ALA A 1 314 ? -31.031 15.539 -8.25 1 97.62 314 ALA A N 1
ATOM 2331 C CA . ALA A 1 314 ? -31.594 15.039 -9.508 1 97.62 314 ALA A CA 1
ATOM 2332 C C . ALA A 1 314 ? -31.109 15.875 -10.695 1 97.62 314 ALA A C 1
ATOM 2334 O O . ALA A 1 314 ? -30.719 15.32 -11.727 1 97.62 314 ALA A O 1
ATOM 2335 N N . GLU A 1 315 ? -31.156 17.141 -10.508 1 97.81 315 GLU A N 1
ATOM 2336 C CA . GLU A 1 315 ? -30.719 18.047 -11.562 1 97.81 315 GLU A CA 1
ATOM 2337 C C . GLU A 1 315 ? -29.203 17.938 -11.781 1 97.81 315 GLU A C 1
ATOM 2339 O O . GLU A 1 315 ? -28.75 17.875 -12.922 1 97.81 315 GLU A O 1
ATOM 2344 N N . ALA A 1 316 ? -28.469 17.984 -10.719 1 98.38 316 ALA A N 1
ATOM 2345 C CA . ALA A 1 316 ? -27.016 17.875 -10.805 1 98.38 316 ALA A CA 1
ATOM 2346 C C . ALA A 1 316 ? -26.609 16.562 -11.469 1 98.38 316 ALA A C 1
ATOM 2348 O O . ALA A 1 316 ? -25.672 16.531 -12.273 1 98.38 316 ALA A O 1
ATOM 2349 N N . ARG A 1 317 ? -27.297 15.492 -11.133 1 98.06 317 ARG A N 1
ATOM 2350 C CA . ARG A 1 317 ? -27.016 14.172 -11.688 1 98.06 317 ARG A CA 1
ATOM 2351 C C . ARG A 1 317 ? -27.234 14.156 -13.195 1 98.06 317 ARG A C 1
ATOM 2353 O O . ARG A 1 317 ? -26.453 13.57 -13.938 1 98.06 317 ARG A O 1
ATOM 2360 N N . ALA A 1 318 ? -28.266 14.734 -13.648 1 98.25 318 ALA A N 1
ATOM 2361 C CA . ALA A 1 318 ? -28.547 14.797 -15.078 1 98.25 318 ALA A CA 1
ATOM 2362 C C . ALA A 1 318 ? -27.422 15.516 -15.828 1 98.25 318 ALA A C 1
ATOM 2364 O O . ALA A 1 318 ? -27.016 15.078 -16.906 1 98.25 318 ALA A O 1
ATOM 2365 N N . ARG A 1 319 ? -27 16.562 -15.258 1 98.44 319 ARG A N 1
ATOM 2366 C CA . ARG A 1 319 ? -25.906 17.312 -15.875 1 98.44 319 ARG A CA 1
ATOM 2367 C C . ARG A 1 319 ? -24.625 16.484 -15.883 1 98.44 319 ARG A C 1
ATOM 2369 O O . ARG A 1 319 ? -23.875 16.484 -16.859 1 98.44 319 ARG A O 1
ATOM 2376 N N . LEU A 1 320 ? -24.391 15.836 -14.758 1 98.75 320 LEU A N 1
ATOM 2377 C CA . LEU A 1 320 ? -23.234 14.953 -14.664 1 98.75 320 LEU A CA 1
ATOM 2378 C C . LEU A 1 320 ? -23.281 13.867 -15.734 1 98.75 320 LEU A C 1
ATOM 2380 O O . LEU A 1 320 ? -22.297 13.617 -16.422 1 98.75 320 LEU A O 1
ATOM 2384 N N . ASP A 1 321 ? -24.453 13.242 -15.859 1 98.5 321 ASP A N 1
ATOM 2385 C CA . ASP A 1 321 ? -24.625 12.164 -16.812 1 98.5 321 ASP A CA 1
ATOM 2386 C C . ASP A 1 321 ? -24.344 12.641 -18.234 1 98.5 321 ASP A C 1
ATOM 2388 O O . ASP A 1 321 ? -23.703 11.93 -19.016 1 98.5 321 ASP A O 1
ATOM 2392 N N . ALA A 1 322 ? -24.797 13.82 -18.516 1 98.56 322 ALA A N 1
ATOM 2393 C CA . ALA A 1 322 ? -24.578 14.391 -19.844 1 98.56 322 ALA A CA 1
ATOM 2394 C C . ALA A 1 322 ? -23.078 14.625 -20.094 1 98.56 322 ALA A C 1
ATOM 2396 O O . ALA A 1 322 ? -22.578 14.336 -21.172 1 98.56 322 ALA A O 1
ATOM 2397 N N . ALA A 1 323 ? -22.438 15.164 -19.109 1 98.62 323 ALA A N 1
ATOM 2398 C CA . ALA A 1 323 ? -21 15.422 -19.219 1 98.62 323 ALA A CA 1
ATOM 2399 C C . ALA A 1 323 ? -20.219 14.117 -19.375 1 98.62 323 ALA A C 1
ATOM 2401 O O . ALA A 1 323 ? -19.266 14.055 -20.156 1 98.62 323 ALA A O 1
ATOM 2402 N N . ILE A 1 324 ? -20.625 13.086 -18.641 1 98.69 324 ILE A N 1
ATOM 2403 C CA . ILE A 1 324 ? -19.969 11.781 -18.719 1 98.69 324 ILE A CA 1
ATOM 2404 C C . ILE A 1 324 ? -20.156 11.188 -20.109 1 98.69 324 ILE A C 1
ATOM 2406 O O . ILE A 1 324 ? -19.203 10.695 -20.719 1 98.69 324 ILE A O 1
ATOM 2410 N N . GLU A 1 325 ? -21.375 11.25 -20.594 1 98.44 325 GLU A N 1
ATOM 2411 C CA . GLU A 1 325 ? -21.672 10.703 -21.906 1 98.44 325 GLU A CA 1
ATOM 2412 C C . GLU A 1 325 ? -20.844 11.391 -23 1 98.44 325 GLU A C 1
ATOM 2414 O O . GLU A 1 325 ? -20.328 10.727 -23.906 1 98.44 325 GLU A O 1
ATOM 2419 N N . ALA A 1 326 ? -20.75 12.672 -22.859 1 98.31 326 ALA A N 1
ATOM 2420 C CA . ALA A 1 326 ? -19.969 13.43 -23.828 1 98.31 326 ALA A CA 1
ATOM 2421 C C . ALA A 1 326 ? -18.5 13.016 -23.797 1 98.31 326 ALA A C 1
ATOM 2423 O O . ALA A 1 326 ? -17.875 12.836 -24.844 1 98.31 326 ALA A O 1
ATOM 2424 N N . GLU A 1 327 ? -17.938 12.891 -22.609 1 98.25 327 GLU A N 1
ATOM 2425 C CA . GLU A 1 327 ? -16.531 12.516 -22.469 1 98.25 327 GLU A CA 1
ATOM 2426 C C . GLU A 1 327 ? -16.281 11.094 -22.953 1 98.25 327 GLU A C 1
ATOM 2428 O O . GLU A 1 327 ? -15.273 10.828 -23.609 1 98.25 327 GLU A O 1
ATOM 2433 N N . LEU A 1 328 ? -17.219 10.164 -22.625 1 97.69 328 LEU A N 1
ATOM 2434 C CA . LEU A 1 328 ? -17.078 8.789 -23.109 1 97.69 328 LEU A CA 1
ATOM 2435 C C . LEU A 1 328 ? -17.156 8.727 -24.625 1 97.69 328 LEU A C 1
ATOM 2437 O O . LEU A 1 328 ? -16.422 7.969 -25.266 1 97.69 328 LEU A O 1
ATOM 2441 N N . ALA A 1 329 ? -18.031 9.523 -25.172 1 97.31 329 ALA A N 1
ATOM 2442 C CA . ALA A 1 329 ? -18.172 9.578 -26.625 1 97.31 329 ALA A CA 1
ATOM 2443 C C . ALA A 1 329 ? -16.875 10.078 -27.266 1 97.31 329 ALA A C 1
ATOM 2445 O O . ALA A 1 329 ? -16.469 9.57 -28.312 1 97.31 329 ALA A O 1
ATOM 2446 N N . ARG A 1 330 ? -16.328 11.062 -26.688 1 96.31 330 ARG A N 1
ATOM 2447 C CA . ARG A 1 330 ? -15.055 11.586 -27.188 1 96.31 330 ARG A CA 1
ATOM 2448 C C . ARG A 1 330 ? -13.992 10.5 -27.203 1 96.31 330 ARG A C 1
ATOM 2450 O O . ARG A 1 330 ? -13.289 10.32 -28.188 1 96.31 330 ARG A O 1
ATOM 2457 N N . VAL A 1 331 ? -13.875 9.766 -26.094 1 96.06 331 VAL A N 1
ATOM 2458 C CA . VAL A 1 331 ? -12.859 8.727 -25.922 1 96.06 331 VAL A CA 1
ATOM 2459 C C . VAL A 1 331 ? -13.109 7.605 -26.938 1 96.06 331 VAL A C 1
ATOM 2461 O O . VAL A 1 331 ? -12.172 7.109 -27.562 1 96.06 331 VAL A O 1
ATOM 2464 N N . ASP A 1 332 ? -14.359 7.199 -27.125 1 95.31 332 ASP A N 1
ATOM 2465 C CA . ASP A 1 332 ? -14.711 6.113 -28.031 1 95.31 332 ASP A CA 1
ATOM 2466 C C . ASP A 1 332 ? -14.43 6.496 -29.484 1 95.31 332 ASP A C 1
ATOM 2468 O O . ASP A 1 332 ? -14.016 5.656 -30.281 1 95.31 332 ASP A O 1
ATOM 2472 N N . ALA A 1 333 ? -14.633 7.711 -29.797 1 94.12 333 ALA A N 1
ATOM 2473 C CA . ALA A 1 333 ? -14.352 8.211 -31.141 1 94.12 333 ALA A CA 1
ATOM 2474 C C . ALA A 1 333 ? -12.859 8.18 -31.438 1 94.12 333 ALA A C 1
ATOM 2476 O O . ALA A 1 333 ? -12.453 7.891 -32.562 1 94.12 333 ALA A O 1
ATOM 2477 N N . GLN A 1 334 ? -12.07 8.469 -30.484 1 90.38 334 GLN A N 1
ATOM 2478 C CA . GLN A 1 334 ? -10.617 8.469 -30.641 1 90.38 334 GLN A CA 1
ATOM 2479 C C . GLN A 1 334 ? -10.078 7.051 -30.781 1 90.38 334 GLN A C 1
ATOM 2481 O O . GLN A 1 334 ? -9.102 6.82 -31.5 1 90.38 334 GLN A O 1
ATOM 2486 N N . ALA A 1 335 ? -10.625 6.02 -30.109 1 84.31 335 ALA A N 1
ATOM 2487 C CA . ALA A 1 335 ? -10.188 4.629 -30.156 1 84.31 335 ALA A CA 1
ATOM 2488 C C . ALA A 1 335 ? -10.477 4.016 -31.531 1 84.31 335 ALA A C 1
ATOM 2490 O O . ALA A 1 335 ? -9.719 3.174 -32 1 84.31 335 ALA A O 1
ATOM 2491 N N . THR A 1 336 ? -11.602 4.402 -32.125 1 79.31 336 THR A N 1
ATOM 2492 C CA . THR A 1 336 ? -11.953 3.908 -33.469 1 79.31 336 THR A CA 1
ATOM 2493 C C . THR A 1 336 ? -11.062 4.543 -34.531 1 79.31 336 THR A C 1
ATOM 2495 O O . THR A 1 336 ? -10.805 3.938 -35.562 1 79.31 336 THR A O 1
ATOM 2498 N N . ALA A 1 337 ? -10.617 5.723 -34.312 1 76.44 337 ALA A N 1
ATOM 2499 C CA . ALA A 1 337 ? -9.766 6.41 -35.281 1 76.44 337 ALA A CA 1
ATOM 2500 C C . ALA A 1 337 ? -8.344 5.852 -35.281 1 76.44 337 ALA A C 1
ATOM 2502 O O . ALA A 1 337 ? -7.641 5.902 -36.281 1 76.44 337 ALA A O 1
ATOM 2503 N N . GLU A 1 338 ? -7.738 5.199 -34.188 1 67 338 GLU A N 1
ATOM 2504 C CA . GLU A 1 338 ? -6.402 4.617 -34.125 1 67 338 GLU A CA 1
ATOM 2505 C C . GLU A 1 338 ? -6.422 3.139 -34.5 1 67 338 GLU A C 1
ATOM 2507 O O . GLU A 1 338 ? -5.48 2.643 -35.125 1 67 338 GLU A O 1
ATOM 2512 N N . MET B 1 1 ? 12.961 -12.289 16.844 1 28.8 1 MET B N 1
ATOM 2513 C CA . MET B 1 1 ? 13.414 -13.086 15.719 1 28.8 1 MET B CA 1
ATOM 2514 C C . MET B 1 1 ? 13.805 -14.492 16.172 1 28.8 1 MET B C 1
ATOM 2516 O O . MET B 1 1 ? 14.695 -14.656 17 1 28.8 1 MET B O 1
ATOM 2520 N N . THR B 1 2 ? 12.844 -15.391 16.109 1 33.66 2 THR B N 1
ATOM 2521 C CA . THR B 1 2 ? 13.328 -16.734 16.391 1 33.66 2 THR B CA 1
ATOM 2522 C C . THR B 1 2 ? 14.555 -17.062 15.531 1 33.66 2 THR B C 1
ATOM 2524 O O . THR B 1 2 ? 14.75 -16.453 14.469 1 33.66 2 THR B O 1
ATOM 2527 N N . ALA B 1 3 ? 15.469 -17.953 15.906 1 39.81 3 ALA B N 1
ATOM 2528 C CA . ALA B 1 3 ? 16.641 -18.578 15.32 1 39.81 3 ALA B CA 1
ATOM 2529 C C . ALA B 1 3 ? 16.391 -18.953 13.859 1 39.81 3 ALA B C 1
ATOM 2531 O O . ALA B 1 3 ? 17.344 -19.109 13.078 1 39.81 3 ALA B O 1
ATOM 2532 N N . GLU B 1 4 ? 15.078 -19.203 13.289 1 46.78 4 GLU B N 1
ATOM 2533 C CA . GLU B 1 4 ? 14.617 -19.797 12.039 1 46.78 4 GLU B CA 1
ATOM 2534 C C . GLU B 1 4 ? 14.609 -18.766 10.914 1 46.78 4 GLU B C 1
ATOM 2536 O O . GLU B 1 4 ? 14.57 -19.141 9.734 1 46.78 4 GLU B O 1
ATOM 2541 N N . ASN B 1 5 ? 14.617 -17.422 11.117 1 57.88 5 ASN B N 1
ATOM 2542 C CA . ASN B 1 5 ? 14.617 -16.391 10.102 1 57.88 5 ASN B CA 1
ATOM 2543 C C . ASN B 1 5 ? 16 -15.781 9.922 1 57.88 5 ASN B C 1
ATOM 2545 O O . ASN B 1 5 ? 16.141 -14.641 9.469 1 57.88 5 ASN B O 1
ATOM 2549 N N . SER B 1 6 ? 17.062 -16.594 10.148 1 67.62 6 SER B N 1
ATOM 2550 C CA . SER B 1 6 ? 18.391 -16 10.102 1 67.62 6 SER B CA 1
ATOM 2551 C C . SER B 1 6 ? 18.969 -16.047 8.688 1 67.62 6 SER B C 1
ATOM 2553 O O . SER B 1 6 ? 18.656 -16.953 7.914 1 67.62 6 SER B O 1
ATOM 2555 N N . ALA B 1 7 ? 19.828 -15.07 8.398 1 72.31 7 ALA B N 1
ATOM 2556 C CA . ALA B 1 7 ? 20.547 -14.992 7.129 1 72.31 7 ALA B CA 1
ATOM 2557 C C . ALA B 1 7 ? 21.5 -16.172 6.957 1 72.31 7 ALA B C 1
ATOM 2559 O O . ALA B 1 7 ? 22.016 -16.703 7.941 1 72.31 7 ALA B O 1
ATOM 2560 N N . THR B 1 8 ? 21.547 -16.625 5.707 1 76.06 8 THR B N 1
ATOM 2561 C CA . THR B 1 8 ? 22.516 -17.672 5.418 1 76.06 8 THR B CA 1
ATOM 2562 C C . THR B 1 8 ? 23.906 -17.094 5.219 1 76.06 8 THR B C 1
ATOM 2564 O O . THR B 1 8 ? 24.078 -16.109 4.516 1 76.06 8 THR B O 1
ATOM 2567 N N . PRO B 1 9 ? 24.938 -17.609 5.898 1 77.25 9 PRO B N 1
ATOM 2568 C CA . PRO B 1 9 ? 26.281 -17.062 5.793 1 77.25 9 PRO B CA 1
ATOM 2569 C C . PRO B 1 9 ? 26.906 -17.266 4.41 1 77.25 9 PRO B C 1
ATOM 2571 O O . PRO B 1 9 ? 27.812 -16.531 4.02 1 77.25 9 PRO B O 1
ATOM 2574 N N . ASP B 1 10 ? 26.406 -18.156 3.619 1 91.12 10 ASP B N 1
ATOM 2575 C CA . ASP B 1 10 ? 27 -18.469 2.318 1 91.12 10 ASP B CA 1
ATOM 2576 C C . ASP B 1 10 ? 26.094 -18.016 1.182 1 91.12 10 ASP B C 1
ATOM 2578 O O . ASP B 1 10 ? 26.016 -18.656 0.134 1 91.12 10 ASP B O 1
ATOM 2582 N N . TYR B 1 11 ? 25.516 -16.938 1.397 1 94.62 11 TYR B N 1
ATOM 2583 C CA . TYR B 1 11 ? 24.484 -16.469 0.481 1 94.62 11 TYR B CA 1
ATOM 2584 C C . TYR B 1 11 ? 25.047 -16.25 -0.916 1 94.62 11 TYR B C 1
ATOM 2586 O O . TYR B 1 11 ? 24.562 -16.828 -1.891 1 94.62 11 TYR B O 1
ATOM 2594 N N . ARG B 1 12 ? 26.141 -15.477 -1.033 1 95 12 ARG B N 1
ATOM 2595 C CA . ARG B 1 12 ? 26.719 -15.148 -2.334 1 95 12 ARG B CA 1
ATOM 2596 C C . ARG B 1 12 ? 27.219 -16.406 -3.041 1 95 12 ARG B C 1
ATOM 2598 O O . ARG B 1 12 ? 27.047 -16.562 -4.25 1 95 12 ARG B O 1
ATOM 2605 N N . ARG B 1 13 ? 27.812 -17.234 -2.307 1 96.69 13 ARG B N 1
ATOM 2606 C CA . ARG B 1 13 ? 28.297 -18.484 -2.863 1 96.69 13 ARG B CA 1
ATOM 2607 C C . ARG B 1 13 ? 27.141 -19.344 -3.377 1 96.69 13 ARG B C 1
ATOM 2609 O O . ARG B 1 13 ? 27.219 -19.906 -4.473 1 96.69 13 ARG B O 1
ATOM 2616 N N . ASN B 1 14 ? 26.125 -19.453 -2.59 1 96.5 14 ASN B N 1
ATOM 2617 C CA . ASN B 1 14 ? 24.969 -20.266 -2.963 1 96.5 14 ASN B CA 1
ATOM 2618 C C . ASN B 1 14 ? 24.266 -19.703 -4.199 1 96.5 14 ASN B C 1
ATOM 2620 O O . ASN B 1 14 ? 23.844 -20.453 -5.078 1 96.5 14 ASN B O 1
ATOM 2624 N N . VAL B 1 15 ? 24.172 -18.391 -4.234 1 97.81 15 VAL B N 1
ATOM 2625 C CA . VAL B 1 15 ? 23.609 -17.719 -5.406 1 97.81 15 VAL B CA 1
ATOM 2626 C C . VAL B 1 15 ? 24.438 -18.047 -6.641 1 97.81 15 VAL B C 1
ATOM 2628 O O . VAL B 1 15 ? 23.891 -18.406 -7.688 1 97.81 15 VAL B O 1
ATOM 2631 N N . GLY B 1 16 ? 25.703 -17.953 -6.488 1 98.06 16 GLY B N 1
ATOM 2632 C CA . GLY B 1 16 ? 26.594 -18.297 -7.578 1 98.06 16 GLY B CA 1
ATOM 2633 C C . GLY B 1 16 ? 26.453 -19.734 -8.031 1 98.06 16 GLY B C 1
ATOM 2634 O O . GLY B 1 16 ? 26.469 -20.016 -9.234 1 98.06 16 GLY B O 1
ATOM 2635 N N . ALA B 1 17 ? 26.281 -20.641 -7.098 1 97.88 17 ALA B N 1
ATOM 2636 C CA . ALA B 1 17 ? 26.141 -22.047 -7.41 1 97.88 17 ALA B CA 1
ATOM 2637 C C . ALA B 1 17 ? 24.875 -22.312 -8.219 1 97.88 17 ALA B C 1
ATOM 2639 O O . ALA B 1 17 ? 24.891 -23.109 -9.164 1 97.88 17 ALA B O 1
ATOM 2640 N N . VAL B 1 18 ? 23.844 -21.688 -7.836 1 97.88 18 VAL B N 1
ATOM 2641 C CA . VAL B 1 18 ? 22.594 -21.828 -8.562 1 97.88 18 VAL B CA 1
ATOM 2642 C C . VAL B 1 18 ? 22.75 -21.312 -9.992 1 97.88 18 VAL B C 1
ATOM 2644 O O . VAL B 1 18 ? 22.391 -21.984 -10.953 1 97.88 18 VAL B O 1
ATOM 2647 N N . ALA B 1 19 ? 23.344 -20.125 -10.102 1 98.69 19 ALA B N 1
ATOM 2648 C CA . ALA B 1 19 ? 23.562 -19.531 -11.414 1 98.69 19 ALA B CA 1
ATOM 2649 C C . ALA B 1 19 ? 24.438 -20.422 -12.297 1 98.69 19 ALA B C 1
ATOM 2651 O O . ALA B 1 19 ? 24.109 -20.656 -13.461 1 98.69 19 ALA B O 1
ATOM 2652 N N . ASP B 1 20 ? 25.469 -20.984 -11.695 1 98.5 20 ASP B N 1
ATOM 2653 C CA . ASP B 1 20 ? 26.375 -21.859 -12.43 1 98.5 20 ASP B CA 1
ATOM 2654 C C . ASP B 1 20 ? 25.672 -23.109 -12.938 1 98.5 20 ASP B C 1
ATOM 2656 O O . ASP B 1 20 ? 25.875 -23.531 -14.078 1 98.5 20 ASP B O 1
ATOM 2660 N N . ALA B 1 21 ? 24.875 -23.656 -12.078 1 98.44 21 ALA B N 1
ATOM 2661 C CA . ALA B 1 21 ? 24.141 -24.859 -12.453 1 98.44 21 ALA B CA 1
ATOM 2662 C C . ALA B 1 21 ? 23.203 -24.594 -13.625 1 98.44 21 ALA B C 1
ATOM 2664 O O . ALA B 1 21 ? 23.125 -25.391 -14.562 1 98.44 21 ALA B O 1
ATOM 2665 N N . LEU B 1 22 ? 22.547 -23.484 -13.602 1 98.62 22 LEU B N 1
ATOM 2666 C CA . LEU B 1 22 ? 21.609 -23.109 -14.664 1 98.62 22 LEU B CA 1
ATOM 2667 C C . LEU B 1 22 ? 22.359 -22.828 -15.961 1 98.62 22 LEU B C 1
ATOM 2669 O O . LEU B 1 22 ? 21.953 -23.297 -17.031 1 98.62 22 LEU B O 1
ATOM 2673 N N . LEU B 1 23 ? 23.469 -22.172 -15.844 1 98.12 23 LEU B N 1
ATOM 2674 C CA . LEU B 1 23 ? 24.25 -21.797 -17.016 1 98.12 23 LEU B CA 1
ATOM 2675 C C . LEU B 1 23 ? 24.844 -23.016 -17.688 1 98.12 23 LEU B C 1
ATOM 2677 O O . LEU B 1 23 ? 24.875 -23.109 -18.922 1 98.12 23 LEU B O 1
ATOM 2681 N N . ALA B 1 24 ? 25.25 -23.906 -16.875 1 98 24 ALA B N 1
ATOM 2682 C CA . ALA B 1 24 ? 26 -25.047 -17.391 1 98 24 ALA B CA 1
ATOM 2683 C C . ALA B 1 24 ? 25.062 -26.109 -17.969 1 98 24 ALA B C 1
ATOM 2685 O O . ALA B 1 24 ? 25.5 -26.984 -18.719 1 98 24 ALA B O 1
ATOM 2686 N N . HIS B 1 25 ? 23.844 -26.031 -17.609 1 98.19 25 HIS B N 1
ATOM 2687 C CA . HIS B 1 25 ? 22.938 -27.109 -17.984 1 98.19 25 HIS B CA 1
ATOM 2688 C C . HIS B 1 25 ? 22.625 -27.047 -19.484 1 98.19 25 HIS B C 1
ATOM 2690 O O . HIS B 1 25 ? 22.141 -26.031 -19.984 1 98.19 25 HIS B O 1
ATOM 2696 N N . PRO B 1 26 ? 22.75 -28.109 -20.188 1 97.25 26 PRO B N 1
ATOM 2697 C CA . PRO B 1 26 ? 22.578 -28.078 -21.641 1 97.25 26 PRO B CA 1
ATOM 2698 C C . PRO B 1 26 ? 21.141 -28.328 -22.062 1 97.25 26 PRO B C 1
ATOM 2700 O O . PRO B 1 26 ? 20.75 -28 -23.188 1 97.25 26 PRO B O 1
ATOM 2703 N N . GLY B 1 27 ? 20.344 -28.969 -21.234 1 97.88 27 GLY B N 1
ATOM 2704 C CA . GLY B 1 27 ? 18.984 -29.344 -21.594 1 97.88 27 GLY B CA 1
ATOM 2705 C C . GLY B 1 27 ? 17.953 -28.297 -21.188 1 97.88 27 GLY B C 1
ATOM 2706 O O . GLY B 1 27 ? 18.312 -27.172 -20.844 1 97.88 27 GLY B O 1
ATOM 2707 N N . PRO B 1 28 ? 16.703 -28.703 -21.344 1 98.31 28 PRO B N 1
ATOM 2708 C CA . PRO B 1 28 ? 15.633 -27.797 -20.922 1 98.31 28 PRO B CA 1
ATOM 2709 C C . PRO B 1 28 ? 15.625 -27.516 -19.422 1 98.31 28 PRO B C 1
ATOM 2711 O O . PRO B 1 28 ? 15.984 -28.406 -18.641 1 98.31 28 PRO B O 1
ATOM 2714 N N . ILE B 1 29 ? 15.297 -26.297 -19.094 1 98.56 29 ILE B N 1
ATOM 2715 C CA . ILE B 1 29 ? 15.125 -25.906 -17.703 1 98.56 29 ILE B CA 1
ATOM 2716 C C . ILE B 1 29 ? 13.641 -25.719 -17.406 1 98.56 29 ILE B C 1
ATOM 2718 O O . ILE B 1 29 ? 12.961 -24.922 -18.062 1 98.56 29 ILE B O 1
ATOM 2722 N N . VAL B 1 30 ? 13.141 -26.516 -16.438 1 97.75 30 VAL B N 1
ATOM 2723 C CA . VAL B 1 30 ? 11.75 -26.391 -16 1 97.75 30 VAL B CA 1
ATOM 2724 C C . VAL B 1 30 ? 11.672 -25.562 -14.727 1 97.75 30 VAL B C 1
ATOM 2726 O O . VAL B 1 30 ? 12.172 -25.984 -13.672 1 97.75 30 VAL B O 1
ATOM 2729 N N . VAL B 1 31 ? 11.055 -24.375 -14.836 1 97.25 31 VAL B N 1
ATOM 2730 C CA . VAL B 1 31 ? 10.953 -23.469 -13.703 1 97.25 31 VAL B CA 1
ATOM 2731 C C . VAL B 1 31 ? 9.609 -23.641 -13.008 1 97.25 31 VAL B C 1
ATOM 2733 O O . VAL B 1 31 ? 8.555 -23.484 -13.625 1 97.25 31 VAL B O 1
ATOM 2736 N N . LEU B 1 32 ? 9.68 -23.969 -11.703 1 94.44 32 LEU B N 1
ATOM 2737 C CA . LEU B 1 32 ? 8.492 -24.359 -10.953 1 94.44 32 LEU B CA 1
ATOM 2738 C C . LEU B 1 32 ? 8.328 -23.5 -9.703 1 94.44 32 LEU B C 1
ATOM 2740 O O . LEU B 1 32 ? 9.297 -22.922 -9.219 1 94.44 32 LEU B O 1
ATOM 2744 N N . SER B 1 33 ? 7.098 -23.344 -9.266 1 92.62 33 SER B N 1
ATOM 2745 C CA . SER B 1 33 ? 6.75 -22.766 -7.973 1 92.62 33 SER B CA 1
ATOM 2746 C C . SER B 1 33 ? 5.629 -23.562 -7.301 1 92.62 33 SER B C 1
ATOM 2748 O O . SER B 1 33 ? 5.301 -24.672 -7.727 1 92.62 33 SER B O 1
ATOM 2750 N N . HIS B 1 34 ? 5.168 -23.094 -6.246 1 88.44 34 HIS B N 1
ATOM 2751 C CA . HIS B 1 34 ? 4.172 -23.812 -5.461 1 88.44 34 HIS B CA 1
ATOM 2752 C C . HIS B 1 34 ? 2.787 -23.703 -6.086 1 88.44 34 HIS B C 1
ATOM 2754 O O . HIS B 1 34 ? 2.562 -22.859 -6.957 1 88.44 34 HIS B O 1
ATOM 2760 N N . GLU B 1 35 ? 1.905 -24.594 -5.668 1 86.62 35 GLU B N 1
ATOM 2761 C CA . GLU B 1 35 ? 0.505 -24.531 -6.074 1 86.62 35 GLU B CA 1
ATOM 2762 C C . GLU B 1 35 ? -0.146 -23.219 -5.605 1 86.62 35 GLU B C 1
ATOM 2764 O O . GLU B 1 35 ? 0.298 -22.625 -4.629 1 86.62 35 GLU B O 1
ATOM 2769 N N . ASN B 1 36 ? -1.128 -22.719 -6.348 1 84.81 36 ASN B N 1
ATOM 2770 C CA . ASN B 1 36 ? -1.812 -21.469 -6.047 1 84.81 36 ASN B CA 1
ATOM 2771 C C . ASN B 1 36 ? -0.832 -20.312 -5.938 1 84.81 36 ASN B C 1
ATOM 2773 O O . ASN B 1 36 ? -0.744 -19.656 -4.891 1 84.81 36 ASN B O 1
ATOM 2777 N N . PRO B 1 37 ? -0.189 -20.125 -7.023 1 91 37 PRO B N 1
ATOM 2778 C CA . PRO B 1 37 ? 0.891 -19.141 -7.008 1 91 37 PRO B CA 1
ATOM 2779 C C . PRO B 1 37 ? 0.401 -17.734 -6.652 1 91 37 PRO B C 1
ATOM 2781 O O . PRO B 1 37 ? -0.695 -17.344 -7.059 1 91 37 PRO B O 1
ATOM 2784 N N . ASP B 1 38 ? 1.207 -17.062 -5.84 1 91.31 38 ASP B N 1
ATOM 2785 C CA . ASP B 1 38 ? 0.979 -15.656 -5.555 1 91.31 38 ASP B CA 1
ATOM 2786 C C . ASP B 1 38 ? 1.893 -14.766 -6.398 1 91.31 38 ASP B C 1
ATOM 2788 O O . ASP B 1 38 ? 2.482 -15.227 -7.379 1 91.31 38 ASP B O 1
ATOM 2792 N N . GLY B 1 39 ? 1.938 -13.523 -6.078 1 95.12 39 GLY B N 1
ATOM 2793 C CA . GLY B 1 39 ? 2.736 -12.594 -6.852 1 95.12 39 GLY B CA 1
ATOM 2794 C C . GLY B 1 39 ? 4.219 -12.906 -6.824 1 95.12 39 GLY B C 1
ATOM 2795 O O . GLY B 1 39 ? 4.918 -12.719 -7.82 1 95.12 39 GLY B O 1
ATOM 2796 N N . ASP B 1 40 ? 4.715 -13.344 -5.695 1 95.81 40 ASP B N 1
ATOM 2797 C CA . ASP B 1 40 ? 6.133 -13.688 -5.582 1 95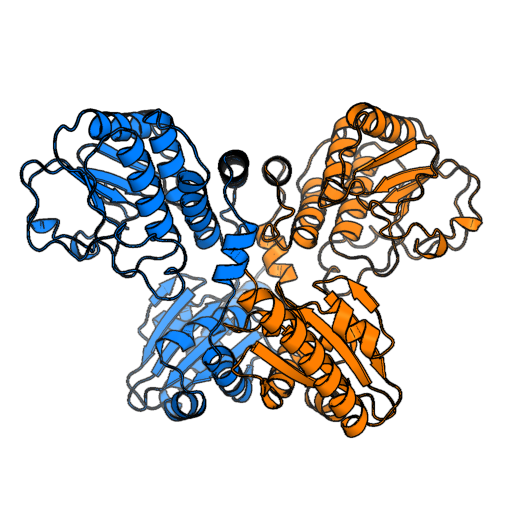.81 40 ASP B CA 1
ATOM 2798 C C . ASP B 1 40 ? 6.469 -14.914 -6.422 1 95.81 40 ASP B C 1
ATOM 2800 O O . ASP B 1 40 ? 7.488 -14.945 -7.113 1 95.81 40 ASP B O 1
ATOM 2804 N N . ALA B 1 41 ? 5.574 -15.859 -6.34 1 94.69 41 ALA B N 1
ATOM 2805 C CA . ALA B 1 41 ? 5.77 -17.062 -7.148 1 94.69 41 ALA B CA 1
ATOM 2806 C C . ALA B 1 41 ? 5.793 -16.719 -8.641 1 94.69 41 ALA B C 1
ATOM 2808 O O . ALA B 1 41 ? 6.758 -17.031 -9.336 1 94.69 41 ALA B O 1
ATOM 2809 N N . LEU B 1 42 ? 4.77 -16.078 -9.102 1 96.75 42 LEU B N 1
ATOM 2810 C CA . LEU B 1 42 ? 4.688 -15.727 -10.508 1 96.75 42 LEU B CA 1
ATOM 2811 C C . LEU B 1 42 ? 5.852 -14.82 -10.906 1 96.75 42 LEU B C 1
ATOM 2813 O O . LEU B 1 42 ? 6.48 -15.031 -11.945 1 96.75 42 LEU B O 1
ATOM 2817 N N . GLY B 1 43 ? 6.109 -13.805 -10.07 1 97.88 43 GLY B N 1
ATOM 2818 C CA . GLY B 1 43 ? 7.191 -12.875 -10.367 1 97.88 43 GLY B CA 1
ATOM 2819 C C . GLY B 1 43 ? 8.539 -13.555 -10.5 1 97.88 43 GLY B C 1
ATOM 2820 O O . GLY B 1 43 ? 9.312 -13.25 -11.406 1 97.88 43 GLY B O 1
ATOM 2821 N N . SER B 1 44 ? 8.797 -14.438 -9.602 1 97.38 44 SER B N 1
ATOM 2822 C CA . SER B 1 44 ? 10.062 -15.164 -9.617 1 97.38 44 SER B CA 1
ATOM 2823 C C . SER B 1 44 ? 10.172 -16.062 -10.852 1 97.38 44 SER B C 1
ATOM 2825 O O . SER B 1 44 ? 11.195 -16.062 -11.531 1 97.38 44 SER B O 1
ATOM 2827 N N . VAL B 1 45 ? 9.102 -16.781 -11.156 1 97.38 45 VAL B N 1
ATOM 2828 C CA . VAL B 1 45 ? 9.094 -17.703 -12.297 1 97.38 45 VAL B CA 1
ATOM 2829 C C . VAL B 1 45 ? 9.266 -16.922 -13.594 1 97.38 45 VAL B C 1
ATOM 2831 O O . VAL B 1 45 ? 10.117 -17.25 -14.422 1 97.38 45 VAL B O 1
ATOM 2834 N N . LEU B 1 46 ? 8.508 -15.852 -13.773 1 98.38 46 LEU B N 1
ATOM 2835 C CA . LEU B 1 46 ? 8.586 -15.055 -14.992 1 98.38 46 LEU B CA 1
ATOM 2836 C C . LEU B 1 46 ? 9.945 -14.375 -15.117 1 98.38 46 LEU B C 1
ATOM 2838 O O . LEU B 1 46 ? 10.562 -14.398 -16.188 1 98.38 46 LEU B O 1
ATOM 2842 N N . GLY B 1 47 ? 10.398 -13.758 -13.984 1 98.38 47 GLY B N 1
ATOM 2843 C CA . GLY B 1 47 ? 11.688 -13.078 -14.008 1 98.38 47 GLY B CA 1
ATOM 2844 C C . GLY B 1 47 ? 12.828 -13.992 -14.43 1 98.38 47 GLY B C 1
ATOM 2845 O O . GLY B 1 47 ? 13.586 -13.664 -15.344 1 98.38 47 GLY B O 1
ATOM 2846 N N . LEU B 1 48 ? 12.906 -15.141 -13.805 1 98.56 48 LEU B N 1
ATOM 2847 C CA . LEU B 1 48 ? 13.984 -16.062 -14.117 1 98.56 48 LEU B CA 1
ATOM 2848 C C . LEU B 1 48 ? 13.836 -16.625 -15.523 1 98.56 48 LEU B C 1
ATOM 2850 O O . LEU B 1 48 ? 14.812 -16.703 -16.281 1 98.56 48 LEU B O 1
ATOM 2854 N N . SER B 1 49 ? 12.617 -17.062 -15.867 1 98.56 49 SER B N 1
ATOM 2855 C CA . SER B 1 49 ? 12.375 -17.625 -17.188 1 98.56 49 SER B CA 1
ATOM 2856 C C . SER B 1 49 ? 12.773 -16.656 -18.297 1 98.56 49 SER B C 1
ATOM 2858 O O . SER B 1 49 ? 13.469 -17.047 -19.234 1 98.56 49 SER B O 1
ATOM 2860 N N . ARG B 1 50 ? 12.344 -15.422 -18.172 1 98.69 50 ARG B N 1
ATOM 2861 C CA . ARG B 1 50 ? 12.664 -14.422 -19.188 1 98.69 50 ARG B CA 1
ATOM 2862 C C . ARG B 1 50 ? 14.172 -14.195 -19.266 1 98.69 50 ARG B C 1
ATOM 2864 O O . ARG B 1 50 ? 14.727 -14.102 -20.359 1 98.69 50 ARG B O 1
ATOM 2871 N N . ALA B 1 51 ? 14.82 -14.109 -18.125 1 98.69 51 ALA B N 1
ATOM 2872 C CA . ALA B 1 51 ? 16.266 -13.922 -18.094 1 98.69 51 ALA B CA 1
ATOM 2873 C C . ALA B 1 51 ? 16.984 -15.078 -18.766 1 98.69 51 ALA B C 1
ATOM 2875 O O . ALA B 1 51 ? 17.875 -14.867 -19.594 1 98.69 51 ALA B O 1
ATOM 2876 N N . LEU B 1 52 ? 16.594 -16.297 -18.453 1 98.75 52 LEU B N 1
ATOM 2877 C CA . LEU B 1 52 ? 17.234 -17.484 -19.016 1 98.75 52 LEU B CA 1
ATOM 2878 C C . LEU B 1 52 ? 17.031 -17.531 -20.516 1 98.75 52 LEU B C 1
ATOM 2880 O O . LEU B 1 52 ? 17.938 -17.922 -21.266 1 98.75 52 LEU B O 1
ATOM 2884 N N . ARG B 1 53 ? 15.852 -17.172 -20.953 1 98.25 53 ARG B N 1
ATOM 2885 C CA . ARG B 1 53 ? 15.57 -17.188 -22.391 1 98.25 53 ARG B CA 1
ATOM 2886 C C . ARG B 1 53 ? 16.453 -16.203 -23.125 1 98.25 53 ARG B C 1
ATOM 2888 O O . ARG B 1 53 ? 16.875 -16.453 -24.266 1 98.25 53 ARG B O 1
ATOM 2895 N N . THR B 1 54 ? 16.766 -15.07 -22.531 1 98 54 THR B N 1
ATOM 2896 C CA . THR B 1 54 ? 17.672 -14.109 -23.156 1 98 54 THR B CA 1
ATOM 2897 C C . THR B 1 54 ? 19.078 -14.695 -23.297 1 98 54 THR B C 1
ATOM 2899 O O . THR B 1 54 ? 19.875 -14.234 -24.125 1 98 54 THR B O 1
ATOM 2902 N N . LEU B 1 55 ? 19.391 -15.711 -22.516 1 98.12 55 LEU B N 1
ATOM 2903 C CA . LEU B 1 55 ? 20.688 -16.359 -22.562 1 98.12 55 LEU B CA 1
ATOM 2904 C C . LEU B 1 55 ? 20.656 -17.562 -23.5 1 98.12 55 LEU B C 1
ATOM 2906 O O . LEU B 1 55 ? 21.625 -18.328 -23.578 1 98.12 55 LEU B O 1
ATOM 2910 N N . GLY B 1 56 ? 19.562 -17.797 -24.094 1 97.88 56 GLY B N 1
ATOM 2911 C CA . GLY B 1 56 ? 19.453 -18.844 -25.094 1 97.88 56 GLY B CA 1
ATOM 2912 C C . GLY B 1 56 ? 19.016 -20.188 -24.516 1 97.88 56 GLY B C 1
ATOM 2913 O O . GLY B 1 56 ? 19.078 -21.203 -25.203 1 97.88 56 GLY B O 1
ATOM 2914 N N . LYS B 1 57 ? 18.609 -20.188 -23.312 1 98.31 57 LYS B N 1
ATOM 2915 C CA . LYS B 1 57 ? 18.188 -21.438 -22.688 1 98.31 57 LYS B CA 1
ATOM 2916 C C . LYS B 1 57 ? 16.781 -21.812 -23.125 1 98.31 57 LYS B C 1
ATOM 2918 O O . LYS B 1 57 ? 15.945 -20.938 -23.391 1 98.31 57 LYS B O 1
ATOM 2923 N N . THR B 1 58 ? 16.562 -23.109 -23.234 1 98.19 58 THR B N 1
ATOM 2924 C CA . THR B 1 58 ? 15.211 -23.625 -23.391 1 98.19 58 THR B CA 1
ATOM 2925 C C . THR B 1 58 ? 14.516 -23.734 -22.031 1 98.19 58 THR B C 1
ATOM 2927 O O . THR B 1 58 ? 14.953 -24.484 -21.156 1 98.19 58 THR B O 1
ATOM 2930 N N . VAL B 1 59 ? 13.422 -22.953 -21.891 1 98.44 59 VAL B N 1
ATOM 2931 C CA . VAL B 1 59 ? 12.781 -22.859 -20.594 1 98.44 59 VAL B CA 1
ATOM 2932 C C . VAL B 1 59 ? 11.305 -23.25 -20.703 1 98.44 59 VAL B C 1
ATOM 2934 O O . VAL B 1 59 ? 10.609 -22.797 -21.625 1 98.44 59 VAL B O 1
ATOM 2937 N N . LEU B 1 60 ? 10.891 -24.125 -19.859 1 98.19 60 LEU B N 1
ATOM 2938 C CA . LEU B 1 60 ? 9.477 -24.422 -19.641 1 98.19 60 LEU B CA 1
ATOM 2939 C C . LEU B 1 60 ? 9.031 -23.922 -18.266 1 98.19 60 LEU B C 1
ATOM 2941 O O . LEU B 1 60 ? 9.703 -24.172 -17.266 1 98.19 60 LEU B O 1
ATOM 2945 N N . ALA B 1 61 ? 7.934 -23.203 -18.25 1 97.75 61 ALA B N 1
ATOM 2946 C CA . ALA B 1 61 ? 7.406 -22.656 -17 1 97.75 61 ALA B CA 1
ATOM 2947 C C . ALA B 1 61 ? 5.934 -23.016 -16.828 1 97.75 61 ALA B C 1
ATOM 2949 O O . ALA B 1 61 ? 5.055 -22.188 -17.062 1 97.75 61 ALA B O 1
ATOM 2950 N N . PRO B 1 62 ? 5.684 -24.219 -16.375 1 97.06 62 PRO B N 1
ATOM 2951 C CA . PRO B 1 62 ? 4.285 -24.609 -16.156 1 97.06 62 PRO B CA 1
ATOM 2952 C C . PRO B 1 62 ? 3.672 -23.938 -14.93 1 97.06 62 PRO B C 1
ATOM 2954 O O . PRO B 1 62 ? 4.172 -24.109 -13.82 1 97.06 62 PRO B O 1
ATOM 2957 N N . MET B 1 63 ? 2.605 -23.234 -15.164 1 95.19 63 MET B N 1
ATOM 2958 C CA . MET B 1 63 ? 1.925 -22.547 -14.062 1 95.19 63 MET B CA 1
ATOM 2959 C C . MET B 1 63 ? 0.501 -22.172 -14.461 1 95.19 63 MET B C 1
ATOM 2961 O O . MET B 1 63 ? 0.273 -21.656 -15.555 1 95.19 63 MET B O 1
ATOM 2965 N N . THR B 1 64 ? -0.418 -22.438 -13.531 1 93.69 64 THR B N 1
ATOM 2966 C CA . THR B 1 64 ? -1.769 -21.891 -13.641 1 93.69 64 THR B CA 1
ATOM 2967 C C . THR B 1 64 ? -1.898 -20.609 -12.844 1 93.69 64 THR B C 1
ATOM 2969 O O . THR B 1 64 ? -1.869 -20.625 -11.609 1 93.69 64 THR B O 1
ATOM 2972 N N . VAL B 1 65 ? -2.084 -19.547 -13.547 1 93.81 65 VAL B N 1
ATOM 2973 C CA . VAL B 1 65 ? -2.033 -18.219 -12.93 1 93.81 65 VAL B CA 1
ATOM 2974 C C . VAL B 1 65 ? -3.436 -17.797 -12.5 1 93.81 65 VAL B C 1
ATOM 2976 O O . VAL B 1 65 ? -4.387 -17.891 -13.273 1 93.81 65 VAL B O 1
ATOM 2979 N N . PRO B 1 66 ? -3.59 -17.391 -11.25 1 90.38 66 PRO B N 1
ATOM 2980 C CA . PRO B 1 66 ? -4.895 -16.844 -10.859 1 90.38 66 PRO B CA 1
ATOM 2981 C C . PRO B 1 66 ? -5.27 -15.586 -11.648 1 90.38 66 PRO B C 1
ATOM 2983 O O . PRO B 1 66 ? -4.391 -14.891 -12.164 1 90.38 66 PRO B O 1
ATOM 2986 N N . HIS B 1 67 ? -6.527 -15.305 -11.672 1 87.69 67 HIS B N 1
ATOM 2987 C CA . HIS B 1 67 ? -7.086 -14.234 -12.492 1 87.69 67 HIS B CA 1
ATOM 2988 C C . HIS B 1 67 ? -6.445 -12.891 -12.156 1 87.69 67 HIS B C 1
ATOM 2990 O O . HIS B 1 67 ? -6.078 -12.133 -13.062 1 87.69 67 HIS B O 1
ATOM 2996 N N . TYR B 1 68 ? -6.215 -12.625 -10.898 1 88.38 68 TYR B N 1
ATOM 2997 C CA . TYR B 1 68 ? -5.77 -11.297 -10.477 1 88.38 68 TYR B CA 1
ATOM 2998 C C . TYR B 1 68 ? -4.316 -11.062 -10.867 1 88.38 68 TYR B C 1
ATOM 3000 O O . TYR B 1 68 ? -3.824 -9.938 -10.805 1 88.38 68 TYR B O 1
ATOM 3008 N N . LEU B 1 69 ? -3.607 -12.094 -11.383 1 95.12 69 LEU B N 1
ATOM 3009 C CA . LEU B 1 69 ? -2.217 -11.969 -11.797 1 95.12 69 LEU B CA 1
ATOM 3010 C C . LEU B 1 69 ? -2.082 -12.156 -13.305 1 95.12 69 LEU B C 1
ATOM 3012 O O . LEU B 1 69 ? -0.984 -12.039 -13.852 1 95.12 69 LEU B O 1
ATOM 3016 N N . SER B 1 70 ? -3.168 -12.414 -13.961 1 94.69 70 SER B N 1
ATOM 3017 C CA . SER B 1 70 ? -3.143 -12.828 -15.359 1 94.69 70 SER B CA 1
ATOM 3018 C C . SER B 1 70 ? -2.709 -11.68 -16.266 1 94.69 70 SER B C 1
ATOM 3020 O O . SER B 1 70 ? -2.395 -11.898 -17.438 1 94.69 70 SER B O 1
ATOM 3022 N N . PHE B 1 71 ? -2.611 -10.5 -15.742 1 94.44 71 PHE B N 1
ATOM 3023 C CA . PHE B 1 71 ? -2.271 -9.32 -16.531 1 94.44 71 PHE B CA 1
ATOM 3024 C C . PHE B 1 71 ? -0.79 -9.32 -16.891 1 94.44 71 PHE B C 1
ATOM 3026 O O . PHE B 1 71 ? -0.364 -8.586 -17.781 1 94.44 71 PHE B O 1
ATOM 3033 N N . LEU B 1 72 ? 0.045 -10.141 -16.266 1 97.19 72 LEU B N 1
ATOM 3034 C CA . LEU B 1 72 ? 1.492 -9.969 -16.344 1 97.19 72 LEU B CA 1
ATOM 3035 C C . LEU B 1 72 ? 2.098 -10.93 -17.375 1 97.19 72 LEU B C 1
ATOM 3037 O O . LEU B 1 72 ? 2.924 -10.523 -18.188 1 97.19 72 LEU B O 1
ATOM 3041 N N . PRO B 1 73 ? 1.69 -12.242 -17.391 1 97.75 73 PRO B N 1
ATOM 3042 C CA . PRO B 1 73 ? 2.281 -13.148 -18.375 1 97.75 73 PRO B CA 1
ATOM 3043 C C . PRO B 1 73 ? 1.89 -12.805 -19.812 1 97.75 73 PRO B C 1
ATOM 3045 O O . PRO B 1 73 ? 0.766 -12.359 -20.062 1 97.75 73 PRO B O 1
ATOM 3048 N N . GLN B 1 74 ? 2.801 -13 -20.656 1 96.38 74 GLN B N 1
ATOM 3049 C CA . GLN B 1 74 ? 2.506 -12.891 -22.078 1 96.38 74 GLN B CA 1
ATOM 3050 C C . GLN B 1 74 ? 1.913 -14.188 -22.625 1 96.38 74 GLN B C 1
ATOM 3052 O O . GLN B 1 74 ? 2.135 -15.258 -22.062 1 96.38 74 GLN B O 1
ATOM 3057 N N . PRO B 1 75 ? 1.145 -14.016 -23.672 1 93.94 75 PRO B N 1
ATOM 3058 C CA . PRO B 1 75 ? 0.59 -15.227 -24.281 1 93.94 75 PRO B CA 1
ATOM 3059 C C . PRO B 1 75 ? 1.666 -16.25 -24.641 1 93.94 75 PRO B C 1
ATOM 3061 O O . PRO B 1 75 ? 2.68 -15.891 -25.25 1 93.94 75 PRO B O 1
ATOM 3064 N N . GLY B 1 76 ? 1.516 -17.484 -24.219 1 93.25 76 GLY B N 1
ATOM 3065 C CA . GLY B 1 76 ? 2.408 -18.562 -24.594 1 93.25 76 GLY B CA 1
ATOM 3066 C C . GLY B 1 76 ? 3.645 -18.656 -23.719 1 93.25 76 GLY B C 1
ATOM 3067 O O . GLY B 1 76 ? 4.457 -19.578 -23.875 1 93.25 76 GLY B O 1
ATOM 3068 N N . GLU B 1 77 ? 3.787 -17.703 -22.828 1 94.88 77 GLU B N 1
ATOM 3069 C CA . GLU B 1 77 ? 4.973 -17.625 -21.984 1 94.88 77 GLU B CA 1
ATOM 3070 C C . GLU B 1 77 ? 4.961 -18.734 -20.938 1 94.88 77 GLU B C 1
ATOM 3072 O O . GLU B 1 77 ? 6.012 -19.297 -20.609 1 94.88 77 GLU B O 1
ATOM 3077 N N . LEU B 1 78 ? 3.826 -19.016 -20.406 1 96.81 78 LEU B N 1
ATOM 3078 C CA . LEU B 1 78 ? 3.6 -20.094 -19.438 1 96.81 78 LEU B CA 1
ATOM 3079 C C . LEU B 1 78 ? 2.953 -21.297 -20.094 1 96.81 78 LEU B C 1
ATOM 3081 O O . LEU B 1 78 ? 2.293 -21.172 -21.125 1 96.81 78 LEU B O 1
ATOM 3085 N N . THR B 1 79 ? 3.283 -22.453 -19.562 1 95.75 79 THR B N 1
ATOM 3086 C CA . THR B 1 79 ? 2.732 -23.672 -20.141 1 95.75 79 THR B CA 1
ATOM 3087 C C . THR B 1 79 ? 1.797 -24.375 -19.156 1 95.75 79 THR B C 1
ATOM 3089 O O . THR B 1 79 ? 1.784 -24.047 -17.969 1 95.75 79 THR B O 1
ATOM 3092 N N . ALA B 1 80 ? 0.983 -25.281 -19.688 1 94.75 80 ALA B N 1
ATOM 3093 C CA . ALA B 1 80 ? 0.193 -26.188 -18.844 1 94.75 80 ALA B CA 1
ATOM 3094 C C . ALA B 1 80 ? 1.093 -27.125 -18.062 1 94.75 80 ALA B C 1
ATOM 3096 O O . ALA B 1 80 ? 2.266 -27.297 -18.391 1 94.75 80 ALA B O 1
ATOM 3097 N N . PRO B 1 81 ? 0.517 -27.703 -16.969 1 94.81 81 PRO B N 1
ATOM 3098 C CA . PRO B 1 81 ? 1.308 -28.672 -16.219 1 94.81 81 PRO B CA 1
ATOM 3099 C C . PRO B 1 81 ? 1.881 -29.781 -17.125 1 94.81 81 PRO B C 1
ATOM 3101 O O . PRO B 1 81 ? 1.212 -30.234 -18.047 1 94.81 81 PRO B O 1
ATOM 3104 N N . LEU B 1 82 ? 3.139 -30.141 -16.781 1 95.38 82 LEU B N 1
ATOM 3105 C CA . LEU B 1 82 ? 3.816 -31.156 -17.578 1 95.38 82 LEU B CA 1
ATOM 3106 C C . LEU B 1 82 ? 3.328 -32.562 -17.203 1 95.38 82 LEU B C 1
ATOM 3108 O O . LEU B 1 82 ? 3.279 -32.906 -16.031 1 95.38 82 LEU B O 1
ATOM 3112 N N . GLU B 1 83 ? 2.992 -33.312 -18.203 1 93.62 83 GLU B N 1
ATOM 3113 C CA . GLU B 1 83 ? 2.605 -34.688 -17.984 1 93.62 83 GLU B CA 1
ATOM 3114 C C . GLU B 1 83 ? 3.83 -35.562 -17.75 1 93.62 83 GLU B C 1
ATOM 3116 O O . GLU B 1 83 ? 3.756 -36.562 -17.047 1 93.62 83 GLU B O 1
ATOM 3121 N N . SER B 1 84 ? 4.871 -35.281 -18.438 1 94.88 84 SER B N 1
ATOM 3122 C CA . SER B 1 84 ? 6.152 -35.969 -18.297 1 94.88 84 SER B CA 1
ATOM 3123 C C . SER B 1 84 ? 7.316 -35 -18.375 1 94.88 84 SER B C 1
ATOM 3125 O O . SER B 1 84 ? 7.184 -33.906 -18.953 1 94.88 84 SER B O 1
ATOM 3127 N N . TRP B 1 85 ? 8.359 -35.344 -17.766 1 96.5 85 TRP B N 1
ATOM 3128 C CA . TRP B 1 85 ? 9.547 -34.5 -17.781 1 96.5 85 TRP B CA 1
ATOM 3129 C C . TRP B 1 85 ? 10.25 -34.562 -19.125 1 96.5 85 TRP B C 1
ATOM 3131 O O . TRP B 1 85 ? 10.383 -35.625 -19.719 1 96.5 85 TRP B O 1
ATOM 3141 N N . PRO B 1 86 ? 10.695 -33.406 -19.609 1 96.19 86 PRO B N 1
ATOM 3142 C CA . PRO B 1 86 ? 11.547 -33.469 -20.797 1 96.19 86 PRO B CA 1
ATOM 3143 C C . PRO B 1 86 ? 12.859 -34.188 -20.547 1 96.19 86 PRO B C 1
ATOM 3145 O O . PRO B 1 86 ? 13.414 -34.125 -19.453 1 96.19 86 PRO B O 1
ATOM 3148 N N . GLN B 1 87 ? 13.344 -34.844 -21.609 1 96.44 87 GLN B N 1
ATOM 3149 C CA . GLN B 1 87 ? 14.617 -35.531 -21.5 1 96.44 87 GLN B CA 1
ATOM 3150 C C . GLN B 1 87 ? 15.75 -34.562 -21.188 1 96.44 87 GLN B C 1
ATOM 3152 O O . GLN B 1 87 ? 15.859 -33.5 -21.828 1 96.44 87 GLN B O 1
ATOM 3157 N N . GLY B 1 88 ? 16.531 -34.875 -20.156 1 97.44 88 GLY B N 1
ATOM 3158 C CA . GLY B 1 88 ? 17.703 -34.094 -19.812 1 97.44 88 GLY B CA 1
ATOM 3159 C C . GLY B 1 88 ? 17.359 -32.781 -19.125 1 97.44 88 GLY B C 1
ATOM 3160 O O . GLY B 1 88 ? 18.172 -31.844 -19.109 1 97.44 88 GLY B O 1
ATOM 3161 N N . ALA B 1 89 ? 16.234 -32.719 -18.516 1 98.06 89 ALA B N 1
ATOM 3162 C CA . ALA B 1 89 ? 15.773 -31.469 -17.922 1 98.06 89 ALA B CA 1
ATOM 3163 C C . ALA B 1 89 ? 16.484 -31.188 -16.594 1 98.06 89 ALA B C 1
ATOM 3165 O O . ALA B 1 89 ? 17.031 -32.094 -15.969 1 98.06 89 ALA B O 1
ATOM 3166 N N . LEU B 1 90 ? 16.578 -29.953 -16.219 1 98.12 90 LEU B N 1
ATOM 3167 C CA . LEU B 1 90 ? 16.859 -29.438 -14.875 1 98.12 90 LEU B CA 1
ATOM 3168 C C . LEU B 1 90 ? 15.633 -28.781 -14.273 1 98.12 90 LEU B C 1
ATOM 3170 O O . LEU B 1 90 ? 14.914 -28.047 -14.969 1 98.12 90 LEU B O 1
ATOM 3174 N N . ALA B 1 91 ? 15.344 -29.109 -12.984 1 96.12 91 ALA B N 1
ATOM 3175 C CA . ALA B 1 91 ? 14.234 -28.453 -12.289 1 96.12 91 ALA B CA 1
ATOM 3176 C C . ALA B 1 91 ? 14.727 -27.281 -11.461 1 96.12 91 ALA B C 1
ATOM 3178 O O . ALA B 1 91 ? 15.617 -27.422 -10.617 1 96.12 91 ALA B O 1
ATOM 3179 N N . ALA B 1 92 ? 14.234 -26.094 -11.812 1 96.38 92 ALA B N 1
ATOM 3180 C CA . ALA B 1 92 ? 14.445 -24.922 -10.969 1 96.38 92 ALA B CA 1
ATOM 3181 C C . ALA B 1 92 ? 13.203 -24.625 -10.117 1 96.38 92 ALA B C 1
ATOM 3183 O O . ALA B 1 92 ? 12.203 -24.125 -10.625 1 96.38 92 ALA B O 1
ATOM 3184 N N . VAL B 1 93 ? 13.266 -24.875 -8.859 1 93.81 93 VAL B N 1
ATOM 3185 C CA . VAL B 1 93 ? 12.141 -24.719 -7.953 1 93.81 93 VAL B CA 1
ATOM 3186 C C . VAL B 1 93 ? 12.289 -23.406 -7.168 1 93.81 93 VAL B C 1
ATOM 3188 O O . VAL B 1 93 ? 13.219 -23.266 -6.367 1 93.81 93 VAL B O 1
ATOM 3191 N N . LEU B 1 94 ? 11.312 -22.469 -7.543 1 92.06 94 LEU B N 1
ATOM 3192 C CA . LEU B 1 94 ? 11.352 -21.156 -6.938 1 92.06 94 LEU B CA 1
ATOM 3193 C C . LEU B 1 94 ? 10.273 -21 -5.871 1 92.06 94 LEU B C 1
ATOM 3195 O O . LEU B 1 94 ? 9.094 -21.266 -6.133 1 92.06 94 LEU B O 1
ATOM 3199 N N . ASP B 1 95 ? 10.508 -20.297 -4.602 1 69.5 95 ASP B N 1
ATOM 3200 C CA . ASP B 1 95 ? 9.617 -19.859 -3.527 1 69.5 95 ASP B CA 1
ATOM 3201 C C . ASP B 1 95 ? 8.703 -20.984 -3.074 1 69.5 95 ASP B C 1
ATOM 3203 O O . ASP B 1 95 ? 7.488 -20.922 -3.273 1 69.5 95 ASP B O 1
ATOM 3207 N N . VAL B 1 96 ? 9.211 -22.047 -2.426 1 60.47 96 VAL B N 1
ATOM 3208 C CA . VAL B 1 96 ? 8.297 -23.141 -2.109 1 60.47 96 VAL B CA 1
ATOM 3209 C C . VAL B 1 96 ? 7.926 -23.094 -0.628 1 60.47 96 VAL B C 1
ATOM 3211 O O . VAL B 1 96 ? 8.789 -23.234 0.24 1 60.47 96 VAL B O 1
ATOM 3214 N N . ASP B 1 97 ? 7.02 -22.016 -0.305 1 54.44 97 ASP B N 1
ATOM 3215 C CA . ASP B 1 97 ? 6.539 -22.156 1.065 1 54.44 97 A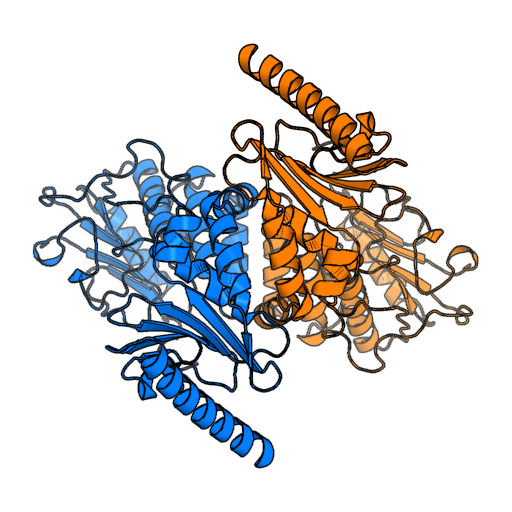SP B CA 1
ATOM 3216 C C . ASP B 1 97 ? 6.582 -23.609 1.52 1 54.44 97 ASP B C 1
ATOM 3218 O O . ASP B 1 97 ? 6.477 -23.891 2.715 1 54.44 97 ASP B O 1
ATOM 3222 N N . ASN B 1 98 ? 6.723 -24.641 0.493 1 53.22 98 ASN B N 1
ATOM 3223 C CA . ASN B 1 98 ? 6.328 -25.984 0.898 1 53.22 98 ASN B CA 1
ATOM 3224 C C . ASN B 1 98 ? 7.52 -26.938 0.919 1 53.22 98 ASN B C 1
ATOM 3226 O O . ASN B 1 98 ? 8.367 -26.906 0.025 1 53.22 98 ASN B O 1
ATOM 3230 N N . ASN B 1 99 ? 8 -27.141 2.076 1 54.19 99 ASN B N 1
ATOM 3231 C CA . ASN B 1 99 ? 8.906 -28.25 2.354 1 54.19 99 ASN B CA 1
ATOM 3232 C C . ASN B 1 99 ? 8.414 -29.547 1.716 1 54.19 99 ASN B C 1
ATOM 3234 O O . ASN B 1 99 ? 8.953 -30.609 1.99 1 54.19 99 ASN B O 1
ATOM 3238 N N . ASP B 1 100 ? 7.344 -29.344 0.917 1 62.19 100 ASP B N 1
ATOM 3239 C CA . ASP B 1 100 ? 6.699 -30.578 0.471 1 62.19 100 ASP B CA 1
ATOM 3240 C C . ASP B 1 100 ? 6.645 -30.641 -1.053 1 62.19 100 ASP B C 1
ATOM 3242 O O . ASP B 1 100 ? 5.938 -29.859 -1.689 1 62.19 100 ASP B O 1
ATOM 3246 N N . PRO B 1 101 ? 7.473 -31.547 -1.58 1 66.5 101 PRO B N 1
ATOM 3247 C CA . PRO B 1 101 ? 7.438 -31.703 -3.035 1 66.5 101 PRO B CA 1
ATOM 3248 C C . PRO B 1 101 ? 6.016 -31.828 -3.584 1 66.5 101 PRO B C 1
ATOM 3250 O O . PRO B 1 101 ? 5.77 -31.484 -4.742 1 66.5 101 PRO B O 1
ATOM 3253 N N . VAL B 1 102 ? 5.117 -32.25 -2.721 1 67.06 102 VAL B N 1
ATOM 3254 C CA . VAL B 1 102 ? 3.732 -32.438 -3.143 1 67.06 102 VAL B CA 1
ATOM 3255 C C . VAL B 1 102 ? 3.064 -31.062 -3.354 1 67.06 102 VAL B C 1
ATOM 3257 O O . VAL B 1 102 ? 2.072 -30.969 -4.078 1 67.06 102 VAL B O 1
ATOM 3260 N N . ARG B 1 103 ? 3.748 -30.031 -2.916 1 75.44 103 ARG B N 1
ATOM 3261 C CA . ARG B 1 103 ? 3.141 -28.719 -3.025 1 75.44 103 ARG B CA 1
ATOM 3262 C C . ARG B 1 103 ? 3.727 -27.938 -4.203 1 75.44 103 ARG B C 1
ATOM 3264 O O . ARG B 1 103 ? 3.293 -26.828 -4.492 1 75.44 103 ARG B O 1
ATOM 3271 N N . VAL B 1 104 ? 4.672 -28.562 -4.801 1 78.62 104 VAL B N 1
ATOM 3272 C CA . VAL B 1 104 ? 5.168 -27.984 -6.043 1 78.62 104 VAL B CA 1
ATOM 3273 C C . VAL B 1 104 ? 4.195 -28.281 -7.18 1 78.62 104 VAL B C 1
ATOM 3275 O O . VAL B 1 104 ? 3.77 -29.438 -7.359 1 78.62 104 VAL B O 1
ATOM 3278 N N . ALA B 1 105 ? 3.787 -27.281 -7.891 1 82.62 105 ALA B N 1
ATOM 3279 C CA . ALA B 1 105 ? 2.824 -27.469 -8.977 1 82.62 105 ALA B CA 1
ATOM 3280 C C . ALA B 1 105 ? 3.498 -27.344 -10.336 1 82.62 105 ALA B C 1
ATOM 3282 O O . ALA B 1 105 ? 4.645 -26.891 -10.43 1 82.62 105 ALA B O 1
ATOM 3283 N N . GLY B 1 106 ? 2.881 -27.906 -11.344 1 89.38 106 GLY B N 1
ATOM 3284 C CA . GLY B 1 106 ? 3.322 -27.766 -12.727 1 89.38 106 GLY B CA 1
ATOM 3285 C C . GLY B 1 106 ? 3.967 -29.031 -13.266 1 89.38 106 GLY B C 1
ATOM 3286 O O . GLY B 1 106 ? 3.955 -29.266 -14.477 1 89.38 106 GLY B O 1
ATOM 3287 N N . ALA B 1 107 ? 4.75 -29.734 -12.359 1 90.12 107 ALA B N 1
ATOM 3288 C CA . ALA B 1 107 ? 5.359 -31.016 -12.719 1 90.12 107 ALA B CA 1
ATOM 3289 C C . ALA B 1 107 ? 5.539 -31.891 -11.484 1 90.12 107 ALA B C 1
ATOM 3291 O O . ALA B 1 107 ? 5.641 -31.391 -10.367 1 90.12 107 ALA B O 1
ATOM 3292 N N . ASP B 1 108 ? 5.578 -33.156 -11.703 1 89.31 108 ASP B N 1
ATOM 3293 C CA . ASP B 1 108 ? 5.707 -34.062 -10.586 1 89.31 108 ASP B CA 1
ATOM 3294 C C . ASP B 1 108 ? 7.172 -34.281 -10.211 1 89.31 108 ASP B C 1
ATOM 3296 O O . ASP B 1 108 ? 7.859 -35.125 -10.805 1 89.31 108 ASP B O 1
ATOM 3300 N N . LEU B 1 109 ? 7.531 -33.625 -9.188 1 88.31 109 LEU B N 1
ATOM 3301 C CA . LEU B 1 109 ? 8.922 -33.656 -8.758 1 88.31 109 LEU B CA 1
ATOM 3302 C C . LEU B 1 109 ? 9.273 -35.031 -8.18 1 88.31 109 LEU B C 1
ATOM 3304 O O . LEU B 1 109 ? 10.453 -35.406 -8.109 1 88.31 109 LEU B O 1
ATOM 3308 N N . THR B 1 110 ? 8.297 -35.75 -7.719 1 85.5 110 THR B N 1
ATOM 3309 C CA . THR B 1 110 ? 8.562 -37.031 -7.113 1 85.5 110 THR B CA 1
ATOM 3310 C C . THR B 1 110 ? 9.055 -38.031 -8.156 1 85.5 110 THR B C 1
ATOM 3312 O O . THR B 1 110 ? 9.688 -39.031 -7.816 1 85.5 110 THR B O 1
ATOM 3315 N N . GLN B 1 111 ? 8.789 -37.75 -9.398 1 87.81 111 GLN B N 1
ATOM 3316 C CA . GLN B 1 111 ? 9.188 -38.625 -10.484 1 87.81 111 GLN B CA 1
ATOM 3317 C C . GLN B 1 111 ? 10.414 -38.094 -11.219 1 87.81 111 GLN B C 1
ATOM 3319 O O . GLN B 1 111 ? 10.82 -38.625 -12.25 1 87.81 111 GLN B O 1
ATOM 3324 N N . PHE B 1 112 ? 10.898 -37.062 -10.695 1 91.94 112 PHE B N 1
ATOM 3325 C CA . PHE B 1 112 ? 12.008 -36.406 -11.375 1 91.94 112 PHE B CA 1
ATOM 3326 C C . PHE B 1 112 ? 13.344 -36.906 -10.844 1 91.94 112 PHE B C 1
ATOM 3328 O O . PHE B 1 112 ? 13.539 -36.969 -9.625 1 91.94 112 PHE B O 1
ATOM 3335 N N . ASP B 1 113 ? 14.312 -37.219 -11.766 1 92.31 113 ASP B N 1
ATOM 3336 C CA . ASP B 1 113 ? 15.594 -37.781 -11.344 1 92.31 113 ASP B CA 1
ATOM 3337 C C . ASP B 1 113 ? 16.75 -36.906 -11.844 1 92.31 113 ASP B C 1
ATOM 3339 O O . ASP B 1 113 ? 17.922 -37.312 -11.703 1 92.31 113 ASP B O 1
ATOM 3343 N N . GLY B 1 114 ? 16.469 -35.781 -12.469 1 94.81 114 GLY B N 1
ATOM 3344 C CA . GLY B 1 114 ? 17.5 -34.875 -12.93 1 94.81 114 GLY B CA 1
ATOM 3345 C C . GLY B 1 114 ? 17.953 -33.906 -11.867 1 94.81 114 GLY B C 1
ATOM 3346 O O . GLY B 1 114 ? 17.609 -34.031 -10.695 1 94.81 114 GLY B O 1
ATOM 3347 N N . PRO B 1 115 ? 18.875 -32.969 -12.203 1 96.5 115 PRO B N 1
ATOM 3348 C CA . PRO B 1 115 ? 19.359 -31.984 -11.242 1 96.5 115 PRO B CA 1
ATOM 3349 C C . PRO B 1 115 ? 18.297 -30.984 -10.82 1 96.5 115 PRO B C 1
ATOM 3351 O O . PRO B 1 115 ? 17.438 -30.609 -11.633 1 96.5 115 PRO B O 1
ATOM 3354 N N . VAL B 1 116 ? 18.375 -30.609 -9.523 1 94.56 116 VAL B N 1
ATOM 3355 C CA . VAL B 1 116 ? 17.422 -29.656 -8.961 1 94.56 116 VAL B CA 1
ATOM 3356 C C . VAL B 1 116 ? 18.172 -28.469 -8.367 1 94.56 116 VAL B C 1
ATOM 3358 O O . VAL B 1 116 ? 19.156 -28.641 -7.645 1 94.56 116 VAL B O 1
ATOM 3361 N N . VAL B 1 117 ? 17.781 -27.25 -8.797 1 95.25 117 VAL B N 1
ATOM 3362 C CA . VAL B 1 117 ? 18.203 -26.047 -8.078 1 95.25 117 VAL B CA 1
ATOM 3363 C C . VAL B 1 117 ? 17.016 -25.453 -7.32 1 95.25 117 VAL B C 1
ATOM 3365 O O . VAL B 1 117 ? 15.867 -25.609 -7.746 1 95.25 117 VAL B O 1
ATOM 3368 N N . ASN B 1 118 ? 17.281 -24.812 -6.172 1 93.31 118 ASN B N 1
ATOM 3369 C CA . ASN B 1 118 ? 16.219 -24.312 -5.305 1 93.31 118 ASN B CA 1
ATOM 3370 C C . ASN B 1 118 ? 16.531 -22.922 -4.781 1 93.31 118 ASN B C 1
ATOM 3372 O O . ASN B 1 118 ? 17.656 -22.656 -4.352 1 93.31 118 ASN B O 1
ATOM 3376 N N . VAL B 1 119 ? 15.586 -21.984 -4.98 1 93.56 119 VAL B N 1
ATOM 3377 C CA . VAL B 1 119 ? 15.641 -20.656 -4.395 1 93.56 119 VAL B CA 1
ATOM 3378 C C . VAL B 1 119 ? 14.398 -20.422 -3.529 1 93.56 119 VAL B C 1
ATOM 3380 O O . VAL B 1 119 ? 13.273 -20.469 -4.023 1 93.56 119 VAL B O 1
ATOM 3383 N N . ASP B 1 120 ? 14.609 -20.125 -2.258 1 88.94 120 ASP B N 1
ATOM 3384 C CA . ASP B 1 120 ? 13.477 -20 -1.348 1 88.94 120 ASP B CA 1
ATOM 3385 C C . ASP B 1 120 ? 13.812 -19.109 -0.16 1 88.94 120 ASP B C 1
ATOM 3387 O O . ASP B 1 120 ? 14.977 -19 0.237 1 88.94 120 ASP B O 1
ATOM 3391 N N . HIS B 1 121 ? 12.75 -18.453 0.385 1 86.38 121 HIS B N 1
ATOM 3392 C CA . HIS B 1 121 ? 12.977 -17.625 1.559 1 86.38 121 HIS B CA 1
ATOM 3393 C C . HIS B 1 121 ? 12.227 -18.172 2.773 1 86.38 121 HIS B C 1
ATOM 3395 O O . HIS B 1 121 ? 12.258 -17.562 3.846 1 86.38 121 HIS B O 1
ATOM 3401 N N . HIS B 1 122 ? 11.688 -19.297 2.664 1 79.56 122 HIS B N 1
ATOM 3402 C CA . HIS B 1 122 ? 10.984 -19.875 3.801 1 79.56 122 HIS B CA 1
ATOM 3403 C C . HIS B 1 122 ? 11.93 -20.688 4.68 1 79.56 122 HIS B C 1
ATOM 3405 O O . HIS B 1 122 ? 12.656 -21.547 4.18 1 79.56 122 HIS B O 1
ATOM 3411 N N . GLY B 1 123 ? 11.773 -20.5 5.953 1 76.44 123 GLY B N 1
ATOM 3412 C CA . GLY B 1 123 ? 12.617 -21.203 6.906 1 76.44 123 GLY B CA 1
ATOM 3413 C C . GLY B 1 123 ? 12.32 -22.688 6.988 1 76.44 123 GLY B C 1
ATOM 3414 O O . GLY B 1 123 ? 13.164 -23.469 7.406 1 76.44 123 GLY B O 1
ATOM 3415 N N . THR B 1 124 ? 11.156 -23.125 6.52 1 73.88 124 THR B N 1
ATOM 3416 C CA . THR B 1 124 ? 10.711 -24.516 6.609 1 73.88 124 THR B CA 1
ATOM 3417 C C . THR B 1 124 ? 11.234 -25.328 5.426 1 73.88 124 THR B C 1
ATOM 3419 O O . THR B 1 124 ? 11.008 -26.531 5.352 1 73.88 124 THR B O 1
ATOM 3422 N N . ASN B 1 125 ? 11.961 -24.688 4.551 1 78.31 125 ASN B N 1
ATOM 3423 C CA . ASN B 1 125 ? 12.539 -25.375 3.393 1 78.31 125 ASN B CA 1
ATOM 3424 C C . ASN B 1 125 ? 13.477 -26.5 3.814 1 78.31 125 ASN B C 1
ATOM 3426 O O . ASN B 1 125 ? 14.289 -26.328 4.727 1 78.31 125 ASN B O 1
ATOM 3430 N N . LEU B 1 126 ? 13.383 -27.688 3.1 1 77.44 126 LEU B N 1
ATOM 3431 C CA . LEU B 1 126 ? 14.141 -28.875 3.467 1 77.44 126 LEU B CA 1
ATOM 3432 C C . LEU B 1 126 ? 15.539 -28.844 2.871 1 77.44 126 LEU B C 1
ATOM 3434 O O . LEU B 1 126 ? 16.391 -29.672 3.203 1 77.44 126 LEU B O 1
ATOM 3438 N N . ARG B 1 127 ? 15.789 -27.953 2.053 1 77.56 127 ARG B N 1
ATOM 3439 C CA . ARG B 1 127 ? 17.109 -27.703 1.477 1 77.56 127 ARG B CA 1
ATOM 3440 C C . ARG B 1 127 ? 17.625 -28.938 0.737 1 77.56 127 ARG B C 1
ATOM 3442 O O . ARG B 1 127 ? 18.766 -29.344 0.924 1 77.56 127 ARG B O 1
ATOM 3449 N N . ARG B 1 128 ? 16.688 -29.562 0.003 1 81.88 128 ARG B N 1
ATOM 3450 C CA . ARG B 1 128 ? 17.031 -30.719 -0.822 1 81.88 128 ARG B CA 1
ATOM 3451 C C . ARG B 1 128 ? 17.156 -30.328 -2.289 1 81.88 128 ARG B C 1
ATOM 3453 O O . ARG B 1 128 ? 16.156 -30.219 -3 1 81.88 128 ARG B O 1
ATOM 3460 N N . ALA B 1 129 ? 18.328 -29.969 -2.711 1 89.94 129 ALA B N 1
ATOM 3461 C CA . ALA B 1 129 ? 18.609 -29.609 -4.098 1 89.94 129 ALA B CA 1
ATOM 3462 C C . ALA B 1 129 ? 20.094 -29.797 -4.418 1 89.94 129 ALA B C 1
ATOM 3464 O O . ALA B 1 129 ? 20.922 -29.922 -3.51 1 89.94 129 ALA B O 1
ATOM 3465 N N . ASP B 1 130 ? 20.391 -29.938 -5.637 1 93.69 130 ASP B N 1
ATOM 3466 C CA . ASP B 1 130 ? 21.781 -30.031 -6.055 1 93.69 130 ASP B CA 1
ATOM 3467 C C . ASP B 1 130 ? 22.516 -28.719 -5.832 1 93.69 130 ASP B C 1
ATOM 3469 O O . ASP B 1 130 ? 23.688 -28.703 -5.445 1 93.69 130 ASP B O 1
ATOM 3473 N N . ALA B 1 131 ? 21.891 -27.641 -6.039 1 94.06 131 ALA B N 1
ATOM 3474 C CA . ALA B 1 131 ? 22.297 -26.281 -5.695 1 94.06 131 ALA B CA 1
ATOM 3475 C C . ALA B 1 131 ? 21.109 -25.469 -5.207 1 94.06 131 ALA B C 1
ATOM 3477 O O . ALA B 1 131 ? 20 -25.594 -5.727 1 94.06 131 ALA B O 1
ATOM 3478 N N . GLY B 1 132 ? 21.375 -24.734 -4.098 1 93.06 132 GLY B N 1
ATOM 3479 C CA . GLY B 1 132 ? 20.234 -23.969 -3.596 1 93.06 132 GLY B CA 1
ATOM 3480 C C . GLY B 1 132 ? 20.656 -22.797 -2.727 1 93.06 132 GLY B C 1
ATOM 3481 O O . GLY B 1 132 ? 21.766 -22.766 -2.199 1 93.06 132 GLY B O 1
ATOM 3482 N N . VAL B 1 133 ? 19.797 -21.828 -2.662 1 93.06 133 VAL B N 1
ATOM 3483 C CA . VAL B 1 133 ? 19.922 -20.703 -1.754 1 93.06 133 VAL B CA 1
ATOM 3484 C C . VAL B 1 133 ? 18.625 -20.5 -0.991 1 93.06 133 VAL B C 1
ATOM 3486 O O . VAL B 1 133 ? 17.578 -20.234 -1.592 1 93.06 133 VAL B O 1
ATOM 3489 N N . VAL B 1 134 ? 18.641 -20.75 0.272 1 90.06 134 VAL B N 1
ATOM 3490 C CA . VAL B 1 134 ? 17.516 -20.562 1.177 1 90.06 134 VAL B CA 1
ATOM 3491 C C . VAL B 1 134 ? 17.859 -19.531 2.244 1 90.06 134 VAL B C 1
ATOM 3493 O O . VAL B 1 134 ? 18.828 -19.703 2.992 1 90.06 134 VAL B O 1
ATOM 3496 N N . ASP B 1 135 ? 17.156 -18.422 2.266 1 91.56 135 ASP B N 1
ATOM 3497 C CA . ASP B 1 135 ? 17.438 -17.344 3.221 1 91.56 135 ASP B CA 1
ATOM 3498 C C . ASP B 1 135 ? 16.156 -16.75 3.768 1 91.56 135 ASP B C 1
ATOM 3500 O O . ASP B 1 135 ? 15.578 -15.844 3.158 1 91.56 135 ASP B O 1
ATOM 3504 N N . PRO B 1 136 ? 15.719 -17.156 4.922 1 89.12 136 PRO B N 1
ATOM 3505 C CA . PRO B 1 136 ? 14.453 -16.703 5.5 1 89.12 136 PRO B CA 1
ATOM 3506 C C . PRO B 1 136 ? 14.484 -15.227 5.918 1 89.12 136 PRO B C 1
ATOM 3508 O O . PRO B 1 136 ? 13.438 -14.656 6.238 1 89.12 136 PRO B O 1
ATOM 3511 N N . SER B 1 137 ? 15.648 -14.602 5.891 1 89.94 137 SER B N 1
ATOM 3512 C CA . SER B 1 137 ? 15.719 -13.188 6.238 1 89.94 137 SER B CA 1
ATOM 3513 C C . SER B 1 137 ? 15.219 -12.305 5.098 1 89.94 137 SER B C 1
ATOM 3515 O O . SER B 1 137 ? 14.969 -11.117 5.293 1 89.94 137 SER B O 1
ATOM 3517 N N . LYS B 1 138 ? 15.164 -12.906 3.896 1 93.81 138 LYS B N 1
ATOM 3518 C CA . LYS B 1 138 ? 14.609 -12.188 2.754 1 93.81 138 LYS B CA 1
ATOM 3519 C C . LYS B 1 138 ? 13.086 -12.234 2.758 1 93.81 138 LYS B C 1
ATOM 3521 O O . LYS B 1 138 ? 12.5 -13.312 2.898 1 93.81 138 LYS B O 1
ATOM 3526 N N . PRO B 1 139 ? 12.492 -11.141 2.578 1 93.06 139 PRO B N 1
ATOM 3527 C CA . PRO B 1 139 ? 11.031 -11.148 2.67 1 93.06 139 PRO B CA 1
ATOM 3528 C C . PRO B 1 139 ? 10.367 -11.703 1.415 1 93.06 139 PRO B C 1
ATOM 3530 O O . PRO B 1 139 ? 9.164 -11.977 1.421 1 93.06 139 PRO B O 1
ATOM 3533 N N . ALA B 1 140 ? 11.125 -11.891 0.356 1 94.38 140 ALA B N 1
ATOM 3534 C CA . ALA B 1 140 ? 10.57 -12.383 -0.898 1 94.38 140 ALA B CA 1
ATOM 3535 C C . ALA B 1 140 ? 11.602 -13.18 -1.686 1 94.38 140 ALA B C 1
ATOM 3537 O O . ALA B 1 140 ? 12.773 -12.812 -1.736 1 94.38 140 ALA B O 1
ATOM 3538 N N . ALA B 1 141 ? 11.133 -14.188 -2.348 1 94.88 141 ALA B N 1
ATOM 3539 C CA . ALA B 1 141 ? 12.008 -14.984 -3.205 1 94.88 141 ALA B CA 1
ATOM 3540 C C . ALA B 1 141 ? 12.508 -14.164 -4.387 1 94.88 141 ALA B C 1
ATOM 3542 O O . ALA B 1 141 ? 13.641 -14.352 -4.848 1 94.88 141 ALA B O 1
ATOM 3543 N N . ALA B 1 142 ? 11.703 -13.234 -4.832 1 97.25 142 ALA B N 1
ATOM 3544 C CA . ALA B 1 142 ? 12.031 -12.391 -5.98 1 97.25 142 ALA B CA 1
ATOM 3545 C C . ALA B 1 142 ? 13.359 -11.672 -5.773 1 97.25 142 ALA B C 1
ATOM 3547 O O . ALA B 1 142 ? 14.109 -11.445 -6.727 1 97.25 142 ALA B O 1
ATOM 3548 N N . MET B 1 143 ? 13.672 -11.32 -4.555 1 97.31 143 MET B N 1
ATOM 3549 C CA . MET B 1 143 ? 14.945 -10.664 -4.262 1 97.31 143 MET B CA 1
ATOM 3550 C C . MET B 1 143 ? 16.125 -11.586 -4.578 1 97.31 143 MET B C 1
ATOM 3552 O O . MET B 1 143 ? 17.125 -11.156 -5.156 1 97.31 143 MET B O 1
ATOM 3556 N N . MET B 1 144 ? 15.961 -12.805 -4.195 1 97.06 144 MET B N 1
ATOM 3557 C CA . MET B 1 144 ? 17.016 -13.789 -4.402 1 97.06 144 MET B CA 1
ATOM 3558 C C . MET B 1 144 ? 17.141 -14.156 -5.879 1 97.06 144 MET B C 1
ATOM 3560 O O . MET B 1 144 ? 18.234 -14.352 -6.387 1 97.06 144 MET B O 1
ATOM 3564 N N . VAL B 1 145 ? 16 -14.242 -6.547 1 98.12 145 VAL B N 1
ATOM 3565 C CA . VAL B 1 145 ? 16.016 -14.508 -7.98 1 98.12 145 VAL B CA 1
ATOM 3566 C C . VAL B 1 145 ? 16.719 -13.375 -8.711 1 98.12 145 VAL B C 1
ATOM 3568 O O . VAL B 1 145 ? 17.469 -13.609 -9.664 1 98.12 145 VAL B O 1
ATOM 3571 N N . ALA B 1 146 ? 16.516 -12.148 -8.281 1 98.5 146 ALA B N 1
ATOM 3572 C CA . ALA B 1 146 ? 17.234 -11.008 -8.867 1 98.5 146 ALA B CA 1
ATOM 3573 C C . ALA B 1 146 ? 18.734 -11.188 -8.734 1 98.5 146 ALA B C 1
ATOM 3575 O O . ALA B 1 146 ? 19.484 -10.906 -9.672 1 98.5 146 ALA B O 1
ATOM 3576 N N . ASP B 1 147 ? 19.172 -11.633 -7.609 1 98.31 147 ASP B N 1
ATOM 3577 C CA . ASP B 1 147 ? 20.594 -11.875 -7.387 1 98.31 147 ASP B CA 1
ATOM 3578 C C . ASP B 1 147 ? 21.109 -12.992 -8.289 1 98.31 147 ASP B C 1
ATOM 3580 O O . ASP B 1 147 ? 22.234 -12.914 -8.797 1 98.31 147 ASP B O 1
ATOM 3584 N N . VAL B 1 148 ? 20.312 -14.047 -8.445 1 98.5 148 VAL B N 1
ATOM 3585 C CA . VAL B 1 148 ? 20.688 -15.141 -9.336 1 98.5 148 VAL B CA 1
ATOM 3586 C C . VAL B 1 148 ? 20.828 -14.609 -10.766 1 98.5 148 VAL B C 1
ATOM 3588 O O . VAL B 1 148 ? 21.781 -14.969 -11.469 1 98.5 148 VAL B O 1
ATOM 3591 N N . ILE B 1 149 ? 19.938 -13.758 -11.188 1 98.69 149 ILE B N 1
ATOM 3592 C CA . ILE B 1 149 ? 19.953 -13.195 -12.531 1 98.69 149 ILE B CA 1
ATOM 3593 C C . ILE B 1 149 ? 21.219 -12.367 -12.719 1 98.69 149 ILE B C 1
ATOM 3595 O O . ILE B 1 149 ? 21.859 -12.438 -13.773 1 98.69 149 ILE B O 1
ATOM 3599 N N . ASP B 1 150 ? 21.594 -11.586 -11.695 1 98.56 150 ASP B N 1
ATOM 3600 C CA . ASP B 1 150 ? 22.875 -10.875 -11.734 1 98.56 150 ASP B CA 1
ATOM 3601 C C . ASP B 1 150 ? 24.031 -11.844 -11.93 1 98.56 150 ASP B C 1
ATOM 3603 O O . ASP B 1 150 ? 24.906 -11.609 -12.758 1 98.56 150 ASP B O 1
ATOM 3607 N N . ALA B 1 151 ? 24 -12.906 -11.164 1 98.44 151 ALA B N 1
ATOM 3608 C CA . ALA B 1 151 ? 25.078 -13.891 -11.203 1 98.44 151 ALA B CA 1
ATOM 3609 C C . ALA B 1 151 ? 25.125 -14.594 -12.555 1 98.44 151 ALA B C 1
ATOM 3611 O O . ALA B 1 151 ? 26.203 -14.992 -13.008 1 98.44 151 ALA B O 1
ATOM 3612 N N . LEU B 1 152 ? 24 -14.773 -13.18 1 98.44 152 LEU B N 1
ATOM 3613 C CA . LEU B 1 152 ? 23.922 -15.367 -14.516 1 98.44 152 LEU B CA 1
ATOM 3614 C C . LEU B 1 152 ? 24.578 -14.461 -15.555 1 98.44 152 LEU B C 1
ATOM 3616 O O . LEU B 1 152 ? 24.938 -14.922 -16.641 1 98.44 152 LEU B O 1
ATOM 3620 N N . GLY B 1 153 ? 24.625 -13.172 -15.211 1 98.12 153 GLY B N 1
ATOM 3621 C CA . GLY B 1 153 ? 25.078 -12.195 -16.203 1 98.12 153 GLY B CA 1
ATOM 3622 C C . GLY B 1 153 ? 24.031 -11.906 -17.266 1 98.12 153 GLY B C 1
ATOM 3623 O O . GLY B 1 153 ? 24.359 -11.477 -18.375 1 98.12 153 GLY B O 1
ATOM 3624 N N . ALA B 1 154 ? 22.797 -12.211 -17.016 1 98.19 154 ALA B N 1
ATOM 3625 C CA . ALA B 1 154 ? 21.703 -11.945 -17.953 1 98.19 154 ALA B CA 1
ATOM 3626 C C . ALA B 1 154 ? 21.438 -10.445 -18.062 1 98.19 154 ALA B C 1
ATOM 3628 O O . ALA B 1 154 ? 21.484 -9.727 -17.078 1 98.19 154 ALA B O 1
ATOM 3629 N N . PRO B 1 155 ? 21.156 -9.984 -19.281 1 98.06 155 PRO B N 1
ATOM 3630 C CA . PRO B 1 155 ? 20.828 -8.562 -19.406 1 98.06 155 PRO B CA 1
ATOM 3631 C C . PRO B 1 155 ? 19.516 -8.195 -18.734 1 98.06 155 PRO B C 1
ATOM 3633 O O . PRO B 1 155 ? 18.516 -8.906 -18.859 1 98.06 155 PRO B O 1
ATOM 3636 N N . TRP B 1 156 ? 19.531 -7.105 -18.062 1 98.44 156 TRP B N 1
ATOM 3637 C CA . TRP B 1 156 ? 18.328 -6.574 -17.438 1 98.44 156 TRP B CA 1
ATOM 3638 C C . TRP B 1 156 ? 17.469 -5.828 -18.469 1 98.44 156 TRP B C 1
ATOM 3640 O O . TRP B 1 156 ? 18 -5.289 -19.438 1 98.44 156 TRP B O 1
ATOM 3650 N N . SER B 1 157 ? 16.219 -5.879 -18.266 1 98.56 157 SER B N 1
ATOM 3651 C CA . SER B 1 157 ? 15.203 -5.156 -19.031 1 98.56 157 SER B CA 1
ATOM 3652 C C . SER B 1 157 ? 13.93 -4.941 -18.219 1 98.56 157 SER B C 1
ATOM 3654 O O . SER B 1 157 ? 13.773 -5.523 -17.141 1 98.56 157 SER B O 1
ATOM 3656 N N . GLU B 1 158 ? 13.109 -4.066 -18.734 1 98.62 158 GLU B N 1
ATOM 3657 C CA . GLU B 1 158 ? 11.797 -3.875 -18.109 1 98.62 158 GLU B CA 1
ATOM 3658 C C . GLU B 1 158 ? 11.039 -5.195 -18 1 98.62 158 GLU B C 1
ATOM 3660 O O . GLU B 1 158 ? 10.414 -5.473 -16.984 1 98.62 158 GLU B O 1
ATOM 3665 N N . ALA B 1 159 ? 11.188 -6.02 -19 1 98.38 159 ALA B N 1
ATOM 3666 C CA . ALA B 1 159 ? 10.461 -7.289 -19.078 1 98.38 159 ALA B CA 1
ATOM 3667 C C . ALA B 1 159 ? 10.914 -8.25 -17.969 1 98.38 159 ALA B C 1
ATOM 3669 O O . ALA B 1 159 ? 10.125 -9.039 -17.469 1 98.38 159 ALA B O 1
ATOM 3670 N N . VAL B 1 160 ? 12.195 -8.156 -17.562 1 98.75 160 VAL B N 1
ATOM 3671 C CA . VAL B 1 160 ? 12.75 -9.023 -16.531 1 98.75 160 VAL B CA 1
ATOM 3672 C C . VAL B 1 160 ? 12.5 -8.422 -15.156 1 98.75 160 VAL B C 1
ATOM 3674 O O . VAL B 1 160 ? 12.125 -9.125 -14.219 1 98.75 160 VAL B O 1
ATOM 3677 N N . ALA B 1 161 ? 12.586 -7.105 -15.078 1 98.88 161 ALA B N 1
ATOM 3678 C CA . ALA B 1 161 ? 12.547 -6.414 -13.789 1 98.88 161 ALA B CA 1
ATOM 3679 C C . ALA B 1 161 ? 11.117 -6.316 -13.258 1 98.88 161 ALA B C 1
ATOM 3681 O O . ALA B 1 161 ? 10.891 -6.414 -12.055 1 98.88 161 ALA B O 1
ATOM 3682 N N . THR B 1 162 ? 10.125 -6.191 -14.109 1 98.81 162 THR B N 1
ATOM 3683 C CA . THR B 1 162 ? 8.758 -5.895 -13.719 1 98.81 162 THR B CA 1
ATOM 3684 C C . THR B 1 162 ? 8.148 -7.066 -12.953 1 98.81 162 THR B C 1
ATOM 3686 O O . THR B 1 162 ? 7.578 -6.887 -11.875 1 98.81 162 THR B O 1
ATOM 3689 N N . PRO B 1 163 ? 8.328 -8.297 -13.422 1 98.62 163 PRO B N 1
ATOM 3690 C CA . PRO B 1 163 ? 7.77 -9.406 -12.641 1 98.62 163 PRO B CA 1
ATOM 3691 C C . PRO B 1 163 ? 8.438 -9.562 -11.281 1 98.62 163 PRO B C 1
ATOM 3693 O O . PRO B 1 163 ? 7.781 -9.93 -10.305 1 98.62 163 PRO B O 1
ATOM 3696 N N . LEU B 1 164 ? 9.719 -9.344 -11.242 1 98.69 164 LEU B N 1
ATOM 3697 C CA . LEU B 1 164 ? 10.406 -9.438 -9.953 1 98.69 164 LEU B CA 1
ATOM 3698 C C . LEU B 1 164 ? 9.914 -8.367 -8.992 1 98.69 164 LEU B C 1
ATOM 3700 O O . LEU B 1 164 ? 9.758 -8.625 -7.793 1 98.69 164 LEU B O 1
ATOM 3704 N N . MET B 1 165 ? 9.625 -7.188 -9.492 1 98.75 165 MET B N 1
ATOM 3705 C CA . MET B 1 165 ? 9.031 -6.137 -8.664 1 98.75 165 MET B CA 1
ATOM 3706 C C . MET B 1 165 ? 7.668 -6.562 -8.141 1 98.75 165 MET B C 1
ATOM 3708 O O . MET B 1 165 ? 7.316 -6.27 -6.996 1 98.75 165 MET B O 1
ATOM 3712 N N . LEU B 1 166 ? 6.895 -7.242 -8.969 1 98.25 166 LEU B N 1
ATOM 3713 C CA . LEU B 1 166 ? 5.617 -7.777 -8.516 1 98.25 166 LEU B CA 1
ATOM 3714 C C . LEU B 1 166 ? 5.801 -8.688 -7.305 1 98.25 166 LEU B C 1
ATOM 3716 O O . LEU B 1 166 ? 5.066 -8.578 -6.324 1 98.25 166 LEU B O 1
ATOM 3720 N N . GLY B 1 167 ? 6.75 -9.578 -7.414 1 97.44 167 GLY B N 1
ATOM 3721 C CA . GLY B 1 167 ? 7.016 -10.477 -6.305 1 97.44 167 GLY B CA 1
ATOM 3722 C C . GLY B 1 167 ? 7.391 -9.758 -5.023 1 97.44 167 GLY B C 1
ATOM 3723 O O . GLY B 1 167 ? 6.828 -10.031 -3.963 1 97.44 167 GLY B O 1
ATOM 3724 N N . LEU B 1 168 ? 8.312 -8.844 -5.176 1 97.06 168 LEU B N 1
ATOM 3725 C CA . LEU B 1 168 ? 8.742 -8.039 -4.035 1 97.06 168 LEU B CA 1
ATOM 3726 C C . LEU B 1 168 ? 7.562 -7.266 -3.445 1 97.06 168 LEU B C 1
ATOM 3728 O O . LEU B 1 168 ? 7.363 -7.273 -2.229 1 97.06 168 LEU B O 1
ATOM 3732 N N . ASN B 1 169 ? 6.828 -6.672 -4.25 1 96.62 169 ASN B N 1
ATOM 3733 C CA . ASN B 1 169 ? 5.68 -5.855 -3.873 1 96.62 169 ASN B CA 1
ATOM 3734 C C . ASN B 1 169 ? 4.645 -6.668 -3.105 1 96.62 169 ASN B C 1
ATOM 3736 O O . ASN B 1 169 ? 4.211 -6.266 -2.023 1 96.62 169 ASN B O 1
ATOM 3740 N N . THR B 1 170 ? 4.301 -7.793 -3.582 1 94.88 170 THR B N 1
ATOM 3741 C CA . THR B 1 170 ? 3.223 -8.586 -2.996 1 94.88 170 THR B CA 1
ATOM 3742 C C . THR B 1 170 ? 3.645 -9.156 -1.648 1 94.88 170 THR B C 1
ATOM 3744 O O . THR B 1 170 ? 2.926 -9.023 -0.656 1 94.88 170 THR B O 1
ATOM 3747 N N . ASP B 1 171 ? 4.844 -9.672 -1.544 1 93.62 171 ASP B N 1
ATOM 3748 C CA . ASP B 1 171 ? 5.262 -10.352 -0.323 1 93.62 171 ASP B CA 1
ATOM 3749 C C . ASP B 1 171 ? 5.609 -9.352 0.775 1 93.62 171 ASP B C 1
ATOM 3751 O O . ASP B 1 171 ? 5.715 -9.719 1.947 1 93.62 171 ASP B O 1
ATOM 3755 N N . THR B 1 172 ? 5.797 -8.117 0.379 1 95.31 172 THR B N 1
ATOM 3756 C CA . THR B 1 172 ? 6.109 -7.102 1.377 1 95.31 172 THR B CA 1
ATOM 3757 C C . THR B 1 172 ? 4.895 -6.223 1.654 1 95.31 172 THR B C 1
ATOM 3759 O O . THR B 1 172 ? 5 -5.203 2.338 1 95.31 172 THR B O 1
ATOM 3762 N N . GLY B 1 173 ? 3.732 -6.582 1.083 1 93.88 173 GLY B N 1
ATOM 3763 C CA . GLY B 1 173 ? 2.555 -5.746 1.245 1 93.88 173 GLY B CA 1
ATOM 3764 C C . GLY B 1 173 ? 2.738 -4.344 0.689 1 93.88 173 GLY B C 1
ATOM 3765 O O . GLY B 1 173 ? 2.379 -3.361 1.34 1 93.88 173 GLY B O 1
ATOM 3766 N N . ASN B 1 174 ? 3.354 -4.324 -0.492 1 96 174 ASN B N 1
ATOM 3767 C CA . ASN B 1 174 ? 3.725 -3.037 -1.07 1 96 174 ASN B CA 1
ATOM 3768 C C . ASN B 1 174 ? 4.625 -2.24 -0.13 1 96 174 ASN B C 1
ATOM 3770 O O . ASN B 1 174 ? 4.355 -1.069 0.148 1 96 174 ASN B O 1
ATOM 3774 N N . PHE B 1 175 ? 5.559 -2.865 0.437 1 97.38 175 PHE B N 1
ATOM 3775 C CA . PHE B 1 175 ? 6.605 -2.316 1.291 1 97.38 175 PHE B CA 1
ATOM 3776 C C . PHE B 1 175 ? 6.016 -1.787 2.594 1 97.38 175 PHE B C 1
ATOM 3778 O O . PHE B 1 175 ? 6.531 -0.826 3.168 1 97.38 175 PHE B O 1
ATOM 3785 N N . ALA B 1 176 ? 4.969 -2.418 3.045 1 95.56 176 ALA B N 1
ATOM 3786 C CA . ALA B 1 176 ? 4.273 -1.897 4.219 1 95.56 176 ALA B CA 1
ATOM 3787 C C . ALA B 1 176 ? 4.621 -2.703 5.465 1 95.56 176 ALA B C 1
ATOM 3789 O O . ALA B 1 176 ? 4.352 -2.27 6.59 1 95.56 176 ALA B O 1
ATOM 3790 N N . PHE B 1 177 ? 5.148 -3.885 5.309 1 92.19 177 PHE B N 1
ATOM 3791 C CA . PHE B 1 177 ? 5.297 -4.801 6.434 1 92.19 177 PHE B CA 1
ATOM 3792 C C . PHE B 1 177 ? 6.598 -4.535 7.18 1 92.19 177 PHE B C 1
ATOM 3794 O O . PHE B 1 177 ? 7.52 -3.92 6.633 1 92.19 177 PHE B O 1
ATOM 3801 N N . ASP B 1 178 ? 6.699 -5.066 8.352 1 90.38 178 ASP B N 1
ATOM 3802 C CA . ASP B 1 178 ? 7.879 -4.91 9.195 1 90.38 178 ASP B CA 1
ATOM 3803 C C . ASP B 1 178 ? 9.07 -5.664 8.617 1 90.38 178 ASP B C 1
ATOM 3805 O O . ASP B 1 178 ? 10.227 -5.355 8.938 1 90.38 178 ASP B O 1
ATOM 3809 N N . SER B 1 179 ? 8.797 -6.59 7.762 1 91.56 179 SER B N 1
ATOM 3810 C CA . SER B 1 179 ? 9.852 -7.414 7.176 1 91.56 179 SER B CA 1
ATOM 3811 C C . SER B 1 179 ? 10.648 -6.633 6.141 1 91.56 179 SER B C 1
ATOM 3813 O O . SER B 1 179 ? 11.711 -7.082 5.699 1 91.56 179 SER B O 1
ATOM 3815 N N . VAL B 1 180 ? 10.156 -5.473 5.762 1 96.5 180 VAL B N 1
ATOM 3816 C CA . VAL B 1 180 ? 10.844 -4.641 4.777 1 96.5 180 VAL B CA 1
ATOM 3817 C C . VAL B 1 180 ? 12.117 -4.062 5.387 1 96.5 180 VAL B C 1
ATOM 3819 O O . VAL B 1 180 ? 12.078 -3.402 6.426 1 96.5 180 VAL B O 1
ATOM 3822 N N . SER B 1 181 ? 13.234 -4.34 4.777 1 97.19 181 SER B N 1
ATOM 3823 C CA . SER B 1 181 ? 14.539 -3.877 5.234 1 97.19 181 SER B CA 1
ATOM 3824 C C . SER B 1 181 ? 15.141 -2.871 4.258 1 97.19 181 SER B C 1
ATOM 3826 O O . SER B 1 181 ? 14.562 -2.596 3.205 1 97.19 181 SER B O 1
ATOM 3828 N N . ALA B 1 182 ? 16.297 -2.291 4.703 1 98.19 182 ALA B N 1
ATOM 3829 C CA . ALA B 1 182 ? 17.031 -1.426 3.785 1 98.19 182 ALA B CA 1
ATOM 3830 C C . ALA B 1 182 ? 17.391 -2.17 2.504 1 98.19 182 ALA B C 1
ATOM 3832 O O . ALA B 1 182 ? 17.281 -1.621 1.406 1 98.19 182 ALA B O 1
ATOM 3833 N N . GLU B 1 183 ? 17.719 -3.412 2.65 1 97.69 183 GLU B N 1
ATOM 3834 C CA . GLU B 1 183 ? 18.078 -4.25 1.511 1 97.69 183 GLU B CA 1
ATOM 3835 C C . GLU B 1 183 ? 16.891 -4.441 0.569 1 97.69 183 GLU B C 1
ATOM 3837 O O . GLU B 1 183 ? 17.062 -4.496 -0.651 1 97.69 183 GLU B O 1
ATOM 3842 N N . THR B 1 184 ? 15.688 -4.586 1.144 1 98.19 184 THR B N 1
ATOM 3843 C CA . THR B 1 184 ? 14.469 -4.707 0.341 1 98.19 184 THR B CA 1
ATOM 3844 C C . THR B 1 184 ? 14.305 -3.498 -0.573 1 98.19 184 THR B C 1
ATOM 3846 O O . THR B 1 184 ? 14.078 -3.648 -1.776 1 98.19 184 THR B O 1
ATOM 3849 N N . PHE B 1 185 ? 14.5 -2.338 0.018 1 98.69 185 PHE B N 1
ATOM 3850 C CA . PHE B 1 185 ? 14.375 -1.108 -0.755 1 98.69 185 PHE B CA 1
ATOM 3851 C C . PHE B 1 185 ? 15.492 -0.996 -1.784 1 98.69 185 PHE B C 1
ATOM 3853 O O . PHE B 1 185 ? 15.281 -0.485 -2.887 1 98.69 185 PHE B O 1
ATOM 3860 N N . GLU B 1 186 ? 16.703 -1.406 -1.438 1 98.62 186 GLU B N 1
ATOM 3861 C CA . GLU B 1 186 ? 17.812 -1.4 -2.395 1 98.62 186 GLU B CA 1
ATOM 3862 C C . GLU B 1 186 ? 17.5 -2.287 -3.598 1 98.62 186 GLU B C 1
ATOM 3864 O O . GLU B 1 186 ? 17.797 -1.918 -4.738 1 98.62 186 GLU B O 1
ATOM 3869 N N . CYS B 1 187 ? 16.906 -3.443 -3.291 1 98.56 187 CYS B N 1
ATOM 3870 C CA . CYS B 1 187 ? 16.5 -4.328 -4.379 1 98.56 187 CYS B CA 1
ATOM 3871 C C . CYS B 1 187 ? 15.445 -3.66 -5.258 1 98.56 187 CYS B C 1
ATOM 3873 O O . CYS B 1 187 ? 15.547 -3.703 -6.488 1 98.56 187 CYS B O 1
ATOM 3875 N N . ALA B 1 188 ? 14.492 -3.02 -4.609 1 98.75 188 ALA B N 1
ATOM 3876 C CA . ALA B 1 188 ? 13.453 -2.311 -5.359 1 98.75 188 ALA B CA 1
ATOM 3877 C C . ALA B 1 188 ? 14.062 -1.207 -6.223 1 98.75 188 ALA B C 1
ATOM 3879 O O . ALA B 1 188 ? 13.648 -1.007 -7.367 1 98.75 188 ALA B O 1
ATOM 3880 N N . ALA B 1 189 ? 15.047 -0.493 -5.648 1 98.75 189 ALA B N 1
ATOM 3881 C CA . ALA B 1 189 ? 15.734 0.548 -6.402 1 98.75 189 ALA B CA 1
ATOM 3882 C C . ALA B 1 189 ? 16.406 -0.029 -7.645 1 98.75 189 ALA B C 1
ATOM 3884 O O . ALA B 1 189 ? 16.297 0.541 -8.734 1 98.75 189 ALA B O 1
ATOM 3885 N N . ARG B 1 190 ? 17.062 -1.146 -7.445 1 98.69 190 ARG B N 1
ATOM 3886 C CA . ARG B 1 190 ? 17.734 -1.825 -8.555 1 98.69 190 ARG B CA 1
ATOM 3887 C C . ARG B 1 190 ? 16.734 -2.209 -9.641 1 98.69 190 ARG B C 1
ATOM 3889 O O . ARG B 1 190 ? 16.953 -1.912 -10.82 1 98.69 190 ARG B O 1
ATOM 3896 N N . LEU B 1 191 ? 15.625 -2.803 -9.258 1 98.88 191 LEU B N 1
ATOM 3897 C CA . LEU B 1 191 ? 14.617 -3.23 -10.219 1 98.88 191 LEU B CA 1
ATOM 3898 C C . LEU B 1 191 ? 14.008 -2.029 -10.938 1 98.88 191 LEU B C 1
ATOM 3900 O O . LEU B 1 191 ? 13.805 -2.066 -12.148 1 98.88 191 LEU B O 1
ATOM 3904 N N . ARG B 1 192 ? 13.719 -1.002 -10.164 1 98.75 192 ARG B N 1
ATOM 3905 C CA . ARG B 1 192 ? 13.148 0.207 -10.75 1 98.75 192 ARG B CA 1
ATOM 3906 C C . ARG B 1 192 ? 14.117 0.84 -11.742 1 98.75 192 ARG B C 1
ATOM 3908 O O . ARG B 1 192 ? 13.703 1.326 -12.797 1 98.75 192 ARG B O 1
ATOM 3915 N N . ALA B 1 193 ? 15.398 0.853 -11.398 1 98.5 193 ALA B N 1
ATOM 3916 C CA . ALA B 1 193 ? 16.422 1.399 -12.281 1 98.5 193 ALA B CA 1
ATOM 3917 C C . ALA B 1 193 ? 16.469 0.647 -13.602 1 98.5 193 ALA B C 1
ATOM 3919 O O . ALA B 1 193 ? 16.844 1.212 -14.633 1 98.5 193 ALA B O 1
ATOM 3920 N N . HIS B 1 194 ? 16.078 -0.581 -13.578 1 98.62 194 HIS B N 1
ATOM 3921 C CA . HIS B 1 194 ? 16.062 -1.395 -14.789 1 98.62 194 HIS B CA 1
ATOM 3922 C C . HIS B 1 194 ? 14.695 -1.355 -15.461 1 98.62 194 HIS B C 1
ATOM 3924 O O . HIS B 1 194 ? 14.398 -2.178 -16.328 1 98.62 194 HIS B O 1
ATOM 3930 N N . GLY B 1 195 ? 13.797 -0.512 -14.977 1 98.25 195 GLY B N 1
ATOM 3931 C CA . GLY B 1 195 ? 12.594 -0.209 -15.734 1 98.25 195 GLY B CA 1
ATOM 3932 C C . GLY B 1 195 ? 11.344 -0.848 -15.156 1 98.25 195 GLY B C 1
ATOM 3933 O O . GLY B 1 195 ? 10.266 -0.766 -15.742 1 98.25 195 GLY B O 1
ATOM 3934 N N . ALA B 1 196 ? 11.438 -1.481 -13.984 1 98.69 196 ALA B N 1
ATOM 3935 C CA . ALA B 1 196 ? 10.258 -2.105 -13.398 1 98.69 196 ALA B CA 1
ATOM 3936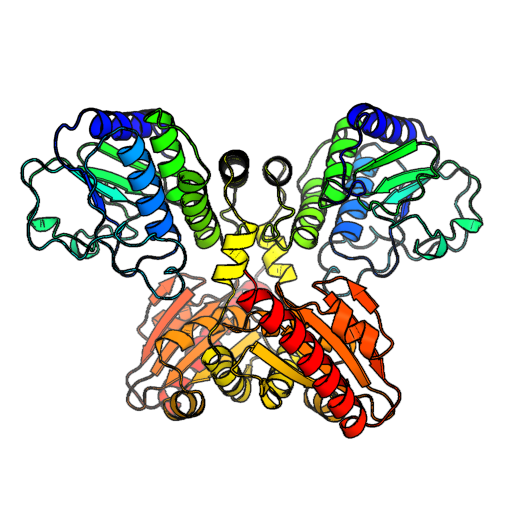 C C . ALA B 1 196 ? 9.102 -1.11 -13.297 1 98.69 196 ALA B C 1
ATOM 3938 O O . ALA B 1 196 ? 9.297 0.031 -12.867 1 98.69 196 ALA B O 1
ATOM 3939 N N . ARG B 1 197 ? 7.926 -1.513 -13.633 1 97.88 197 ARG B N 1
ATOM 3940 C CA . ARG B 1 197 ? 6.766 -0.631 -13.719 1 97.88 197 ARG B CA 1
ATOM 3941 C C . ARG B 1 197 ? 5.906 -0.728 -12.461 1 97.88 197 ARG B C 1
ATOM 3943 O O . ARG B 1 197 ? 4.77 -1.204 -12.516 1 97.88 197 ARG B O 1
ATOM 3950 N N . ILE B 1 198 ? 6.352 -0.122 -11.453 1 97.12 198 ILE B N 1
ATOM 3951 C CA . ILE B 1 198 ? 5.715 -0.27 -10.148 1 97.12 198 ILE B CA 1
ATOM 3952 C C . ILE B 1 198 ? 4.332 0.376 -10.172 1 97.12 198 ILE B C 1
ATOM 3954 O O . ILE B 1 198 ? 3.369 -0.183 -9.641 1 97.12 198 ILE B O 1
ATOM 3958 N N . GLY B 1 199 ? 4.129 1.582 -10.734 1 95.19 199 GLY B N 1
ATOM 3959 C CA . GLY B 1 199 ? 2.82 2.205 -10.836 1 95.19 199 GLY B CA 1
ATOM 3960 C C . GLY B 1 199 ? 1.806 1.348 -11.57 1 95.19 199 GLY B C 1
ATOM 3961 O O . GLY B 1 199 ? 0.682 1.164 -11.094 1 95.19 199 GLY B O 1
ATOM 3962 N N . TRP B 1 200 ? 2.209 0.802 -12.688 1 94.75 200 TRP B N 1
ATOM 3963 C CA . TRP B 1 200 ? 1.348 -0.059 -13.492 1 94.75 200 TRP B CA 1
ATOM 3964 C C . TRP B 1 200 ? 0.967 -1.319 -12.719 1 94.75 200 TRP B C 1
ATOM 3966 O O . TRP B 1 200 ? -0.197 -1.729 -12.727 1 94.75 200 TRP B O 1
ATOM 3976 N N . LEU B 1 201 ? 1.963 -1.966 -12.07 1 97.19 201 LEU B N 1
ATOM 3977 C CA . LEU B 1 201 ? 1.699 -3.154 -11.266 1 97.19 201 LEU B CA 1
ATOM 3978 C C . LEU B 1 201 ? 0.626 -2.877 -10.219 1 97.19 201 LEU B C 1
ATOM 3980 O O . LEU B 1 201 ? -0.33 -3.645 -10.086 1 97.19 201 LEU B O 1
ATOM 3984 N N . ASN B 1 202 ? 0.796 -1.817 -9.516 1 95.62 202 ASN B N 1
ATOM 3985 C CA . ASN B 1 202 ? -0.134 -1.508 -8.43 1 95.62 202 ASN B CA 1
ATOM 3986 C C . ASN B 1 202 ? -1.517 -1.148 -8.969 1 95.62 202 ASN B C 1
ATOM 3988 O O . ASN B 1 202 ? -2.531 -1.484 -8.352 1 95.62 202 ASN B O 1
ATOM 3992 N N . ASP B 1 203 ? -1.564 -0.456 -10.062 1 91.69 203 ASP B N 1
ATOM 3993 C CA . ASP B 1 203 ? -2.848 -0.159 -10.688 1 91.69 203 ASP B CA 1
ATOM 3994 C C . ASP B 1 203 ? -3.58 -1.442 -11.078 1 91.69 203 ASP B C 1
ATOM 3996 O O . ASP B 1 203 ? -4.789 -1.56 -10.867 1 91.69 203 ASP B O 1
ATOM 4000 N N . GLN B 1 204 ? -2.861 -2.406 -11.625 1 93.38 204 GLN B N 1
ATOM 4001 C CA . GLN B 1 204 ? -3.457 -3.68 -12.023 1 93.38 204 GLN B CA 1
ATOM 4002 C C . GLN B 1 204 ? -3.896 -4.48 -10.797 1 93.38 204 GLN B C 1
ATOM 4004 O O . GLN B 1 204 ? -4.996 -5.035 -10.773 1 93.38 204 GLN B O 1
ATOM 4009 N N . MET B 1 205 ? -3.068 -4.469 -9.789 1 93.69 205 MET B N 1
ATOM 4010 C CA . MET B 1 205 ? -3.289 -5.305 -8.609 1 93.69 205 MET B CA 1
ATOM 4011 C C . MET B 1 205 ? -4.449 -4.773 -7.773 1 93.69 205 MET B C 1
ATOM 4013 O O . MET B 1 205 ? -5.059 -5.52 -7.004 1 93.69 205 MET B O 1
ATOM 4017 N N . ARG B 1 206 ? -4.742 -3.529 -7.848 1 91.81 206 ARG B N 1
ATOM 4018 C CA . ARG B 1 206 ? -5.75 -2.906 -6.996 1 91.81 206 ARG B CA 1
ATOM 4019 C C . ARG B 1 206 ? -7.152 -3.123 -7.555 1 91.81 206 ARG B C 1
ATOM 4021 O O . ARG B 1 206 ? -8.148 -2.84 -6.883 1 91.81 206 ARG B O 1
ATOM 4028 N N . GLN B 1 207 ? -7.246 -3.615 -8.727 1 92.75 207 GLN B N 1
ATOM 4029 C CA . GLN B 1 207 ? -8.547 -3.746 -9.375 1 92.75 207 GLN B CA 1
ATOM 4030 C C . GLN B 1 207 ? -9.344 -4.898 -8.781 1 92.75 207 GLN B C 1
ATOM 4032 O O . GLN B 1 207 ? -8.797 -5.965 -8.5 1 92.75 207 GLN B O 1
ATOM 4037 N N . ASN B 1 208 ? -10.578 -4.633 -8.5 1 93.19 208 ASN B N 1
ATOM 4038 C CA . ASN B 1 208 ? -11.516 -5.625 -7.977 1 93.19 208 ASN B CA 1
ATOM 4039 C C . ASN B 1 208 ? -12.742 -5.758 -8.867 1 93.19 208 ASN B C 1
ATOM 4041 O O . ASN B 1 208 ? -13.227 -4.77 -9.422 1 93.19 208 ASN B O 1
ATOM 4045 N N . PRO B 1 209 ? -13.203 -7.012 -9.062 1 93.5 209 PRO B N 1
ATOM 4046 C CA . PRO B 1 209 ? -14.445 -7.16 -9.812 1 93.5 209 PRO B CA 1
ATOM 4047 C C . PRO B 1 209 ? -15.633 -6.488 -9.125 1 93.5 209 PRO B C 1
ATOM 4049 O O . PRO B 1 209 ? -15.562 -6.16 -7.941 1 93.5 209 PRO B O 1
ATOM 4052 N N . GLN B 1 210 ? -16.703 -6.258 -9.906 1 95.5 210 GLN B N 1
ATOM 4053 C CA . GLN B 1 210 ? -17.906 -5.637 -9.359 1 95.5 210 GLN B CA 1
ATOM 4054 C C . GLN B 1 210 ? -18.422 -6.41 -8.156 1 95.5 210 GLN B C 1
ATOM 4056 O O . GLN B 1 210 ? -18.875 -5.812 -7.18 1 95.5 210 GLN B O 1
ATOM 4061 N N . SER B 1 211 ? -18.312 -7.723 -8.203 1 96.06 211 SER B N 1
ATOM 4062 C CA . SER B 1 211 ? -18.828 -8.57 -7.133 1 96.06 211 SER B CA 1
ATOM 4063 C C . SER B 1 211 ? -18.109 -8.297 -5.812 1 96.06 211 SER B C 1
ATOM 4065 O O . SER B 1 211 ? -18.672 -8.516 -4.738 1 96.06 211 SER B O 1
ATOM 4067 N N . TYR B 1 212 ? -16.906 -7.852 -5.875 1 95.06 212 TYR B N 1
ATOM 4068 C CA . TYR B 1 212 ? -16.172 -7.488 -4.676 1 95.06 212 TYR B CA 1
ATOM 4069 C C . TYR B 1 212 ? -16.906 -6.426 -3.873 1 95.06 212 TYR B C 1
ATOM 4071 O O . TYR B 1 212 ? -17.062 -6.559 -2.658 1 95.06 212 TYR B O 1
ATOM 4079 N N . TYR B 1 213 ? -17.359 -5.363 -4.48 1 96.81 213 TYR B N 1
ATOM 4080 C CA . TYR B 1 213 ? -18.031 -4.234 -3.832 1 96.81 213 TYR B CA 1
ATOM 4081 C C . TYR B 1 213 ? -19.422 -4.621 -3.352 1 96.81 213 TYR B C 1
ATOM 4083 O O . TYR B 1 213 ? -19.844 -4.211 -2.27 1 96.81 213 TYR B O 1
ATOM 4091 N N . LEU B 1 214 ? -20.047 -5.41 -4.184 1 97.38 214 LEU B N 1
ATOM 4092 C CA . LEU B 1 214 ? -21.391 -5.855 -3.805 1 97.38 214 LEU B CA 1
ATOM 4093 C C . LEU B 1 214 ? -21.328 -6.773 -2.588 1 97.38 214 LEU B C 1
ATOM 4095 O O . LEU B 1 214 ? -22.156 -6.66 -1.68 1 97.38 214 LEU B O 1
ATOM 4099 N N . LEU B 1 215 ? -20.359 -7.645 -2.584 1 97.69 215 LEU B N 1
ATOM 4100 C CA . LEU B 1 215 ? -20.188 -8.516 -1.424 1 97.69 215 LEU B CA 1
ATOM 4101 C C . LEU B 1 215 ? -19.75 -7.715 -0.203 1 97.69 215 LEU B C 1
ATOM 4103 O O . LEU B 1 215 ? -20.172 -8 0.919 1 97.69 215 LEU B O 1
ATOM 4107 N N . LEU B 1 216 ? -18.859 -6.766 -0.427 1 97.31 216 LEU B N 1
ATOM 4108 C CA . LEU B 1 216 ? -18.422 -5.914 0.679 1 97.31 216 LEU B CA 1
ATOM 4109 C C . LEU B 1 216 ? -19.625 -5.234 1.339 1 97.31 216 LEU B C 1
ATOM 4111 O O . LEU B 1 216 ? -19.688 -5.125 2.566 1 97.31 216 LEU B O 1
ATOM 4115 N N . ARG B 1 217 ? -20.547 -4.793 0.559 1 97.31 217 ARG B N 1
ATOM 4116 C CA . ARG B 1 217 ? -21.781 -4.203 1.087 1 97.31 217 ARG B CA 1
ATOM 4117 C C . ARG B 1 217 ? -22.484 -5.168 2.025 1 97.31 217 ARG B C 1
ATOM 4119 O O . ARG B 1 217 ? -22.891 -4.789 3.127 1 97.31 217 ARG B O 1
ATOM 4126 N N . GLU B 1 218 ? -22.609 -6.418 1.582 1 97.69 218 GLU B N 1
ATOM 4127 C CA . GLU B 1 218 ? -23.25 -7.449 2.398 1 97.69 218 GLU B CA 1
ATOM 4128 C C . GLU B 1 218 ? -22.469 -7.695 3.686 1 97.69 218 GLU B C 1
ATOM 4130 O O . GLU B 1 218 ? -23.062 -7.781 4.766 1 97.69 218 GLU B O 1
ATOM 4135 N N . VAL B 1 219 ? -21.172 -7.797 3.572 1 97.88 219 VAL B N 1
ATOM 4136 C CA . VAL B 1 219 ? -20.266 -8.07 4.688 1 97.88 219 VAL B CA 1
ATOM 4137 C C . VAL B 1 219 ? -20.391 -6.965 5.734 1 97.88 219 VAL B C 1
ATOM 4139 O O . VAL B 1 219 ? -20.562 -7.246 6.922 1 97.88 219 VAL B O 1
ATOM 4142 N N . LEU B 1 220 ? -20.391 -5.746 5.297 1 97.69 220 LEU B N 1
ATOM 4143 C CA . LEU B 1 220 ? -20.484 -4.605 6.203 1 97.69 220 LEU B CA 1
ATOM 4144 C C . LEU B 1 220 ? -21.859 -4.52 6.836 1 97.69 220 LEU B C 1
ATOM 4146 O O . LEU B 1 220 ? -22.016 -3.986 7.938 1 97.69 220 LEU B O 1
ATOM 4150 N N . GLY B 1 221 ? -22.844 -5.031 6.133 1 97.25 221 GLY B N 1
ATOM 4151 C CA . GLY B 1 221 ? -24.188 -5.086 6.68 1 97.25 221 GLY B CA 1
ATOM 4152 C C . GLY B 1 221 ? -24.297 -5.965 7.91 1 97.25 221 GLY B C 1
ATOM 4153 O O . GLY B 1 221 ? -25.219 -5.805 8.711 1 97.25 221 GLY B O 1
ATOM 4154 N N . LYS B 1 222 ? -23.375 -6.883 8.055 1 97.56 222 LYS B N 1
ATOM 4155 C CA . LYS B 1 222 ? -23.375 -7.816 9.18 1 97.56 222 LYS B CA 1
ATOM 4156 C C . LYS B 1 222 ? -22.281 -7.469 10.188 1 97.56 222 LYS B C 1
ATOM 4158 O O . LYS B 1 222 ? -22.078 -8.195 11.164 1 97.56 222 LYS B O 1
ATOM 4163 N N . LEU B 1 223 ? -21.688 -6.363 10.008 1 97.69 223 LEU B N 1
ATOM 4164 C CA . LEU B 1 223 ? -20.531 -5.969 10.789 1 97.69 223 LEU B CA 1
ATOM 4165 C C . LEU B 1 223 ? -20.922 -5.656 12.227 1 97.69 223 LEU B C 1
ATOM 4167 O O . LEU B 1 223 ? -21.922 -4.984 12.469 1 97.69 223 LEU B O 1
ATOM 4171 N N . GLU B 1 224 ? -20.125 -6.18 13.18 1 97.75 224 GLU B N 1
ATOM 4172 C CA . GLU B 1 224 ? -20.312 -5.906 14.602 1 97.75 224 GLU B CA 1
ATOM 4173 C C . GLU B 1 224 ? -19 -5.484 15.258 1 97.75 224 GLU B C 1
ATOM 4175 O O . GLU B 1 224 ? -17.938 -6.055 14.969 1 97.75 224 GLU B O 1
ATOM 4180 N N . PHE B 1 225 ? -19.141 -4.461 16.016 1 97.81 225 PHE B N 1
ATOM 4181 C CA . PHE B 1 225 ? -18.047 -4.074 16.906 1 97.81 225 PHE B CA 1
ATOM 4182 C C . PHE B 1 225 ? -18.328 -4.531 18.328 1 97.81 225 PHE B C 1
ATOM 4184 O O . PHE B 1 225 ? -19.297 -4.098 18.938 1 97.81 225 PHE B O 1
ATOM 4191 N N . LEU B 1 226 ? -17.438 -5.395 18.797 1 97.94 226 LEU B N 1
ATOM 4192 C CA . LEU B 1 226 ? -17.688 -6.039 20.078 1 97.94 226 LEU B CA 1
ATOM 4193 C C . LEU B 1 226 ? -16.562 -5.73 21.062 1 97.94 226 LEU B C 1
ATOM 4195 O O . LEU B 1 226 ? -15.484 -5.301 20.672 1 97.94 226 LEU B O 1
ATOM 4199 N N . HIS B 1 227 ? -16.906 -5.914 22.406 1 97.69 227 HIS B N 1
ATOM 4200 C CA . HIS B 1 227 ? -15.938 -5.754 23.484 1 97.69 227 HIS B CA 1
ATOM 4201 C C . HIS B 1 227 ? -15.297 -4.371 23.453 1 97.69 227 HIS B C 1
ATOM 4203 O O . HIS B 1 227 ? -14.07 -4.25 23.469 1 97.69 227 HIS B O 1
ATOM 4209 N N . GLY B 1 228 ? -16.125 -3.373 23.359 1 95.75 228 GLY B N 1
ATOM 4210 C CA . GLY B 1 228 ? -15.656 -1.997 23.344 1 95.75 228 GLY B CA 1
ATOM 4211 C C . GLY B 1 228 ? -14.883 -1.635 22.094 1 95.75 228 GLY B C 1
ATOM 4212 O O . GLY B 1 228 ? -14.016 -0.76 22.125 1 95.75 228 GLY B O 1
ATOM 4213 N N . GLY B 1 229 ? -15.086 -2.404 21.016 1 96.38 229 GLY B N 1
ATOM 4214 C CA . GLY B 1 229 ? -14.414 -2.115 19.75 1 96.38 229 GLY B CA 1
ATOM 4215 C C . GLY B 1 229 ? -13.133 -2.908 19.562 1 96.38 229 GLY B C 1
ATOM 4216 O O . GLY B 1 229 ? -12.492 -2.822 18.516 1 96.38 229 GLY B O 1
ATOM 4217 N N . ARG B 1 230 ? -12.797 -3.74 20.516 1 97.31 230 ARG B N 1
ATOM 4218 C CA . ARG B 1 230 ? -11.562 -4.52 20.469 1 97.31 230 ARG B CA 1
ATOM 4219 C C . ARG B 1 230 ? -11.695 -5.676 19.484 1 97.31 230 ARG B C 1
ATOM 4221 O O . ARG B 1 230 ? -10.688 -6.223 19.016 1 97.31 230 ARG B O 1
ATOM 4228 N N . VAL B 1 231 ? -12.922 -6.047 19.266 1 98.31 231 VAL B N 1
ATOM 4229 C CA . VAL B 1 231 ? -13.211 -7.145 18.359 1 98.31 231 VAL B CA 1
ATOM 4230 C C . VAL B 1 231 ? -14.172 -6.672 17.266 1 98.31 231 VAL B C 1
ATOM 4232 O O . VAL B 1 231 ? -15.188 -6.043 17.562 1 98.31 231 VAL B O 1
ATOM 4235 N N . VAL B 1 232 ? -13.797 -6.852 16.031 1 98.12 232 VAL B N 1
ATOM 4236 C CA . VAL B 1 232 ? -14.664 -6.605 14.891 1 98.12 232 VAL B CA 1
ATOM 4237 C C . VAL B 1 232 ? -14.992 -7.926 14.195 1 98.12 232 VAL B C 1
ATOM 4239 O O . VAL B 1 232 ? -14.094 -8.719 13.906 1 98.12 232 VAL B O 1
ATOM 4242 N N . GLN B 1 233 ? -16.219 -8.18 14 1 97.88 233 GLN B N 1
ATOM 4243 C CA . GLN B 1 233 ? -16.609 -9.477 13.453 1 97.88 233 GLN B CA 1
ATOM 4244 C C . GLN B 1 233 ? -17.703 -9.328 12.406 1 97.88 233 GLN B C 1
ATOM 4246 O O . GLN B 1 233 ? -18.5 -8.391 12.461 1 97.88 233 GLN B O 1
ATOM 4251 N N . THR B 1 234 ? -17.672 -10.195 11.43 1 97.88 234 THR B N 1
ATOM 4252 C CA . THR B 1 234 ? -18.734 -10.281 10.43 1 97.88 234 THR B CA 1
ATOM 4253 C C . THR B 1 234 ? -18.891 -11.711 9.93 1 97.88 234 THR B C 1
ATOM 4255 O O . THR B 1 234 ? -18.25 -12.633 10.445 1 97.88 234 THR B O 1
ATOM 4258 N N . ARG B 1 235 ? -19.922 -11.922 9.086 1 97.81 235 ARG B N 1
ATOM 4259 C CA . ARG B 1 235 ? -20.234 -13.242 8.555 1 97.81 235 ARG B CA 1
ATOM 4260 C C . ARG B 1 235 ? -20.703 -13.156 7.105 1 97.81 235 ARG B C 1
ATOM 4262 O O . ARG B 1 235 ? -21.266 -12.148 6.691 1 97.81 235 ARG B O 1
ATOM 4269 N N . VAL B 1 236 ? -20.391 -14.148 6.391 1 98.44 236 VAL B N 1
ATOM 4270 C CA . VAL B 1 236 ? -20.875 -14.312 5.027 1 98.44 236 VAL B CA 1
ATOM 4271 C C . VAL B 1 236 ? -21.547 -15.672 4.879 1 98.44 236 VAL B C 1
ATOM 4273 O O . VAL B 1 236 ? -21.047 -16.672 5.398 1 98.44 236 VAL B O 1
ATOM 4276 N N . ASP B 1 237 ? -22.688 -15.75 4.328 1 98.31 237 ASP B N 1
ATOM 4277 C CA . ASP B 1 237 ? -23.359 -17 4.012 1 98.31 237 ASP B CA 1
ATOM 4278 C C . ASP B 1 237 ? -23.656 -17.109 2.52 1 98.31 237 ASP B C 1
ATOM 4280 O O . ASP B 1 237 ? -23.328 -16.203 1.75 1 98.31 237 ASP B O 1
ATOM 4284 N N . GLU B 1 238 ? -24.219 -18.188 2.221 1 97.81 238 GLU B N 1
ATOM 4285 C CA . GLU B 1 238 ? -24.469 -18.484 0.812 1 97.81 238 GLU B CA 1
ATOM 4286 C C . GLU B 1 238 ? -25.422 -17.484 0.189 1 97.81 238 GLU B C 1
ATOM 4288 O O . GLU B 1 238 ? -25.297 -17.141 -0.987 1 97.81 238 GLU B O 1
ATOM 4293 N N . GLU B 1 239 ? -26.406 -17.062 0.909 1 98.06 239 GLU B N 1
ATOM 4294 C CA . GLU B 1 239 ? -27.375 -16.094 0.392 1 98.06 239 GLU B CA 1
ATOM 4295 C C . GLU B 1 239 ? -26.719 -14.773 0.039 1 98.06 239 GLU B C 1
ATOM 4297 O O . GLU B 1 239 ? -27.031 -14.164 -0.983 1 98.06 239 GLU B O 1
ATOM 4302 N N . MET B 1 240 ? -25.875 -14.336 0.877 1 97.94 240 MET B N 1
ATOM 4303 C CA . MET B 1 240 ? -25.125 -13.102 0.625 1 97.94 240 MET B CA 1
ATOM 4304 C C . MET B 1 240 ? -24.297 -13.219 -0.651 1 97.94 240 MET B C 1
ATOM 4306 O O . MET B 1 240 ? -24.25 -12.273 -1.446 1 97.94 240 MET B O 1
ATOM 4310 N N . LEU B 1 241 ? -23.609 -14.383 -0.859 1 98 241 LEU B N 1
ATOM 4311 C CA . LEU B 1 241 ? -22.812 -14.617 -2.064 1 98 241 LEU B CA 1
ATOM 4312 C C . LEU B 1 241 ? -23.688 -14.562 -3.309 1 98 241 LEU B C 1
ATOM 4314 O O . LEU B 1 241 ? -23.312 -13.953 -4.312 1 98 241 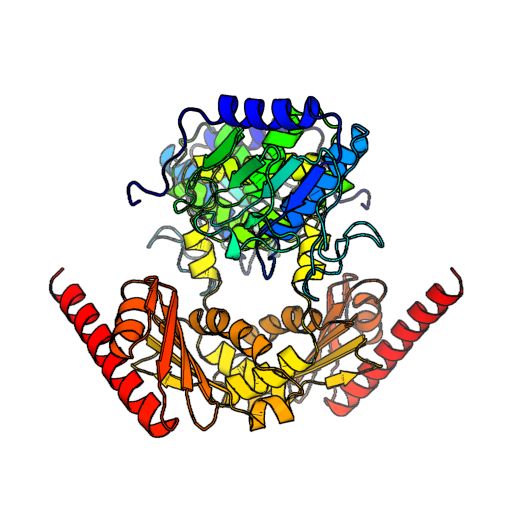LEU B O 1
ATOM 4318 N N . ALA B 1 242 ? -24.828 -15.156 -3.16 1 97.94 242 ALA B N 1
ATOM 4319 C CA . ALA B 1 242 ? -25.75 -15.172 -4.285 1 97.94 242 ALA B CA 1
ATOM 4320 C C . ALA B 1 242 ? -26.203 -13.766 -4.645 1 97.94 242 ALA B C 1
ATOM 4322 O O . ALA B 1 242 ? -26.234 -13.391 -5.82 1 97.94 242 ALA B O 1
ATOM 4323 N N . ARG B 1 243 ? -26.531 -12.977 -3.676 1 97.06 243 ARG B N 1
ATOM 4324 C CA . ARG B 1 243 ? -26.969 -11.609 -3.902 1 97.06 243 ARG B CA 1
ATOM 4325 C C . ARG B 1 243 ? -25.875 -10.766 -4.523 1 97.06 243 ARG B C 1
ATOM 4327 O O . ARG B 1 243 ? -26.141 -9.883 -5.336 1 97.06 243 ARG B O 1
ATOM 4334 N N . ALA B 1 244 ? -24.688 -11.086 -4.203 1 96.81 244 ALA B N 1
ATOM 4335 C CA . ALA B 1 244 ? -23.547 -10.281 -4.652 1 96.81 244 ALA B CA 1
ATOM 4336 C C . ALA B 1 244 ? -22.969 -10.836 -5.945 1 96.81 244 ALA B C 1
ATOM 4338 O O . ALA B 1 244 ? -22.156 -10.172 -6.598 1 96.81 244 ALA B O 1
ATOM 4339 N N . GLY B 1 245 ? -23.344 -12.031 -6.336 1 96.94 245 GLY B N 1
ATOM 4340 C CA . GLY B 1 245 ? -22.688 -12.695 -7.449 1 96.94 245 GLY B CA 1
ATOM 4341 C C . GLY B 1 245 ? -21.219 -13.016 -7.176 1 96.94 245 GLY B C 1
ATOM 4342 O O . GLY B 1 245 ? -20.375 -12.875 -8.062 1 96.94 245 GLY B O 1
ATOM 4343 N N . ALA B 1 246 ? -20.953 -13.398 -5.961 1 96.12 246 ALA B N 1
ATOM 4344 C CA . ALA B 1 246 ? -19.578 -13.633 -5.527 1 96.12 246 ALA B CA 1
ATOM 4345 C C . ALA B 1 246 ? -19.359 -15.094 -5.156 1 96.12 246 ALA B C 1
ATOM 4347 O O . ALA B 1 246 ? -20.297 -15.891 -5.176 1 96.12 246 ALA B O 1
ATOM 4348 N N . THR B 1 247 ? -18.078 -15.461 -4.969 1 94 247 THR B N 1
ATOM 4349 C CA . THR B 1 247 ? -17.703 -16.812 -4.578 1 94 247 THR B CA 1
ATOM 4350 C C . THR B 1 247 ? -17.047 -16.812 -3.203 1 94 247 THR B C 1
ATOM 4352 O O . THR B 1 247 ? -16.672 -15.758 -2.684 1 94 247 THR B O 1
ATOM 4355 N N . TRP B 1 248 ? -16.891 -18.016 -2.629 1 94.12 248 TRP B N 1
ATOM 4356 C CA . TRP B 1 248 ? -16.281 -18.172 -1.31 1 94.12 248 TRP B CA 1
ATOM 4357 C C . TRP B 1 248 ? -14.836 -17.688 -1.318 1 94.12 248 TRP B C 1
ATOM 4359 O O . TRP B 1 248 ? -14.336 -17.203 -0.302 1 94.12 248 TRP B O 1
ATOM 4369 N N . GLU B 1 249 ? -14.195 -17.719 -2.414 1 87.5 249 GLU B N 1
ATOM 4370 C CA . GLU B 1 249 ? -12.797 -17.312 -2.541 1 87.5 249 GLU B CA 1
ATOM 4371 C C . GLU B 1 249 ? -12.641 -15.812 -2.312 1 87.5 249 GLU B C 1
ATOM 4373 O O . GLU B 1 249 ? -11.602 -15.359 -1.834 1 87.5 249 GLU B O 1
ATOM 4378 N N . GLN B 1 250 ? -13.641 -15.078 -2.543 1 89 250 GLN B N 1
ATOM 4379 C CA . GLN B 1 250 ? -13.578 -13.625 -2.459 1 89 250 GLN B CA 1
ATOM 4380 C C . GLN B 1 250 ? -13.773 -13.148 -1.021 1 89 250 GLN B C 1
ATOM 4382 O O . GLN B 1 250 ? -13.461 -12 -0.696 1 89 250 GLN B O 1
ATOM 4387 N N . VAL B 1 251 ? -14.203 -14.031 -0.195 1 92.25 251 VAL B N 1
ATOM 4388 C CA . VAL B 1 251 ? -14.578 -13.656 1.165 1 92.25 251 VAL B CA 1
ATOM 4389 C C . VAL B 1 251 ? -13.32 -13.32 1.972 1 92.25 251 VAL B C 1
ATOM 4391 O O . VAL B 1 251 ? -13.344 -12.414 2.811 1 92.25 251 VAL B O 1
ATOM 4394 N N . GLU B 1 252 ? -12.234 -13.953 1.696 1 86.75 252 GLU B N 1
ATOM 4395 C CA . GLU B 1 252 ? -11.008 -13.805 2.475 1 86.75 252 GLU B CA 1
ATOM 4396 C C . GLU B 1 252 ? -10.398 -12.414 2.285 1 86.75 252 GLU B C 1
ATOM 4398 O O . GLU B 1 252 ? -9.586 -11.977 3.098 1 86.75 252 GLU B O 1
ATOM 4403 N N . ASN B 1 253 ? -10.836 -11.688 1.354 1 85.31 253 ASN B N 1
ATOM 4404 C CA . ASN B 1 253 ? -10.227 -10.422 0.963 1 85.31 253 ASN B CA 1
ATOM 4405 C C . ASN B 1 253 ? -10.531 -9.312 1.967 1 85.31 253 ASN B C 1
ATOM 4407 O O . ASN B 1 253 ? -9.875 -8.273 1.972 1 85.31 253 ASN B O 1
ATOM 4411 N N . TYR B 1 254 ? -11.469 -9.594 2.918 1 94.25 254 TYR B N 1
ATOM 4412 C CA . TYR B 1 254 ? -11.992 -8.469 3.68 1 94.25 254 TYR B CA 1
ATOM 4413 C C . TYR B 1 254 ? -11.43 -8.461 5.098 1 94.25 254 TYR B C 1
ATOM 4415 O O . TYR B 1 254 ? -11.523 -7.453 5.805 1 94.25 254 TYR B O 1
ATOM 4423 N N . VAL B 1 255 ? -10.891 -9.547 5.555 1 92.25 255 VAL B N 1
ATOM 4424 C CA . VAL B 1 255 ? -10.562 -9.703 6.969 1 92.25 255 VAL B CA 1
ATOM 4425 C C . VAL B 1 255 ? -9.508 -8.672 7.371 1 92.25 255 VAL B C 1
ATOM 4427 O O . VAL B 1 255 ? -9.594 -8.078 8.453 1 92.25 255 VAL B O 1
ATOM 4430 N N . SER B 1 256 ? -8.586 -8.484 6.512 1 88.06 256 SER B N 1
ATOM 4431 C CA . SER B 1 256 ? -7.539 -7.52 6.82 1 88.06 256 SER B CA 1
ATOM 4432 C C . SER B 1 256 ? -8.094 -6.105 6.918 1 88.06 256 SER B C 1
ATOM 4434 O O . SER B 1 256 ? -7.664 -5.316 7.762 1 88.06 256 SER B O 1
ATOM 4436 N N . MET B 1 257 ? -8.961 -5.797 6.051 1 92 257 MET B N 1
ATOM 4437 C CA . MET B 1 257 ? -9.617 -4.492 6.102 1 92 257 MET B CA 1
ATOM 4438 C C . MET B 1 257 ? -10.328 -4.293 7.438 1 92 257 MET B C 1
ATOM 4440 O O . MET B 1 257 ? -10.242 -3.221 8.039 1 92 257 MET B O 1
ATOM 4444 N N . LEU B 1 258 ? -10.945 -5.309 7.957 1 94.81 258 LEU B N 1
ATOM 4445 C CA . LEU B 1 258 ? -11.688 -5.223 9.211 1 94.81 258 LEU B CA 1
ATOM 4446 C C . LEU B 1 258 ? -10.734 -5.059 10.391 1 94.81 258 LEU B C 1
ATOM 4448 O O . LEU B 1 258 ? -11.039 -4.332 11.344 1 94.81 258 LEU B O 1
ATOM 4452 N N . ARG B 1 259 ? -9.68 -5.703 10.273 1 93.19 259 ARG B N 1
ATOM 4453 C CA . ARG B 1 259 ? -8.68 -5.613 11.328 1 93.19 259 ARG B CA 1
ATOM 4454 C C . ARG B 1 259 ? -8.172 -4.184 11.477 1 93.19 259 ARG B C 1
ATOM 4456 O O . ARG B 1 259 ? -7.672 -3.803 12.539 1 93.19 259 ARG B O 1
ATOM 4463 N N . ASN B 1 260 ? -8.359 -3.365 10.469 1 94.06 260 ASN B N 1
ATOM 4464 C CA . ASN B 1 260 ? -7.844 -2 10.461 1 94.06 260 ASN B CA 1
ATOM 4465 C C . ASN B 1 260 ? -8.766 -1.045 11.203 1 94.06 260 ASN B C 1
ATOM 4467 O O . ASN B 1 260 ? -8.461 0.139 11.352 1 94.06 260 ASN B O 1
ATOM 4471 N N . ALA B 1 261 ? -9.867 -1.546 11.75 1 95.56 261 ALA B N 1
ATOM 4472 C CA . ALA B 1 261 ? -10.711 -0.7 12.586 1 95.56 261 ALA B CA 1
ATOM 4473 C C . ALA B 1 261 ? -9.953 -0.201 13.805 1 95.56 261 ALA B C 1
ATOM 4475 O O . ALA B 1 261 ? -9.266 -0.976 14.477 1 95.56 261 ALA B O 1
ATOM 4476 N N . GLU B 1 262 ? -10.078 1.102 14.016 1 94.19 262 GLU B N 1
ATOM 4477 C CA . GLU B 1 262 ? -9.391 1.704 15.156 1 94.19 262 GLU B CA 1
ATOM 4478 C C . GLU B 1 262 ? -9.766 0.998 16.453 1 94.19 262 GLU B C 1
ATOM 4480 O O . GLU B 1 262 ? -10.945 0.792 16.734 1 94.19 262 GLU B O 1
ATOM 4485 N N . GLY B 1 263 ? -8.789 0.619 17.188 1 93.12 263 GLY B N 1
ATOM 4486 C CA . GLY B 1 263 ? -9 -0.018 18.484 1 93.12 263 GLY B CA 1
ATOM 4487 C C . GLY B 1 263 ? -9.133 -1.526 18.391 1 93.12 263 GLY B C 1
ATOM 4488 O O . GLY B 1 263 ? -9.031 -2.229 19.391 1 93.12 263 GLY B O 1
ATOM 4489 N N . ALA B 1 264 ? -9.359 -2.035 17.219 1 96.19 264 ALA B N 1
ATOM 4490 C CA . ALA B 1 264 ? -9.562 -3.473 17.047 1 96.19 264 ALA B CA 1
ATOM 4491 C C . ALA B 1 264 ? -8.266 -4.242 17.312 1 96.19 264 ALA B C 1
ATOM 4493 O O . ALA B 1 264 ? -7.203 -3.85 16.828 1 96.19 264 ALA B O 1
ATOM 4494 N N . GLN B 1 265 ? -8.391 -5.266 18.062 1 96.62 265 GLN B N 1
ATOM 4495 C CA . GLN B 1 265 ? -7.273 -6.164 18.344 1 96.62 265 GLN B CA 1
ATOM 4496 C C . GLN B 1 265 ? -7.488 -7.523 17.672 1 96.62 265 GLN B C 1
ATOM 4498 O O . GLN B 1 265 ? -6.547 -8.312 17.547 1 96.62 265 GLN B O 1
ATOM 4503 N N . LEU B 1 266 ? -8.719 -7.719 17.266 1 97.94 266 LEU B N 1
ATOM 4504 C CA . LEU B 1 266 ? -9.094 -8.969 16.594 1 97.94 266 LEU B CA 1
ATOM 4505 C C . LEU B 1 266 ? -10.172 -8.727 15.547 1 97.94 266 LEU B C 1
ATOM 4507 O O . LEU B 1 266 ? -11.164 -8.047 15.812 1 97.94 266 LEU B O 1
ATOM 4511 N N . ALA B 1 267 ? -9.922 -9.234 14.383 1 98.19 267 ALA B N 1
ATOM 4512 C CA . ALA B 1 267 ? -10.938 -9.297 13.336 1 98.19 267 ALA B CA 1
ATOM 4513 C C . ALA B 1 267 ? -11.328 -10.742 13.039 1 98.19 267 ALA B C 1
ATOM 4515 O O . ALA B 1 267 ? -10.477 -11.625 12.992 1 98.19 267 ALA B O 1
ATOM 4516 N N . VAL B 1 268 ? -12.609 -10.961 12.891 1 98.38 268 VAL B N 1
ATOM 4517 C CA . VAL B 1 268 ? -13.125 -12.305 12.633 1 98.38 268 VAL B CA 1
ATOM 4518 C C . VAL B 1 268 ? -14.023 -12.281 11.398 1 98.38 268 VAL B C 1
ATOM 4520 O O . VAL B 1 268 ? -14.969 -11.5 11.32 1 98.38 268 VAL B O 1
ATOM 4523 N N . MET B 1 269 ? -13.727 -13.07 10.484 1 98.31 269 MET B N 1
ATOM 4524 C CA . MET B 1 269 ? -14.594 -13.359 9.344 1 98.31 269 MET B CA 1
ATOM 4525 C C . MET B 1 269 ? -15.133 -14.781 9.414 1 98.31 269 MET B C 1
ATOM 4527 O O . MET B 1 269 ? -14.359 -15.742 9.406 1 98.31 269 MET B O 1
ATOM 4531 N N . ALA B 1 270 ? -16.422 -14.922 9.508 1 98.44 270 ALA B N 1
ATOM 4532 C CA . ALA B 1 270 ? -17.062 -16.234 9.539 1 98.44 270 ALA B CA 1
ATOM 4533 C C . ALA B 1 270 ? -17.641 -16.594 8.18 1 98.44 270 ALA B C 1
ATOM 4535 O O . ALA B 1 270 ? -18.484 -15.859 7.645 1 98.44 270 ALA B O 1
ATOM 4536 N N . LYS B 1 271 ? -17.172 -17.594 7.602 1 98.44 271 LYS B N 1
ATOM 4537 C CA . LYS B 1 271 ? -17.812 -18.203 6.445 1 98.44 271 LYS B CA 1
ATOM 4538 C C . LYS B 1 271 ? -18.812 -19.281 6.875 1 98.44 271 LYS B C 1
ATOM 4540 O O . LYS B 1 271 ? -18.422 -20.344 7.359 1 98.44 271 LYS B O 1
ATOM 4545 N N . ASP B 1 272 ? -20.078 -18.969 6.73 1 98.56 272 ASP B N 1
ATOM 4546 C CA . ASP B 1 272 ? -21.172 -19.828 7.16 1 98.56 272 ASP B CA 1
ATOM 4547 C C . ASP B 1 272 ? -21.672 -20.688 6.008 1 98.56 272 ASP B C 1
ATOM 4549 O O . ASP B 1 272 ? -22.516 -20.266 5.215 1 98.56 272 ASP B O 1
ATOM 4553 N N . TYR B 1 273 ? -21.281 -21.953 6.035 1 97.75 273 TYR B N 1
ATOM 4554 C CA . TYR B 1 273 ? -21.641 -22.891 4.98 1 97.75 273 TYR B CA 1
ATOM 4555 C C . TYR B 1 273 ? -22.969 -23.578 5.289 1 97.75 273 TYR B C 1
ATOM 4557 O O . TYR B 1 273 ? -23.469 -24.375 4.488 1 97.75 273 TYR B O 1
ATOM 4565 N N . GLY B 1 274 ? -23.547 -23.281 6.355 1 96.62 274 GLY B N 1
ATOM 4566 C CA . GLY B 1 274 ? -24.781 -23.938 6.789 1 96.62 274 GLY B CA 1
ATOM 4567 C C . GLY B 1 274 ? -24.516 -25.125 7.707 1 96.62 274 GLY B C 1
ATOM 4568 O O . GLY B 1 274 ? -24.953 -25.125 8.859 1 96.62 274 GLY B O 1
ATOM 4569 N N . ASP B 1 275 ? -23.641 -26.094 7.285 1 96.38 275 ASP B N 1
ATOM 4570 C CA . ASP B 1 275 ? -23.359 -27.297 8.055 1 96.38 275 ASP B CA 1
ATOM 4571 C C . ASP B 1 275 ? -22.031 -27.156 8.805 1 96.38 275 ASP B C 1
ATOM 4573 O O . ASP B 1 275 ? -21.703 -28 9.648 1 96.38 275 ASP B O 1
ATOM 4577 N N . ARG B 1 276 ? -21.359 -26.219 8.492 1 98.12 276 ARG B N 1
ATOM 4578 C CA . ARG B 1 276 ? -20.094 -25.891 9.156 1 98.12 276 ARG B CA 1
ATOM 4579 C C . ARG B 1 276 ? -19.766 -24.406 9.023 1 98.12 276 ARG B C 1
ATOM 4581 O O . ARG B 1 276 ? -20.328 -23.719 8.164 1 98.12 276 ARG B O 1
ATOM 4588 N N . VAL B 1 277 ? -18.922 -23.938 9.922 1 98.56 277 VAL B N 1
ATOM 4589 C CA . VAL B 1 277 ? -18.469 -22.547 9.898 1 98.56 277 VAL B CA 1
ATOM 4590 C C . VAL B 1 277 ? -16.953 -22.5 9.906 1 98.56 277 VAL B C 1
ATOM 4592 O O . VAL B 1 277 ? -16.297 -23.172 10.719 1 98.56 277 VAL B O 1
ATOM 4595 N N . LYS B 1 278 ? -16.375 -21.797 8.969 1 98.44 278 LYS B N 1
ATOM 4596 C CA . LYS B 1 278 ? -14.938 -21.531 8.969 1 98.44 278 LYS B CA 1
ATOM 4597 C C . LYS B 1 278 ? -14.648 -20.109 9.445 1 98.44 278 LYS B C 1
ATOM 4599 O O . LYS B 1 278 ? -15.188 -19.141 8.898 1 98.44 278 LYS B O 1
ATOM 4604 N N . PHE B 1 279 ? -13.844 -19.984 10.492 1 98.5 279 PHE B N 1
ATOM 4605 C CA . PHE B 1 279 ? -13.438 -18.688 11.023 1 98.5 279 PHE B CA 1
ATOM 4606 C C . PHE B 1 279 ? -12.055 -18.312 10.508 1 98.5 279 PHE B C 1
ATOM 4608 O O . PHE B 1 279 ? -11.125 -19.125 10.562 1 98.5 279 PHE B O 1
ATOM 4615 N N . SER B 1 280 ? -11.906 -17.172 9.953 1 97.94 280 SER B N 1
ATOM 4616 C CA . SER B 1 280 ? -10.625 -16.531 9.664 1 97.94 280 SER B CA 1
ATOM 4617 C C . SER B 1 280 ? -10.336 -15.414 10.656 1 97.94 280 SER B C 1
ATOM 4619 O O . SER B 1 280 ? -11.133 -14.477 10.789 1 97.94 280 SER B O 1
ATOM 4621 N N . LEU B 1 281 ? -9.227 -15.539 11.328 1 97.81 281 LEU B N 1
ATOM 4622 C CA . LEU B 1 281 ? -8.898 -14.617 12.414 1 97.81 281 LEU B CA 1
ATOM 4623 C C . LEU B 1 281 ? -7.629 -13.836 12.109 1 97.81 281 LEU B C 1
ATOM 4625 O O . LEU B 1 281 ? -6.656 -14.398 11.602 1 97.81 281 LEU B O 1
ATOM 4629 N N . ARG B 1 282 ? -7.656 -12.555 12.289 1 96.25 282 ARG B N 1
ATOM 4630 C CA . ARG B 1 282 ? -6.5 -11.672 12.242 1 96.25 282 ARG B CA 1
ATOM 4631 C C . ARG B 1 282 ? -6.383 -10.852 13.523 1 96.25 282 ARG B C 1
ATOM 4633 O O . ARG B 1 282 ? -7.363 -10.25 13.969 1 96.25 282 ARG B O 1
ATOM 4640 N N . SER B 1 283 ? -5.254 -10.891 14.133 1 95.81 283 SER B N 1
ATOM 4641 C CA . SER B 1 283 ? -5.129 -10.188 15.406 1 95.81 283 SER B CA 1
ATOM 4642 C C . SER B 1 283 ? -3.941 -9.234 15.398 1 95.81 283 SER B C 1
ATOM 4644 O O . SER B 1 283 ? -3.098 -9.289 14.5 1 95.81 283 SER B O 1
ATOM 4646 N N . ARG B 1 284 ? -3.988 -8.305 16.266 1 90.12 284 ARG B N 1
ATOM 4647 C CA . ARG B 1 284 ? -2.904 -7.41 16.656 1 90.12 284 ARG B CA 1
ATOM 4648 C C . ARG B 1 284 ? -2.541 -7.586 18.125 1 90.12 284 ARG B C 1
ATOM 4650 O O . ARG B 1 284 ? -3.414 -7.828 18.953 1 90.12 284 ARG B O 1
ATOM 4657 N N . GLY B 1 285 ? -1.13 -7.688 18.344 1 84.69 285 GLY B N 1
ATOM 4658 C CA . GLY B 1 285 ? -0.744 -7.84 19.734 1 84.69 285 GLY B CA 1
ATOM 4659 C C . GLY B 1 285 ? -1.399 -6.824 20.656 1 84.69 285 GLY B C 1
ATOM 4660 O O . GLY B 1 285 ? -1.719 -5.711 20.234 1 84.69 285 GLY B O 1
ATOM 4661 N N . PRO B 1 286 ? -1.771 -7.371 21.734 1 92.5 286 PRO B N 1
ATOM 4662 C CA . PRO B 1 286 ? -1.346 -8.578 22.438 1 92.5 286 PRO B CA 1
ATOM 4663 C C . PRO B 1 286 ? -2.311 -9.75 22.25 1 92.5 286 PRO B C 1
ATOM 4665 O O . PRO B 1 286 ? -2.053 -10.859 22.734 1 92.5 286 PRO B O 1
ATOM 4668 N N . VAL B 1 287 ? -3.404 -9.602 21.531 1 96.75 287 VAL B N 1
ATOM 4669 C CA . VAL B 1 287 ? -4.379 -10.664 21.312 1 96.75 287 VAL B CA 1
ATOM 4670 C C . VAL B 1 287 ? -3.826 -11.672 20.297 1 96.75 287 VAL B C 1
ATOM 4672 O O . VAL B 1 287 ? -3.227 -11.289 19.297 1 96.75 287 VAL B O 1
ATOM 4675 N N . SER B 1 288 ? -3.977 -12.945 20.594 1 97.25 288 SER B N 1
ATOM 4676 C CA . SER B 1 288 ? -3.479 -14.016 19.75 1 97.25 288 SER B CA 1
ATOM 4677 C C . SER B 1 288 ? -4.617 -14.695 18.984 1 97.25 288 SER B C 1
ATOM 4679 O O . SER B 1 288 ? -5.441 -15.391 19.594 1 97.25 288 SER B O 1
ATOM 4681 N N . ALA B 1 289 ? -4.621 -14.516 17.656 1 97.81 289 ALA B N 1
ATOM 4682 C CA . ALA B 1 289 ? -5.57 -15.25 16.828 1 97.81 289 ALA B CA 1
ATOM 4683 C C . ALA B 1 289 ? -5.355 -16.75 16.953 1 97.81 289 ALA B C 1
ATOM 4685 O O . ALA B 1 289 ? -6.316 -17.531 16.953 1 97.81 289 ALA B O 1
ATOM 4686 N N . GLN B 1 290 ? -4.102 -17.109 17.094 1 97.25 290 GLN B N 1
ATOM 4687 C CA . GLN B 1 290 ? -3.748 -18.516 17.219 1 97.25 290 GLN B CA 1
ATOM 4688 C C . GLN B 1 290 ? -4.418 -19.156 18.438 1 97.25 290 GLN B C 1
ATOM 4690 O O . GLN B 1 290 ? -5.004 -20.234 18.328 1 97.25 290 GLN B O 1
ATOM 4695 N N . ASN B 1 291 ? -4.332 -18.5 19.547 1 97.94 291 ASN B N 1
ATOM 4696 C CA . ASN B 1 291 ? -4.941 -19.031 20.766 1 97.94 291 ASN B CA 1
ATOM 4697 C C . ASN B 1 291 ? -6.434 -19.281 20.578 1 97.94 291 ASN B C 1
ATOM 4699 O O . ASN B 1 291 ? -6.949 -20.312 21 1 97.94 291 ASN B O 1
ATOM 4703 N N . ILE B 1 292 ? -7.078 -18.391 19.938 1 98.56 292 ILE B N 1
ATOM 4704 C CA . ILE B 1 292 ? -8.516 -18.5 19.734 1 98.56 292 ILE B CA 1
ATOM 4705 C C . ILE B 1 292 ? -8.82 -19.625 18.75 1 98.56 292 ILE B C 1
ATOM 4707 O O . ILE B 1 292 ? -9.711 -20.453 19 1 98.56 292 ILE B O 1
ATOM 4711 N N . ALA B 1 293 ? -8.07 -19.656 17.688 1 98.5 293 ALA B N 1
ATOM 4712 C CA . ALA B 1 293 ? -8.266 -20.703 16.688 1 98.5 293 ALA B CA 1
ATOM 4713 C C . ALA B 1 293 ? -8.055 -22.078 17.297 1 98.5 293 ALA B C 1
ATOM 4715 O O . ALA B 1 293 ? -8.828 -23.016 17.016 1 98.5 293 ALA B O 1
ATOM 4716 N N . VAL B 1 294 ? -7.016 -22.25 18.094 1 98 294 VAL B N 1
ATOM 4717 C CA . VAL B 1 294 ? -6.695 -23.531 18.719 1 98 294 VAL B CA 1
ATOM 4718 C C . VAL B 1 294 ? -7.84 -23.953 19.641 1 98 294 VAL B C 1
ATOM 4720 O O . VAL B 1 294 ? -8.227 -25.125 19.656 1 98 294 VAL B O 1
ATOM 4723 N N . ALA B 1 295 ? -8.398 -23.062 20.375 1 98.19 295 ALA B N 1
ATOM 4724 C CA . ALA B 1 295 ? -9.523 -23.344 21.25 1 98.19 295 ALA B CA 1
ATOM 4725 C C . ALA B 1 295 ? -10.719 -23.875 20.469 1 98.19 295 ALA B C 1
ATOM 4727 O O . ALA B 1 295 ? -11.578 -24.562 21.031 1 98.19 295 ALA B O 1
ATOM 4728 N N . LEU B 1 296 ? -10.789 -23.594 19.203 1 98.38 296 LEU B N 1
ATOM 4729 C CA . LEU B 1 296 ? -11.906 -24.016 18.344 1 98.38 296 LEU B CA 1
ATOM 4730 C C . LEU B 1 296 ? -11.523 -25.219 17.5 1 98.38 296 LEU B C 1
ATOM 4732 O O . LEU B 1 296 ? -12.281 -25.625 16.625 1 98.38 296 LEU B O 1
ATOM 4736 N N . GLY B 1 297 ? -10.305 -25.766 17.703 1 97.31 297 GLY B N 1
ATOM 4737 C CA . GLY B 1 297 ? -9.852 -26.938 16.984 1 97.31 297 GLY B CA 1
ATOM 4738 C C . GLY B 1 297 ? -9.094 -26.609 15.719 1 97.31 297 GLY B C 1
ATOM 4739 O O . GLY B 1 297 ? -8.883 -27.484 14.867 1 97.31 297 GLY B O 1
ATOM 4740 N N . GLY B 1 298 ? -8.766 -25.359 15.57 1 97.38 298 GLY B N 1
ATOM 4741 C CA . GLY B 1 298 ? -7.992 -24.922 14.422 1 97.38 298 GLY B CA 1
ATOM 4742 C C . GLY B 1 298 ? -6.543 -24.625 14.75 1 97.38 298 GLY B C 1
ATOM 4743 O O . GLY B 1 298 ? -5.941 -25.312 15.586 1 97.38 298 GLY B O 1
ATOM 4744 N N . GLY B 1 299 ? -5.992 -23.766 13.953 1 94.81 299 GLY B N 1
ATOM 4745 C CA . GLY B 1 299 ? -4.598 -23.391 14.141 1 94.81 299 GLY B CA 1
ATOM 4746 C C . GLY B 1 299 ? -4.145 -22.266 13.234 1 94.81 299 GLY B C 1
ATOM 4747 O O . GLY B 1 299 ? -4.973 -21.547 12.664 1 94.81 299 GLY B O 1
ATOM 4748 N N . GLY B 1 300 ? -2.822 -22.031 13.273 1 91.81 300 GLY B N 1
ATOM 4749 C CA . GLY B 1 300 ? -2.209 -20.953 12.508 1 91.81 300 GLY B CA 1
ATOM 4750 C C . GLY B 1 300 ? -1.146 -20.203 13.289 1 91.81 300 GLY B C 1
ATOM 4751 O O . GLY B 1 300 ? -0.479 -20.781 14.148 1 91.81 300 GLY B O 1
ATOM 4752 N N . HIS B 1 301 ? -0.925 -19 12.891 1 90.19 301 HIS B N 1
ATOM 4753 C CA . HIS B 1 301 ? 0.067 -18.141 13.531 1 90.19 301 HIS B CA 1
ATOM 4754 C C . HIS B 1 301 ? -0.594 -17.172 14.5 1 90.19 301 HIS B C 1
ATOM 4756 O O . HIS B 1 301 ? -1.818 -17.016 14.5 1 90.19 301 HIS B O 1
ATOM 4762 N N . VAL B 1 302 ? 0.258 -16.547 15.25 1 91.94 302 VAL B N 1
ATOM 4763 C CA . VAL B 1 302 ? -0.236 -15.648 16.281 1 91.94 302 VAL B CA 1
ATOM 4764 C C . VAL B 1 302 ? -1.103 -14.555 15.664 1 91.94 302 VAL B C 1
ATOM 4766 O O . VAL B 1 302 ? -2.24 -14.344 16.078 1 91.94 302 VAL B O 1
ATOM 4769 N N . PRO B 1 303 ? -0.681 -13.883 14.648 1 92.81 303 PRO B N 1
ATOM 4770 C CA . PRO B 1 303 ? -1.502 -12.781 14.133 1 92.81 303 PRO B CA 1
ATOM 4771 C C . PRO B 1 303 ? -2.553 -13.25 13.133 1 92.81 303 PRO B C 1
ATOM 4773 O O . PRO B 1 303 ? -3.432 -12.477 12.75 1 92.81 303 PRO B O 1
ATOM 4776 N N . ALA B 1 304 ? -2.443 -14.484 12.602 1 93.12 304 ALA B N 1
ATOM 4777 C CA . ALA B 1 304 ? -3.336 -14.984 11.562 1 93.12 304 ALA B CA 1
ATOM 4778 C C . ALA B 1 304 ? -3.584 -16.484 11.719 1 93.12 304 ALA B C 1
ATOM 4780 O O . ALA B 1 304 ? -2.66 -17.281 11.586 1 93.12 304 ALA B O 1
ATOM 4781 N N . ALA B 1 305 ? -4.828 -16.797 11.992 1 95.75 305 ALA B N 1
ATOM 4782 C CA . ALA B 1 305 ? -5.199 -18.188 12.25 1 95.75 305 ALA B CA 1
ATOM 4783 C C . ALA B 1 305 ? -6.637 -18.453 11.82 1 95.75 305 ALA B C 1
ATOM 4785 O O . ALA B 1 305 ? -7.336 -17.547 11.352 1 95.75 305 ALA B O 1
ATOM 4786 N N . GLY B 1 306 ? -7.016 -19.703 11.797 1 97.12 306 GLY B N 1
ATOM 4787 C CA . GLY B 1 306 ? -8.367 -20.094 11.422 1 97.12 306 GLY B CA 1
ATOM 4788 C C . GLY B 1 306 ? -8.797 -21.406 12.047 1 97.12 306 GLY B C 1
ATOM 4789 O O . GLY B 1 306 ? -7.98 -22.141 12.609 1 97.12 306 GLY B O 1
ATOM 4790 N N . ALA B 1 307 ? -10.078 -21.609 12.023 1 98.06 307 ALA B N 1
ATOM 4791 C CA . ALA B 1 307 ? -10.68 -22.844 12.531 1 98.06 307 ALA B CA 1
ATOM 4792 C C . ALA B 1 307 ? -11.984 -23.141 11.805 1 98.06 307 ALA B C 1
ATOM 4794 O O . ALA B 1 307 ? -12.688 -22.234 11.359 1 98.06 307 ALA B O 1
ATOM 4795 N N . THR B 1 308 ? -12.195 -24.391 11.664 1 98.38 308 THR B N 1
ATOM 4796 C CA . THR B 1 308 ? -13.477 -24.875 11.141 1 98.38 308 THR B CA 1
ATOM 4797 C C . THR B 1 308 ? -14.258 -25.625 12.219 1 98.38 308 THR B C 1
ATOM 4799 O O . THR B 1 308 ? -13.742 -26.562 12.828 1 98.38 308 THR B O 1
ATOM 4802 N N . VAL B 1 309 ? -15.438 -25.156 12.453 1 98.19 309 VAL B N 1
ATOM 4803 C CA . VAL B 1 309 ? -16.328 -25.781 13.438 1 98.19 309 VAL B CA 1
ATOM 4804 C C . VAL B 1 309 ? -17.5 -26.422 12.727 1 98.19 309 VAL B C 1
ATOM 4806 O O . VAL B 1 309 ? -18.25 -25.75 12.016 1 98.19 309 VAL B O 1
ATOM 4809 N N . ILE B 1 310 ? -17.641 -27.719 12.945 1 98.19 310 ILE B N 1
ATOM 4810 C CA . ILE B 1 310 ? -18.734 -28.453 12.32 1 98.19 310 ILE B CA 1
ATOM 4811 C C . ILE B 1 310 ? -20 -28.312 13.164 1 98.19 310 ILE B C 1
ATOM 4813 O O . ILE B 1 310 ? -20.297 -29.172 14 1 98.19 310 ILE B O 1
ATOM 4817 N N . SER B 1 311 ? -20.75 -27.328 12.977 1 97.12 311 SER B N 1
ATOM 4818 C CA . SER B 1 311 ? -22 -27.031 13.664 1 97.12 311 SER B CA 1
ATOM 4819 C C . SER B 1 311 ? -22.734 -25.875 12.984 1 97.12 311 SER B C 1
ATOM 4821 O O . SER B 1 311 ? -22.297 -25.391 11.938 1 97.12 311 SER B O 1
ATOM 4823 N N . SER B 1 312 ? -23.938 -25.531 13.516 1 97.19 312 SER B N 1
ATOM 4824 C CA . SER B 1 312 ? -24.641 -24.344 13.07 1 97.19 312 SER B CA 1
ATOM 4825 C C . SER B 1 312 ? -23.859 -23.078 13.438 1 97.19 312 SER B C 1
ATOM 4827 O O . SER B 1 312 ? -23 -23.094 14.312 1 97.19 312 SER B O 1
ATOM 4829 N N . TYR B 1 313 ? -24.172 -22.031 12.742 1 97.81 313 TYR B N 1
ATOM 4830 C CA . TYR B 1 313 ? -23.516 -20.766 13.016 1 97.81 313 TYR B CA 1
ATOM 4831 C C . TYR B 1 313 ? -23.719 -20.344 14.469 1 97.81 313 TYR B C 1
ATOM 4833 O O . TYR B 1 313 ? -22.797 -19.844 15.117 1 97.81 313 TYR B O 1
ATOM 4841 N N . ALA B 1 314 ? -24.922 -20.438 14.938 1 97.56 314 ALA B N 1
ATOM 4842 C CA . ALA B 1 314 ? -25.234 -20.016 16.297 1 97.56 314 ALA B CA 1
ATOM 4843 C C . ALA B 1 314 ? -24.344 -20.734 17.312 1 97.56 314 ALA B C 1
ATOM 4845 O O . ALA B 1 314 ? -23.797 -20.109 18.234 1 97.56 314 ALA B O 1
ATOM 4846 N N . GLU B 1 315 ? -24.203 -22 17.125 1 97.81 315 GLU B N 1
ATOM 4847 C CA . GLU B 1 315 ? -23.359 -22.797 18.016 1 97.81 315 GLU B CA 1
ATOM 4848 C C . GLU B 1 315 ? -21.891 -22.422 17.859 1 97.81 315 GLU B C 1
ATOM 4850 O O . GLU B 1 315 ? -21.188 -22.266 18.844 1 97.81 315 GLU B O 1
ATOM 4855 N N . ALA B 1 316 ? -21.453 -22.375 16.625 1 98.31 316 ALA B N 1
ATOM 4856 C CA . ALA B 1 316 ? -20.062 -22.016 16.359 1 98.31 316 ALA B CA 1
ATOM 4857 C C . ALA B 1 316 ? -19.734 -20.641 16.922 1 98.31 316 ALA B C 1
ATOM 4859 O O . ALA B 1 316 ? -18.656 -20.422 17.484 1 98.31 316 ALA B O 1
ATOM 4860 N N . ARG B 1 317 ? -20.672 -19.703 16.797 1 98.06 317 ARG B N 1
ATOM 4861 C CA . ARG B 1 317 ? -20.5 -18.344 17.297 1 98.06 317 ARG B CA 1
ATOM 4862 C C . ARG B 1 317 ? -20.344 -18.328 18.812 1 98.06 317 ARG B C 1
ATOM 4864 O O . ARG B 1 317 ? -19.5 -17.609 19.344 1 98.06 317 ARG B O 1
ATOM 4871 N N . ALA B 1 318 ? -21.094 -19.078 19.484 1 98.25 318 ALA B N 1
ATOM 4872 C CA . ALA B 1 318 ? -21 -19.156 20.938 1 98.25 318 ALA B CA 1
ATOM 4873 C C . ALA B 1 318 ? -19.625 -19.656 21.375 1 98.25 318 ALA B C 1
ATOM 4875 O O . ALA B 1 318 ? -19.047 -19.125 22.328 1 98.25 318 ALA B O 1
ATOM 4876 N N . ARG B 1 319 ? -19.172 -20.625 20.703 1 98.44 319 ARG B N 1
ATOM 4877 C CA . ARG B 1 319 ? -17.859 -21.156 21 1 98.44 319 ARG B CA 1
ATOM 4878 C C . ARG B 1 319 ? -16.766 -20.125 20.719 1 98.44 319 ARG B C 1
ATOM 4880 O O . ARG B 1 319 ? -15.82 -19.984 21.484 1 98.44 319 ARG B O 1
ATOM 4887 N N . LEU B 1 320 ? -16.938 -19.469 19.578 1 98.75 320 LEU B N 1
ATOM 4888 C CA . LEU B 1 320 ? -16.016 -18.406 19.234 1 98.75 320 LEU B CA 1
ATOM 4889 C C . LEU B 1 320 ? -15.992 -17.328 20.312 1 98.75 320 LEU B C 1
ATOM 4891 O O . LEU B 1 320 ? -14.922 -16.891 20.75 1 98.75 320 LEU B O 1
ATOM 4895 N N . ASP B 1 321 ? -17.172 -16.891 20.734 1 98.5 321 ASP B N 1
ATOM 4896 C CA . ASP B 1 321 ? -17.297 -15.836 21.719 1 98.5 321 ASP B CA 1
ATOM 4897 C C . ASP B 1 321 ? -16.594 -16.234 23.031 1 98.5 321 ASP B C 1
ATOM 4899 O O . ASP B 1 321 ? -15.922 -15.406 23.641 1 98.5 321 ASP B O 1
ATOM 4903 N N . ALA B 1 322 ? -16.766 -17.453 23.375 1 98.56 322 ALA B N 1
ATOM 4904 C CA . ALA B 1 322 ? -16.125 -17.953 24.594 1 98.56 322 ALA B CA 1
ATOM 4905 C C . ALA B 1 322 ? -14.602 -17.922 24.469 1 98.56 322 ALA B C 1
ATOM 4907 O O . ALA B 1 322 ? -13.898 -17.516 25.391 1 98.56 322 ALA B O 1
ATOM 4908 N N . ALA B 1 323 ? -14.125 -18.375 23.328 1 98.62 323 ALA B N 1
ATOM 4909 C CA . ALA B 1 323 ? -12.688 -18.375 23.094 1 98.62 323 ALA B CA 1
ATOM 4910 C C . ALA B 1 323 ? -12.125 -16.969 23.078 1 98.62 323 ALA B C 1
ATOM 4912 O O . ALA B 1 323 ? -11.039 -16.719 23.609 1 98.62 323 ALA B O 1
ATOM 4913 N N . ILE B 1 324 ? -12.867 -16.031 22.5 1 98.62 324 ILE B N 1
ATOM 4914 C CA . ILE B 1 324 ? -12.453 -14.633 22.438 1 98.62 324 ILE B CA 1
ATOM 4915 C C . ILE B 1 324 ? -12.398 -14.047 23.844 1 98.62 324 ILE B C 1
ATOM 4917 O O . ILE B 1 324 ? -11.422 -13.383 24.203 1 98.62 324 ILE B O 1
ATOM 4921 N N . GLU B 1 325 ? -13.422 -14.312 24.609 1 98.38 325 GLU B N 1
ATOM 4922 C CA . GLU B 1 325 ? -13.477 -13.797 25.969 1 98.38 325 GLU B CA 1
ATOM 4923 C C . GLU B 1 325 ? -12.305 -14.312 26.812 1 98.38 325 GLU B C 1
ATOM 4925 O O . GLU B 1 325 ? -11.703 -13.555 27.578 1 98.38 325 GLU B O 1
ATOM 4930 N N . ALA B 1 326 ? -12.031 -15.562 26.625 1 98.31 326 ALA B N 1
ATOM 4931 C CA . ALA B 1 326 ? -10.914 -16.156 27.344 1 98.31 326 ALA B CA 1
ATOM 4932 C C . ALA B 1 326 ? -9.594 -15.492 26.969 1 98.31 326 ALA B C 1
ATOM 4934 O O . ALA B 1 326 ? -8.773 -15.188 27.828 1 98.31 326 ALA B O 1
ATOM 4935 N N . GLU B 1 327 ? -9.375 -15.297 25.672 1 98.25 327 GLU B N 1
ATOM 4936 C CA . GLU B 1 327 ? -8.133 -14.688 25.188 1 98.25 327 GLU B CA 1
ATOM 4937 C C . GLU B 1 327 ? -8.023 -13.234 25.656 1 98.25 327 GLU B C 1
ATOM 4939 O O . GLU B 1 327 ? -6.945 -12.789 26.047 1 98.25 327 GLU B O 1
ATOM 4944 N N . LEU B 1 328 ? -9.141 -12.484 25.594 1 97.69 328 LEU B N 1
ATOM 4945 C CA . LEU B 1 328 ? -9.141 -11.094 26.047 1 97.69 328 LEU B CA 1
ATOM 4946 C C . LEU B 1 328 ? -8.852 -11.023 27.547 1 97.69 328 LEU B C 1
ATOM 4948 O O . LEU B 1 328 ? -8.125 -10.133 28 1 97.69 328 LEU B O 1
ATOM 4952 N N . ALA B 1 329 ? -9.414 -11.945 28.281 1 97.25 329 ALA B N 1
ATOM 4953 C CA . ALA B 1 329 ? -9.172 -12 29.719 1 97.25 329 ALA B CA 1
ATOM 4954 C C . ALA B 1 329 ? -7.695 -12.25 30.016 1 97.25 329 ALA B C 1
ATOM 4956 O O . ALA B 1 329 ? -7.129 -11.656 30.922 1 97.25 329 ALA B O 1
ATOM 4957 N N . ARG B 1 330 ? -7.148 -13.141 29.297 1 96.31 330 ARG B N 1
ATOM 4958 C CA . ARG B 1 330 ? -5.727 -13.422 29.453 1 96.31 330 ARG B CA 1
ATOM 4959 C C . ARG B 1 330 ? -4.891 -12.172 29.219 1 96.31 330 ARG B C 1
ATOM 4961 O O . ARG B 1 330 ? -4 -11.859 30.016 1 96.31 330 ARG B O 1
ATOM 4968 N N . VAL B 1 331 ? -5.176 -11.445 28.141 1 96 331 VAL B N 1
ATOM 4969 C CA . VAL B 1 331 ? -4.43 -10.25 27.766 1 96 331 VAL B CA 1
ATOM 4970 C C . VAL B 1 331 ? -4.609 -9.172 28.828 1 96 331 VAL B C 1
ATOM 4972 O O . VAL B 1 331 ? -3.643 -8.508 29.219 1 96 331 VAL B O 1
ATOM 4975 N N . ASP B 1 332 ? -5.82 -8.984 29.312 1 95.25 332 ASP B N 1
ATOM 4976 C CA . ASP B 1 332 ? -6.113 -7.949 30.312 1 95.25 332 ASP B CA 1
ATOM 4977 C C . ASP B 1 332 ? -5.422 -8.258 31.641 1 95.25 332 ASP B C 1
ATOM 4979 O O . ASP B 1 332 ? -4.973 -7.34 32.344 1 95.25 332 ASP B O 1
ATOM 4983 N N . ALA B 1 333 ? -5.336 -9.469 31.953 1 93.94 333 ALA B N 1
ATOM 4984 C CA . ALA B 1 333 ? -4.656 -9.891 33.188 1 93.94 333 ALA B CA 1
ATOM 4985 C C . ALA B 1 333 ? -3.16 -9.602 33.094 1 93.94 333 ALA B C 1
ATOM 4987 O O . ALA B 1 333 ? -2.541 -9.227 34.094 1 93.94 333 ALA B O 1
ATOM 4988 N N . GLN B 1 334 ? -2.596 -9.766 31.984 1 90.31 334 GLN B N 1
ATOM 4989 C CA . GLN B 1 334 ? -1.172 -9.523 31.781 1 90.31 334 GLN B CA 1
ATOM 4990 C C . GLN B 1 334 ? -0.86 -8.023 31.828 1 90.31 334 GLN B C 1
ATOM 4992 O O . GLN B 1 334 ? 0.205 -7.621 32.281 1 90.31 334 GLN B O 1
ATOM 4997 N N . ALA B 1 335 ? -1.734 -7.102 31.328 1 84.25 335 ALA B N 1
ATOM 4998 C CA . ALA B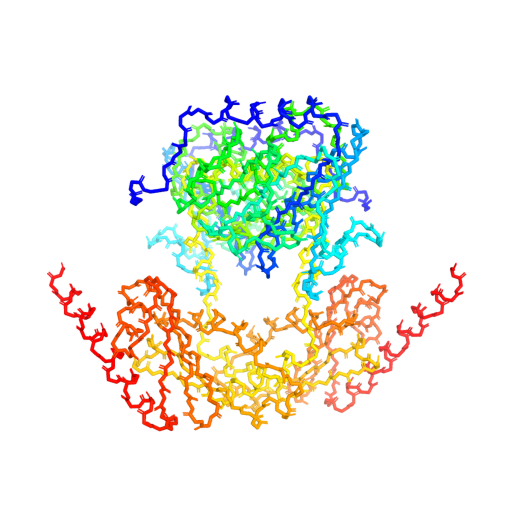 1 335 ? -1.54 -5.656 31.312 1 84.25 335 ALA B CA 1
ATOM 4999 C C . ALA B 1 335 ? -1.581 -5.082 32.719 1 84.25 335 ALA B C 1
ATOM 5001 O O . ALA B 1 335 ? -0.88 -4.113 33.031 1 84.25 335 ALA B O 1
ATOM 5002 N N . THR B 1 336 ? -2.434 -5.625 33.594 1 80.12 336 THR B N 1
ATOM 5003 C CA . THR B 1 336 ? -2.525 -5.176 34.969 1 80.12 336 THR B CA 1
ATOM 5004 C C . THR B 1 336 ? -1.307 -5.629 35.781 1 80.12 336 THR B C 1
ATOM 5006 O O . THR B 1 336 ? -0.91 -4.973 36.719 1 80.12 336 THR B O 1
ATOM 5009 N N . ALA B 1 337 ? -0.722 -6.68 35.375 1 76.62 337 ALA B N 1
ATOM 5010 C CA . ALA B 1 337 ? 0.45 -7.191 36.094 1 76.62 337 ALA B CA 1
ATOM 5011 C C . ALA B 1 337 ? 1.699 -6.391 35.719 1 76.62 337 ALA B C 1
ATOM 5013 O O . ALA B 1 337 ? 2.633 -6.293 36.531 1 76.62 337 ALA B O 1
ATOM 5014 N N . GLU B 1 338 ? 1.904 -5.711 34.562 1 67.19 338 GLU B N 1
ATOM 5015 C CA . GLU B 1 338 ? 3.057 -4.906 34.156 1 67.19 338 GLU B CA 1
ATOM 5016 C C . GLU B 1 338 ? 2.887 -3.451 34.594 1 67.19 338 GLU B C 1
ATOM 5018 O O . GLU B 1 338 ? 3.857 -2.795 34.969 1 67.19 338 GLU B O 1
#

Sequence (676 aa):
MTAENSATPDYRRNVGAVADALLAHPGPIVVLSHENPDGDALGSVLGLSRALRTLGKTVLAPMTVPHYLSFLPQPGELTAPLESWPQGALAAVLDVDNNDPVRVAGADLTQFDGPVVNVDHHGTNLRRADAGVVDPSKPAAAMMVADVIDALGAPWSEAVATPLMLGLNTDTGNFAFDSVSAETFECAARLRAHGARIGWLNDQMRQNPQSYYLLLREVLGKLEFLHGGRVVQTRVDEEMLARAGATWEQVENYVSMLRNAEGAQLAVMAKDYGDRVKFSLRSRGPVSAQNIAVALGGGGHVPAAGATVISSYAEARARLDAAIEAELARVDAQATAEMTAENSATPDYRRNVGAVADALLAHPGPIVVLSHENPDGDALGSVLGLSRALRTLGKTVLAPMTVPHYLSFLPQPGELTAPLESWPQGALAAVLDVDNNDPVRVAGADLTQFDGPVVNVDHHGTNLRRADAGVVDPSKPAAAMMVADVIDALGAPWSEAVATPLMLGLNTDTGNFAFDSVSAETFECAARLRAHGARIGWLNDQMRQNPQSYYLLLREVLGKLEFLHGGRVVQTRVDEEMLARAGATWEQVENYVSMLRNAEGAQLAVMAKDYGDRVKFSLRSRGPVSAQNIAVALGGGGHVPAAGATVISSYAEARARLDAAIEAELARVDAQATAE

Organism: Deinococcus radiodurans (strain ATCC 13939 / DSM 20539 / JCM 16871 / CCUG 27074 / LMG 4051 / NBRC 15346 / NCIMB 9279 / VKM B-1422 / R1) (NCBI:txid243230)

Nearest PDB structures (foldseek):
  8ioo-assembly1_A  TM=9.360E-01  e=4.389E-63  Deinococcus radiodurans
  8iu7-assembly1_B-3  TM=8.329E-01  e=1.114E-26  Staphylococcus aureus
  3dev-assembly1_B  TM=8.847E-01  e=1.619E-23  Staphylococcus haemolyticus JCSC1435
  5izo-assembly2_B  TM=8.379E-01  e=4.402E-24  Bacillus subtilis subsp. subtilis str. 168
  4py9-assembly1_A  TM=8.520E-01  e=1.285E-22  Bacteroides fragilis

Radius of gyration: 27.06 Å; Cα contacts (8 Å, |Δi|>4): 1449; chains: 2; bounding box: 60×79×71 Å

InterPro domains:
  IPR001667 DDH domain [PF01368] (29-167)
  IPR003156 DHHA1 domain [PF02272] (243-326)
  IPR038763 DHH phosphoesterase superfamily [SSF64182] (28-328)
  IPR051319 Bifunctional oligoribonuclease/pAp-phosphatase and c-di-AMP PDE [PTHR47618] (22-330)

Secondary structure (DSSP, 8-state):
--GGGPPPTTHHHHHHHHHHHHHH--S-EEEEEESS--HHHHHHHHHHHHHHHHTT--EE-B----GGGTTSSPTTTSBPPPSSPPTT-EEEEES--TT-GGGEESS-GGG--S-EEEEE--TT----SSEEEE-TTSS-HHHHHHHHHHHHTPPP-HHHHHHHHHHHHHHTTTTTSTT--HHHHHHHHHHHHTT--HHHHHHHHT-B-HHHHHHHHHHHHT-EEETTTTEEEEEEEHHHHHHHT--GGGGGGGHHHHHTBTT-SEEEEEEE-SS-EEEEEEE-TTS-HHHHHHHTT-EE-SSEEE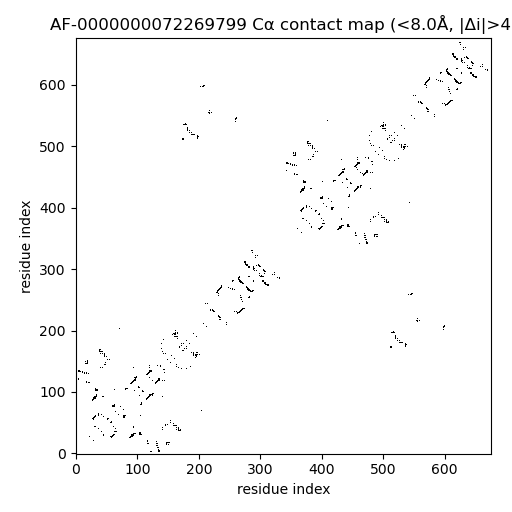EEE-S-HHHHHHHHHHHHHHHHHHHHHHHHH-/--GGGPPPTTHHHHHHHHHHHHHH--S-EEEEEESS--HHHHHHHHHHHHHHHHTT--EE-B----GGGTTSSPTTTSBPPPSSPPTT-EEEEE--S-S-GGGEESS-GGG--S-EEEEE--TT----SSEEEE-TTSS-HHHHHHHHHHHHTPPP-HHHHHHHHHHHHHHTTTTTSTT--HHHHHHHHHHHHTT--HHHHHHHHT-B-HHHHHHHHHHHHT-EEETTTTEEEEEEEHHHHHHHT--GGGGGGGHHHHHTBTT-SEEEEEEE-SS-EEEEEEE-TTS-HHHHHHHTT-EE-SSEEEEEE-S-HHHHHHHHHHHHHHHHHHHHHHHHH-

pLDDT: mean 93.32, std 9.73, range [28.48, 98.88]

Solvent-accessible surface area (backbone atoms only — not comparable to full-atom values): 33684 Å² total; per-residue (Å²): 129,70,86,60,46,47,71,48,92,55,46,69,60,23,31,42,43,34,22,49,54,60,69,67,49,86,42,38,35,38,39,29,27,32,58,82,48,50,47,28,37,49,8,31,46,49,18,51,46,50,33,41,44,76,71,68,47,50,68,45,35,24,54,77,72,47,77,83,57,52,84,70,67,54,90,81,63,51,35,71,63,47,92,66,81,62,81,67,32,33,41,38,39,35,47,38,67,44,64,37,68,84,46,39,31,32,48,65,57,88,79,54,85,60,56,34,34,34,40,22,25,44,58,66,38,64,79,87,45,80,24,44,37,63,28,28,53,42,62,30,38,10,59,56,46,52,52,25,41,57,59,57,66,43,79,82,34,39,81,33,21,29,30,24,46,42,1,40,31,54,55,25,60,45,65,32,36,71,68,55,44,30,65,53,26,44,49,50,14,54,29,34,68,36,49,23,50,53,22,61,50,42,59,58,60,57,43,33,56,68,30,54,55,45,35,46,29,51,35,46,70,48,53,40,72,36,83,92,34,31,31,31,38,33,48,46,40,64,67,52,27,60,76,21,68,44,58,79,80,62,58,69,73,47,42,66,64,49,34,26,31,52,72,29,30,31,12,38,36,33,42,38,72,62,66,29,29,39,38,43,29,36,27,36,86,80,43,48,19,18,62,36,14,41,72,51,72,32,36,69,39,52,47,44,16,30,24,60,36,83,34,43,59,72,59,44,47,52,52,48,52,51,34,48,51,54,50,50,48,53,46,53,54,53,62,72,73,107,127,69,87,63,46,47,71,50,94,56,48,70,61,24,32,42,43,34,22,48,53,60,69,68,49,86,42,39,34,38,38,28,30,32,57,82,48,50,47,28,33,49,8,30,46,50,18,49,46,50,32,41,44,76,71,68,48,50,70,46,34,23,54,77,73,48,76,81,57,52,84,69,68,54,91,81,63,54,35,70,61,47,91,66,81,63,82,66,32,32,41,38,41,35,37,35,83,47,59,35,69,86,41,39,32,31,45,64,56,89,78,56,87,59,58,34,33,35,40,27,24,42,60,65,47,71,81,84,48,78,26,45,38,65,28,29,53,42,64,29,34,10,59,55,48,51,52,25,40,58,59,58,65,43,80,80,34,39,80,32,21,28,32,24,46,42,1,40,30,54,56,25,59,44,65,30,35,71,67,56,46,30,65,54,24,44,50,49,14,52,29,34,67,38,49,24,49,51,24,60,50,42,59,58,62,56,42,35,54,68,30,55,56,44,34,47,29,52,34,47,71,48,52,41,72,36,82,91,34,30,30,29,36,34,50,44,40,65,67,50,28,62,76,22,69,45,59,79,80,60,58,70,73,48,43,67,62,49,35,26,32,51,71,30,29,32,13,38,35,34,43,39,70,64,65,28,28,39,40,42,29,36,27,35,87,83,44,45,20,18,62,35,14,40,74,53,72,31,38,69,39,51,47,44,15,28,24,61,34,83,32,43,58,71,59,43,46,53,53,49,52,50,32,48,51,52,50,53,49,53,45,54,55,54,62,73,72,107